Protein AF-A0A395IZ67-F1 (afdb_monomer)

Mean predicted aligned error: 14.94 Å

Secondary structure (DSSP, 8-state):
-----------------------------------------------------------HHHHHHHHHHT--------S-------EEEEE-PPP------PPPS----PPPPPPP---EEEEEEEEE---------------PPPP--------S-TTTHHHHHHHHHHHHHHHHHHHHHHHHTSEEB--TTSSSEEEESSTT---EEEEEEE-SSHHHHHH-EE---SSSTTHHHHHHHHHHHHHHHHHHHH-TTSPPPHHHHT-------S-SEEEEEEEEESS---------TT-SS---HHHHHHHHHHHHHHHHHHHHHH----TTTTSHHHHHHHHHHHHHHHTT-EEEEEEEEE-----GGGS--STTHHHHHHHHHHT---EEEEEEEEEE--SBTTTB-SEEHHHHHHHHHHHHHH-HHHHHHHHHHHTTS--SSS---SEE--HHHHHTTS-GGGTEE-TT-----TTHHHHHHHHHHHHHHTTSS--------SS--TTSHHHHSHHHHHHHHHHHHHHHHHHHHHHHHHTBPPSSSSB---S-TT--B--SS--SS--TTTT-TTS---SS--TT-B-HHHHHHHHHHHHHHHHHHHHTT-HHHHHHHHHHHHHHHHHHHHHHB-TTTSSB-EEEE-TTSBEEEE---

Solvent-accessible surface area (backbone atoms only — not comparable to full-atom values): 39926 Å² total; per-residue (Å²): 132,91,81,90,80,90,83,90,78,91,83,88,88,81,91,87,83,83,91,83,88,82,90,84,86,87,86,82,89,81,85,81,88,84,87,86,88,80,85,83,84,85,89,87,83,86,88,85,87,78,87,80,84,73,84,74,83,66,75,51,70,58,58,53,50,35,46,76,74,74,52,91,87,84,91,86,78,82,96,73,88,86,84,89,80,55,68,20,23,46,55,75,84,76,82,85,79,80,80,79,75,76,83,76,90,81,81,80,92,70,84,78,76,79,84,72,88,70,55,31,37,37,36,41,37,39,46,34,51,58,71,80,87,78,76,89,72,85,86,79,90,82,87,80,84,82,83,94,84,88,81,90,89,88,87,91,55,95,83,54,58,59,63,57,46,54,55,49,54,42,53,50,50,41,51,51,51,54,49,52,48,50,59,68,60,31,62,48,54,25,32,26,47,33,97,51,22,38,28,49,78,51,74,82,42,48,45,36,39,63,34,34,27,45,27,70,41,72,65,43,46,78,72,42,54,51,48,75,46,78,62,51,58,67,54,52,60,53,49,53,50,42,27,46,59,39,37,56,51,46,38,74,73,51,35,86,90,54,62,68,60,38,70,62,42,76,35,60,64,72,49,73,59,75,54,48,41,38,42,42,49,48,76,47,65,67,88,84,87,83,89,84,84,86,63,62,93,85,48,96,69,72,85,48,74,74,52,48,59,52,46,53,59,48,51,59,48,50,49,53,55,48,47,60,66,60,51,83,50,57,84,84,42,63,38,72,74,47,42,50,50,53,53,50,53,50,50,49,54,62,51,16,33,26,54,47,57,23,34,38,40,35,40,79,70,80,53,77,44,72,71,38,80,46,78,61,29,50,54,48,36,44,56,54,59,71,66,64,69,59,41,80,42,78,74,45,61,42,44,40,52,31,92,30,37,88,75,39,61,38,40,40,52,42,58,46,23,64,64,36,53,72,39,42,70,71,24,37,42,59,42,51,56,29,54,51,28,54,66,65,60,42,52,94,74,22,45,56,69,49,64,53,47,34,22,74,61,42,45,73,66,45,63,75,89,72,52,60,39,49,80,64,44,58,51,49,72,33,51,52,56,52,54,50,50,51,50,51,54,46,33,33,74,72,67,76,41,85,78,70,94,74,79,76,72,94,60,97,42,86,37,38,49,45,62,79,35,56,69,37,32,52,50,51,47,64,68,45,45,65,54,55,54,34,29,50,54,34,50,61,57,59,31,47,33,65,61,75,91,50,55,65,72,52,84,39,83,73,54,48,21,23,80,41,76,48,49,89,74,38,30,66,29,64,74,49,38,68,62,88,72,68,81,76,62,53,52,55,26,32,36,51,68,55,45,51,51,51,40,52,52,34,50,48,52,27,52,50,26,57,76,71,65,38,62,68,56,28,54,53,30,52,51,50,37,52,31,31,62,42,20,50,51,58,58,22,52,35,86,87,80,74,45,75,19,34,21,38,61,47,102,82,47,37,68,38,76,51,72,88,131

InterPro domains:
  IPR004888 Glycoside hydrolase family 63 [PTHR10412] (235-653)
  IPR008928 Six-hairpin glycosidase superfamily [SSF48208] (260-650)
  IPR012341 Six-hairpin glycosidase-like superfamily [G3DSA:1.50.10.10] (333-661)
  IPR013957 U4/U6.U5 small nuclear ribonucleoprotein 27kDa protein [PF08648] (62-114)
  IPR031335 Glycosyl hydrolase family 63, C-terminal [PF03200] (304-651)
  IPR031631 Glycosyl hydrolase family 63, N-terminal [PF16923] (184-230)
  IPR038518 Glycosyl hydrolase family 63, N-terminal domain superfamily [G3DSA:2.70.98.110] (172-230)
  IPR038518 Glycosyl hydrolase family 63, N-terminal domain superfamily [G3DSA:2.70.98.110] (231-330)

Organism: NCBI:txid38457

pLDDT: mean 74.7, std 27.51, range [21.44, 98.75]

Structure (mmCIF, N/CA/C/O backbone):
data_AF-A0A395IZ67-F1
#
_entry.id   AF-A0A395IZ67-F1
#
loop_
_atom_site.group_PDB
_atom_site.id
_atom_site.type_symbol
_atom_site.label_atom_id
_atom_site.label_alt_id
_atom_site.label_comp_id
_atom_site.label_asym_id
_atom_site.label_entity_id
_atom_site.label_seq_id
_atom_site.pdbx_PDB_ins_code
_atom_site.Cartn_x
_atom_site.Cartn_y
_atom_site.Cartn_z
_atom_site.occupancy
_atom_site.B_iso_or_equiv
_atom_site.auth_seq_id
_atom_site.auth_comp_id
_atom_site.auth_asym_id
_atom_site.auth_atom_id
_atom_site.pdbx_PDB_model_num
ATOM 1 N N . MET A 1 1 ? -8.598 -71.574 -31.854 1.00 30.88 1 MET A N 1
ATOM 2 C CA . MET A 1 1 ? -9.329 -72.746 -31.302 1.00 30.88 1 MET A CA 1
ATOM 3 C C . MET A 1 1 ? -10.740 -72.269 -30.963 1.00 30.88 1 MET A C 1
ATOM 5 O O . MET A 1 1 ? -10.832 -71.186 -30.417 1.00 30.88 1 MET A O 1
ATOM 9 N N . ARG A 1 2 ? -11.872 -72.881 -31.341 1.00 21.44 2 ARG A N 1
ATOM 10 C CA . ARG A 1 2 ? -12.197 -74.264 -31.763 1.00 21.44 2 ARG A CA 1
ATOM 11 C C . ARG A 1 2 ? -11.908 -75.343 -30.711 1.00 21.44 2 ARG A C 1
ATOM 13 O O . ARG A 1 2 ? -10.805 -75.870 -30.703 1.00 21.44 2 ARG A O 1
ATOM 20 N N . LEU A 1 3 ? -12.937 -75.674 -29.925 1.00 22.81 3 LEU A N 1
ATOM 21 C CA . LEU A 1 3 ? -13.577 -76.993 -29.702 1.00 22.81 3 LEU A CA 1
ATOM 22 C C . LEU A 1 3 ? -14.989 -76.656 -29.128 1.00 22.81 3 LEU A C 1
ATOM 24 O O . LEU A 1 3 ? -15.077 -75.750 -28.311 1.00 22.81 3 LEU A O 1
ATOM 28 N N . ALA A 1 4 ? -16.144 -77.072 -29.673 1.00 24.20 4 ALA A N 1
ATOM 29 C CA . ALA A 1 4 ? -16.687 -78.417 -29.956 1.00 24.20 4 ALA A CA 1
ATOM 30 C C . ALA A 1 4 ? -17.309 -79.090 -28.704 1.00 24.20 4 ALA A C 1
ATOM 32 O O . ALA A 1 4 ? -16.694 -79.036 -27.651 1.00 24.20 4 ALA A O 1
ATOM 33 N N . LEU A 1 5 ? -18.472 -79.773 -28.734 1.00 23.75 5 LEU A N 1
ATOM 34 C CA . LEU A 1 5 ? -19.467 -80.052 -29.800 1.00 23.75 5 LEU A CA 1
ATOM 35 C C . LEU A 1 5 ? -20.774 -80.644 -29.184 1.00 23.75 5 LEU A C 1
ATOM 37 O O . LEU A 1 5 ? -20.651 -81.536 -28.358 1.00 23.75 5 LEU A O 1
ATOM 41 N N . LYS A 1 6 ? -21.970 -80.300 -29.721 1.00 24.47 6 LYS A N 1
ATOM 42 C CA . LYS A 1 6 ? -23.293 -81.013 -29.608 1.00 24.47 6 LYS A CA 1
ATOM 43 C C . LYS A 1 6 ? -23.926 -81.186 -28.193 1.00 24.47 6 LYS A C 1
ATOM 45 O O . LYS A 1 6 ? -23.220 -81.293 -27.209 1.00 24.47 6 LYS A O 1
ATOM 50 N N . GLY A 1 7 ? -25.256 -81.287 -28.012 1.00 23.77 7 GLY A N 1
ATOM 51 C CA . GLY A 1 7 ? -26.399 -80.969 -28.898 1.00 23.77 7 GLY A CA 1
ATOM 52 C C . GLY A 1 7 ? -27.612 -81.932 -28.806 1.00 23.77 7 GLY A C 1
ATOM 53 O O . GLY A 1 7 ? -27.402 -83.136 -28.895 1.00 23.77 7 GLY A O 1
ATOM 54 N N . ARG A 1 8 ? -28.854 -81.382 -28.799 1.00 24.45 8 ARG A N 1
ATOM 55 C CA . ARG A 1 8 ? -30.196 -82.057 -28.878 1.00 24.45 8 ARG A CA 1
ATOM 56 C C . ARG A 1 8 ? -30.625 -82.880 -27.626 1.00 24.45 8 ARG A C 1
ATOM 58 O O . ARG A 1 8 ? -29.756 -83.301 -26.881 1.00 24.45 8 ARG A O 1
ATOM 65 N N . THR A 1 9 ? -31.913 -83.118 -27.289 1.00 24.95 9 THR A N 1
ATOM 66 C CA . THR A 1 9 ? -33.246 -82.824 -27.911 1.00 24.95 9 THR A CA 1
ATOM 67 C C . THR A 1 9 ? -34.397 -82.897 -26.871 1.00 24.95 9 THR A C 1
ATOM 69 O O . THR A 1 9 ? -34.311 -83.781 -26.035 1.00 24.95 9 THR A O 1
ATOM 72 N N . ASN A 1 10 ? -35.494 -82.125 -27.055 1.00 25.14 10 ASN A N 1
ATOM 73 C CA . ASN A 1 10 ? -36.927 -82.414 -26.714 1.00 25.14 10 ASN A CA 1
ATOM 74 C C . ASN A 1 10 ? -37.353 -82.800 -25.255 1.00 25.14 10 ASN A C 1
ATOM 76 O O . ASN A 1 10 ? -36.550 -83.310 -24.493 1.00 25.14 10 ASN A O 1
ATOM 80 N N . SER A 1 11 ? -38.604 -82.622 -24.773 1.00 24.44 11 SER A N 1
ATOM 81 C CA . SER A 1 11 ? -39.869 -82.070 -25.340 1.00 24.44 11 SER A CA 1
ATOM 82 C C . SER A 1 11 ? -40.979 -81.828 -24.279 1.00 24.44 11 SER A C 1
ATOM 84 O O . SER A 1 11 ? -41.037 -82.568 -23.305 1.00 24.44 11 SER A O 1
ATOM 86 N N . ASN A 1 12 ? -41.949 -80.957 -24.624 1.00 25.20 12 ASN A N 1
ATOM 87 C CA . ASN A 1 12 ? -43.389 -80.933 -24.249 1.00 25.20 12 ASN A CA 1
ATOM 88 C C . ASN A 1 12 ? -43.889 -80.537 -22.833 1.00 25.20 12 ASN A C 1
ATOM 90 O O . ASN A 1 12 ? -43.429 -81.048 -21.822 1.00 25.20 12 ASN A O 1
ATOM 94 N N . GLY A 1 13 ? -44.999 -79.768 -22.837 1.00 24.69 13 GLY A N 1
ATOM 95 C CA . GLY A 1 13 ? -46.003 -79.638 -21.758 1.00 24.69 13 GLY A CA 1
ATOM 96 C C . GLY A 1 13 ? -45.901 -78.371 -20.882 1.00 24.69 13 GLY A C 1
ATOM 97 O O . GLY A 1 13 ? -44.860 -78.154 -20.278 1.00 24.69 13 GLY A O 1
ATOM 98 N N . GLY A 1 14 ? -46.919 -77.508 -20.724 1.00 25.45 14 GLY A N 1
ATOM 99 C CA . GLY A 1 14 ? -48.168 -77.328 -21.491 1.00 25.45 14 GLY A CA 1
ATOM 100 C C . GLY A 1 14 ? -49.400 -76.949 -20.641 1.00 25.45 14 GLY A C 1
ATOM 101 O O . GLY A 1 14 ? -49.784 -77.749 -19.798 1.00 25.45 14 GLY A O 1
ATOM 102 N N . GLN A 1 15 ? -50.047 -75.815 -20.974 1.00 27.67 15 GLN A N 1
ATOM 103 C CA . GLN A 1 15 ? -51.402 -75.360 -20.560 1.00 27.67 15 GLN A CA 1
ATOM 104 C C . GLN A 1 15 ? -51.636 -75.045 -19.061 1.00 27.67 15 GLN A C 1
ATOM 106 O O . GLN A 1 15 ? -50.925 -75.573 -18.214 1.00 27.67 15 GLN A O 1
ATOM 111 N N . ASP A 1 16 ? -52.633 -74.265 -18.601 1.00 28.89 16 ASP A N 1
ATOM 112 C CA . ASP A 1 16 ? -53.368 -73.030 -19.027 1.00 28.89 16 ASP A CA 1
ATOM 113 C C . ASP A 1 16 ? -54.016 -72.470 -17.695 1.00 28.89 16 ASP A C 1
ATOM 115 O O . ASP A 1 16 ? -53.599 -72.919 -16.627 1.00 28.89 16 ASP A O 1
ATOM 119 N N . ASP A 1 17 ? -54.974 -71.536 -17.528 1.00 28.58 17 ASP A N 1
ATOM 120 C CA . ASP A 1 17 ? -55.866 -70.708 -18.371 1.00 28.58 17 ASP A CA 1
ATOM 121 C C . ASP A 1 17 ? -56.387 -69.469 -17.560 1.00 28.58 17 ASP A C 1
ATOM 123 O O . ASP A 1 17 ? -56.281 -69.423 -16.338 1.00 28.58 17 ASP A O 1
ATOM 127 N N . VAL A 1 18 ? -57.071 -68.531 -18.235 1.00 29.75 18 VAL A N 1
ATOM 128 C CA . VAL A 1 18 ? -58.287 -67.805 -17.776 1.00 29.75 18 VAL A CA 1
ATOM 129 C C . VAL A 1 18 ? -58.232 -66.716 -16.659 1.00 29.75 18 VAL A C 1
ATOM 131 O O . VAL A 1 18 ? -58.294 -66.995 -15.473 1.00 29.75 18 VAL A O 1
ATOM 134 N N . ARG A 1 19 ? -58.390 -65.443 -17.107 1.00 27.27 19 ARG A N 1
ATOM 135 C CA . ARG A 1 19 ? -59.329 -64.369 -16.619 1.00 27.27 19 ARG A CA 1
ATOM 136 C C . ARG A 1 19 ? -59.215 -63.808 -15.171 1.00 27.27 19 ARG A C 1
ATOM 138 O O . ARG A 1 19 ? -58.790 -64.489 -14.262 1.00 27.27 19 ARG A O 1
ATOM 145 N N . ARG A 1 20 ? -59.715 -62.599 -14.826 1.00 26.03 20 ARG A N 1
ATOM 146 C CA . ARG A 1 20 ? -60.109 -61.341 -15.535 1.00 26.03 20 ARG A CA 1
ATOM 147 C C . ARG A 1 20 ? -60.504 -60.281 -14.469 1.00 26.03 20 ARG A C 1
ATOM 149 O O . ARG A 1 20 ? -61.032 -60.647 -13.428 1.00 26.03 20 ARG A O 1
ATOM 156 N N . SER A 1 21 ? -60.444 -58.995 -14.841 1.00 27.00 21 SER A N 1
ATOM 157 C CA . SER A 1 21 ? -61.262 -57.853 -14.342 1.00 27.00 21 SER A CA 1
ATOM 158 C C . SER A 1 21 ? -61.011 -57.183 -12.969 1.00 27.00 21 SER A C 1
ATOM 160 O O . SER A 1 21 ? -61.274 -57.770 -11.932 1.00 27.00 21 SER A O 1
ATOM 162 N N . ARG A 1 22 ? -60.812 -55.851 -13.074 1.00 27.45 22 ARG A N 1
ATOM 163 C CA . ARG A 1 22 ? -61.477 -54.732 -12.350 1.00 27.45 22 ARG A CA 1
ATOM 164 C C . ARG A 1 22 ? -60.934 -54.184 -11.013 1.00 27.45 22 ARG A C 1
ATOM 166 O O . ARG A 1 22 ? -61.012 -54.824 -9.980 1.00 27.45 22 ARG A O 1
ATOM 173 N N . GLU A 1 23 ? -60.546 -52.902 -11.095 1.00 27.33 23 GLU A N 1
ATOM 174 C CA . GLU A 1 23 ? -61.076 -51.754 -10.321 1.00 27.33 23 GLU A CA 1
ATOM 175 C C . GLU A 1 23 ? -61.311 -51.931 -8.801 1.00 27.33 23 GLU A C 1
ATOM 177 O O . GLU A 1 23 ? -62.353 -52.462 -8.419 1.00 27.33 23 GLU A O 1
ATOM 182 N N . LYS A 1 24 ? -60.471 -51.305 -7.949 1.00 27.34 24 LYS A N 1
ATOM 183 C CA . LYS A 1 24 ? -60.818 -50.045 -7.234 1.00 27.34 24 LYS A CA 1
ATOM 184 C C . LYS A 1 24 ? -59.744 -49.513 -6.250 1.00 27.34 24 LYS A C 1
ATOM 186 O O . LYS A 1 24 ? -58.981 -50.281 -5.687 1.00 27.34 24 LYS A O 1
ATOM 191 N N . ASP A 1 25 ? -59.766 -48.183 -6.111 1.00 26.38 25 ASP A N 1
ATOM 192 C CA . ASP A 1 25 ? -59.610 -47.298 -4.934 1.00 26.38 25 ASP A CA 1
ATOM 193 C C . ASP A 1 25 ? -58.485 -47.453 -3.863 1.00 26.38 25 ASP A C 1
ATOM 195 O O . ASP A 1 25 ? -58.334 -48.478 -3.213 1.00 26.38 25 ASP A O 1
ATOM 199 N N . GLU A 1 26 ? -57.838 -46.300 -3.609 1.00 26.92 26 GLU A N 1
ATOM 200 C CA . GLU A 1 26 ? -57.468 -45.668 -2.312 1.00 26.92 26 GLU A CA 1
ATOM 201 C C . GLU A 1 26 ? -56.320 -46.154 -1.369 1.00 26.92 26 GLU A C 1
ATOM 203 O O . GLU A 1 26 ? -56.336 -47.217 -0.766 1.00 26.92 26 GLU A O 1
ATOM 208 N N . GLU A 1 27 ? -55.390 -45.201 -1.164 1.00 25.66 27 GLU A N 1
ATOM 209 C CA . GLU A 1 27 ? -54.671 -44.764 0.060 1.00 25.66 27 GLU A CA 1
ATOM 210 C C . GLU A 1 27 ? -53.717 -45.644 0.930 1.00 25.66 27 GLU A C 1
ATOM 212 O O . GLU A 1 27 ? -54.083 -46.626 1.559 1.00 25.66 27 GLU A O 1
AT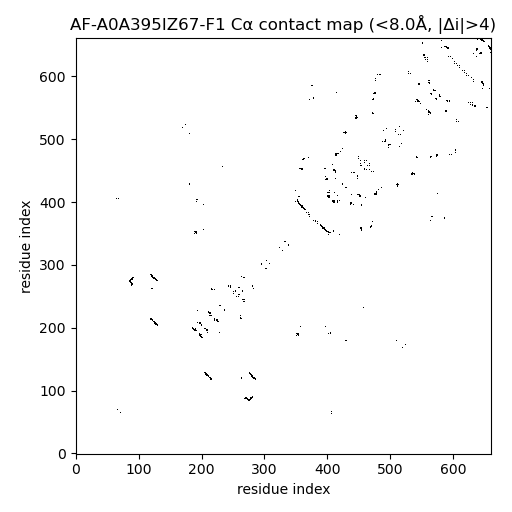OM 217 N N . ARG A 1 28 ? -52.531 -45.032 1.159 1.00 25.17 28 ARG A N 1
ATOM 218 C CA . ARG A 1 28 ? -51.731 -44.915 2.414 1.00 25.17 28 ARG A CA 1
ATOM 219 C C . ARG A 1 28 ? -50.945 -46.102 3.028 1.00 25.17 28 ARG A C 1
ATOM 221 O O . ARG A 1 28 ? -51.500 -46.956 3.702 1.00 25.17 28 ARG A O 1
ATOM 228 N N . SER A 1 29 ? -49.615 -45.884 3.095 1.00 24.41 29 SER A N 1
ATOM 229 C CA . SER A 1 29 ? -48.636 -46.298 4.148 1.00 24.41 29 SER A CA 1
ATOM 230 C C . SER A 1 29 ? -48.394 -47.803 4.424 1.00 24.41 29 SER A C 1
ATOM 232 O O . SER A 1 29 ? -49.307 -48.605 4.348 1.00 24.41 29 SER A O 1
ATOM 234 N N . GLY A 1 30 ? -47.196 -48.270 4.815 1.00 23.69 30 GLY A N 1
ATOM 235 C CA . GLY A 1 30 ? -45.881 -47.618 4.974 1.00 23.69 30 GLY A CA 1
ATOM 236 C C . GLY A 1 30 ? -44.906 -48.429 5.868 1.00 23.69 30 GLY A C 1
ATOM 237 O O . GLY A 1 30 ? -45.352 -49.272 6.640 1.00 23.69 30 GLY A O 1
ATOM 238 N N . SER A 1 31 ? -43.600 -48.108 5.818 1.00 24.25 31 SER A N 1
ATOM 239 C CA . SER A 1 31 ? -42.467 -48.667 6.616 1.00 24.25 31 SER A CA 1
ATOM 240 C C . SER A 1 31 ? -41.925 -50.079 6.254 1.00 24.25 31 SER A C 1
ATOM 242 O O . SER A 1 31 ? -42.641 -50.886 5.670 1.00 24.25 31 SER A O 1
ATOM 244 N N . GLY A 1 32 ? -40.644 -50.346 6.594 1.00 26.17 32 GLY A N 1
ATOM 245 C CA . GLY A 1 32 ? -39.863 -51.580 6.309 1.00 26.17 32 GLY A CA 1
ATOM 246 C C . GLY A 1 32 ? -39.230 -51.605 4.901 1.00 26.17 32 GLY A C 1
ATOM 247 O O . GLY A 1 32 ? -39.962 -51.573 3.922 1.00 26.17 32 GLY A O 1
ATOM 248 N N . GLU A 1 33 ? -37.913 -51.582 4.638 1.00 25.56 33 GLU A N 1
ATOM 249 C CA . GLU A 1 33 ? -36.731 -52.242 5.247 1.00 25.56 33 GLU A CA 1
ATOM 250 C C . GLU A 1 33 ? -36.811 -53.793 5.242 1.00 25.56 33 GLU A C 1
ATOM 252 O O . GLU A 1 33 ? -37.808 -54.351 5.679 1.00 25.56 33 GLU A O 1
ATOM 257 N N . GLU A 1 34 ? -35.823 -54.569 4.750 1.00 26.50 34 GLU A N 1
ATOM 258 C CA . GLU A 1 34 ? -34.427 -54.227 4.405 1.00 26.50 34 GLU A CA 1
ATOM 259 C C . GLU A 1 34 ? -33.726 -55.186 3.387 1.00 26.50 34 GLU A C 1
ATOM 261 O O . GLU A 1 34 ? -34.088 -56.348 3.240 1.00 26.50 34 GLU A O 1
ATOM 266 N N . LYS A 1 35 ? -32.625 -54.699 2.779 1.00 25.11 35 LYS A N 1
ATOM 267 C CA . LYS A 1 35 ? -31.418 -55.421 2.273 1.00 25.11 35 LYS A CA 1
ATOM 268 C C . LYS A 1 35 ? -31.498 -56.563 1.211 1.00 25.11 35 LYS A C 1
ATOM 270 O O . LYS A 1 35 ? -31.633 -57.737 1.532 1.00 25.11 35 LYS A O 1
ATOM 275 N N . LYS A 1 36 ? -30.935 -56.209 0.034 1.00 23.75 36 LYS A N 1
ATOM 276 C CA . LYS A 1 36 ? -29.683 -56.749 -0.595 1.00 23.75 36 LYS A CA 1
ATOM 277 C C . LYS A 1 36 ? -29.725 -57.693 -1.825 1.00 23.75 36 LYS A C 1
ATOM 279 O O . LYS A 1 36 ? -30.266 -58.787 -1.786 1.00 23.75 36 LYS A O 1
ATOM 284 N N . LYS A 1 37 ? -28.837 -57.318 -2.775 1.00 24.17 37 LYS A N 1
ATOM 285 C CA . LYS A 1 37 ? -28.186 -58.065 -3.886 1.00 24.17 37 LYS A CA 1
ATOM 286 C C . LYS A 1 37 ? -29.021 -58.388 -5.143 1.00 24.17 37 LYS A C 1
ATOM 288 O O . LYS A 1 37 ? -30.165 -58.787 -5.027 1.00 24.17 37 LYS A O 1
ATOM 293 N N . SER A 1 38 ? -28.470 -58.343 -6.367 1.00 23.34 38 SER A N 1
ATOM 294 C CA . SER A 1 38 ? -27.326 -57.568 -6.924 1.00 23.34 38 SER A CA 1
ATOM 295 C C . SER A 1 38 ? -27.221 -57.780 -8.449 1.00 23.34 38 SER A C 1
ATOM 297 O O . SER A 1 38 ? -27.122 -58.933 -8.843 1.00 23.34 38 SER A O 1
ATOM 299 N N . GLN A 1 39 ? -27.171 -56.686 -9.230 1.00 25.88 39 GLN A N 1
ATOM 300 C CA . GLN A 1 39 ? -26.594 -56.467 -10.587 1.00 25.88 39 GLN A CA 1
ATOM 301 C C . GLN A 1 39 ? -26.451 -57.617 -11.622 1.00 25.88 39 GLN A C 1
ATOM 303 O O . GLN A 1 39 ? -26.054 -58.738 -11.320 1.00 25.88 39 GLN A O 1
ATOM 308 N N . PRO A 1 40 ? -26.512 -57.245 -12.913 1.00 23.97 40 PRO A N 1
ATOM 309 C CA . PRO A 1 40 ? -25.300 -57.361 -13.743 1.00 23.97 40 PRO A CA 1
ATOM 310 C C . PRO A 1 40 ? -24.731 -56.000 -14.197 1.00 23.97 40 PRO A C 1
ATOM 312 O O . PRO A 1 40 ? -25.457 -55.015 -14.317 1.00 23.97 40 PRO A O 1
ATOM 315 N N . LYS A 1 41 ? -23.411 -55.954 -14.438 1.00 25.75 41 LYS A N 1
ATOM 316 C CA . LYS A 1 41 ? -22.668 -54.793 -14.980 1.00 25.75 41 LYS A CA 1
ATOM 317 C C . LYS A 1 41 ? -22.889 -54.678 -16.503 1.00 25.75 41 LYS A C 1
ATOM 319 O O . LYS A 1 41 ? -23.155 -55.689 -17.146 1.00 25.75 41 LYS A O 1
ATOM 324 N N . LYS A 1 42 ? -22.974 -53.482 -17.104 1.00 24.72 42 LYS A N 1
ATOM 325 C CA . LYS A 1 42 ? -21.928 -52.452 -17.351 1.00 24.72 42 LYS A CA 1
ATOM 326 C C . LYS A 1 42 ? -20.755 -52.976 -18.209 1.00 24.72 42 LYS A C 1
ATOM 328 O O . LYS A 1 42 ? -20.080 -53.923 -17.815 1.00 24.72 42 LYS A O 1
ATOM 333 N N . ARG A 1 43 ? -20.532 -52.326 -19.360 1.00 21.72 43 ARG A N 1
ATOM 334 C CA . ARG A 1 43 ? -19.307 -52.370 -20.187 1.00 21.72 43 ARG A CA 1
ATOM 335 C C . ARG A 1 43 ? -18.354 -51.258 -19.706 1.00 21.72 43 ARG A C 1
ATOM 337 O O . ARG A 1 43 ? -18.801 -50.377 -18.972 1.00 21.72 43 ARG A O 1
ATOM 344 N N . VAL A 1 44 ? -17.075 -51.345 -20.067 1.00 25.25 44 VAL A N 1
ATOM 345 C CA . VAL A 1 44 ? -16.002 -50.430 -19.645 1.00 25.25 44 VAL A CA 1
ATOM 346 C C . VAL A 1 44 ? -15.288 -49.873 -20.873 1.00 25.25 44 VAL A C 1
ATOM 348 O O . VAL A 1 44 ? -14.956 -50.646 -21.767 1.00 25.25 44 VAL A O 1
ATOM 351 N N . GLU A 1 45 ? -15.089 -48.563 -20.840 1.00 23.38 45 GLU A N 1
ATOM 352 C CA . GLU A 1 45 ? -14.107 -47.691 -21.500 1.00 23.38 45 GLU A CA 1
ATOM 353 C C . GLU A 1 45 ? -13.874 -46.652 -20.368 1.00 23.38 45 GLU A C 1
ATOM 355 O O . GLU A 1 45 ? -14.861 -46.126 -19.849 1.00 23.38 45 GLU A O 1
ATOM 360 N N . GLU A 1 46 ? -12.804 -46.809 -19.580 1.00 24.02 46 GLU A N 1
ATOM 361 C CA . GLU A 1 46 ? -11.491 -46.139 -19.714 1.00 24.02 46 GLU A CA 1
ATOM 362 C C . GLU A 1 46 ? -11.574 -44.655 -19.296 1.00 24.02 46 GLU A C 1
ATOM 364 O O . GLU A 1 46 ? -12.402 -43.904 -19.800 1.00 24.02 46 GLU A O 1
ATOM 369 N N . GLU A 1 47 ? -10.790 -44.301 -18.271 1.00 23.45 47 GLU A N 1
ATOM 370 C CA . GLU A 1 47 ? -10.883 -43.066 -17.479 1.00 23.45 47 GLU A CA 1
ATOM 371 C C . GLU A 1 47 ? -9.561 -42.291 -17.628 1.00 23.45 47 GLU A C 1
ATOM 373 O O . GLU A 1 47 ? -8.498 -42.826 -17.309 1.00 23.45 47 GLU A O 1
ATOM 378 N N . GLU A 1 48 ? -9.638 -41.052 -18.115 1.00 24.06 48 GLU A N 1
ATOM 379 C CA . GLU A 1 48 ? -8.587 -40.034 -18.014 1.00 24.06 48 GLU A CA 1
ATOM 380 C C . GLU A 1 48 ? -9.111 -38.981 -17.022 1.00 24.06 48 GLU A C 1
ATOM 382 O O . GLU A 1 48 ? -10.233 -38.496 -17.180 1.00 24.06 48 GLU A O 1
ATOM 387 N N . GLU A 1 49 ? -8.351 -38.697 -15.961 1.00 25.33 49 GLU A N 1
ATOM 388 C CA . GLU A 1 49 ? -8.673 -37.672 -14.959 1.00 25.33 49 GLU A CA 1
ATOM 389 C C . GLU A 1 49 ? -7.753 -36.464 -15.200 1.00 25.33 49 GLU A C 1
ATOM 391 O O . GLU A 1 49 ? -6.562 -36.518 -14.893 1.00 25.33 49 GLU A O 1
ATOM 396 N N . GLU A 1 50 ? -8.302 -35.394 -15.782 1.00 26.38 50 GLU A N 1
ATOM 397 C CA . GLU A 1 50 ? -7.717 -34.049 -15.732 1.00 26.38 50 GLU A CA 1
ATOM 398 C C . GLU A 1 50 ? -8.312 -33.331 -14.506 1.00 26.38 50 GLU A C 1
ATOM 400 O O . GLU A 1 50 ? -9.530 -33.165 -14.411 1.00 26.38 50 GLU A O 1
ATOM 405 N N . ASP A 1 51 ? -7.465 -32.947 -13.545 1.00 27.22 51 ASP A N 1
ATOM 406 C CA . ASP A 1 51 ? -7.863 -32.125 -12.394 1.00 27.22 51 ASP A CA 1
ATOM 407 C C . ASP A 1 51 ? -7.933 -30.643 -12.827 1.00 27.22 51 ASP A C 1
ATOM 409 O O . ASP A 1 51 ? -6.954 -29.900 -12.724 1.00 27.22 51 ASP A O 1
ATOM 413 N N . ASP A 1 52 ? -9.096 -30.217 -13.329 1.00 29.09 52 ASP A N 1
ATOM 414 C CA . ASP A 1 52 ? -9.408 -28.805 -13.607 1.00 29.09 52 ASP A CA 1
ATOM 415 C C . ASP A 1 52 ? -9.530 -28.000 -12.291 1.00 29.09 52 ASP A C 1
ATOM 417 O O . ASP A 1 52 ? -10.608 -27.902 -11.695 1.00 29.09 52 ASP A O 1
ATOM 421 N N . ASP A 1 53 ? -8.433 -27.372 -11.850 1.00 28.36 53 ASP A N 1
ATOM 422 C CA . ASP A 1 53 ? -8.435 -26.327 -10.807 1.00 28.36 53 ASP A CA 1
ATOM 423 C C . ASP A 1 53 ? -8.987 -24.998 -11.380 1.00 28.36 53 ASP A C 1
ATOM 425 O O . ASP A 1 53 ? -8.293 -23.990 -11.550 1.00 28.36 53 ASP A O 1
ATOM 429 N N . ASP A 1 54 ? -10.278 -25.018 -11.715 1.00 26.48 54 ASP A N 1
ATOM 430 C CA . ASP A 1 54 ? -11.039 -23.900 -12.275 1.00 26.48 54 ASP A CA 1
ATOM 431 C C . ASP A 1 54 ? -11.238 -22.816 -11.190 1.00 26.48 54 ASP A C 1
ATOM 433 O O . ASP A 1 54 ? -12.167 -22.877 -10.375 1.00 26.48 54 ASP A O 1
ATOM 437 N N . ILE A 1 55 ? -10.329 -21.828 -11.123 1.00 30.39 55 ILE A N 1
ATOM 438 C CA . ILE A 1 55 ? -10.395 -20.716 -10.154 1.00 30.39 55 ILE A CA 1
ATOM 439 C C . ILE A 1 55 ? -11.526 -19.755 -10.540 1.00 30.39 55 ILE A C 1
ATOM 441 O O . ILE A 1 55 ? -11.326 -18.664 -11.077 1.00 30.39 55 ILE A O 1
ATOM 445 N N . VAL A 1 56 ? -12.751 -20.152 -10.202 1.00 24.39 56 VAL A N 1
ATOM 446 C CA . VAL A 1 56 ? -13.907 -19.261 -10.179 1.00 24.39 56 VAL A CA 1
ATOM 447 C C . VAL A 1 56 ? -13.723 -18.270 -9.032 1.00 24.39 56 VAL A C 1
ATOM 449 O O . VAL A 1 56 ? -13.951 -18.590 -7.864 1.00 24.39 56 VAL A O 1
ATOM 452 N N . VAL A 1 57 ? -13.350 -17.035 -9.365 1.00 32.78 57 VAL A N 1
ATOM 453 C CA . VAL A 1 57 ? -13.477 -15.897 -8.448 1.00 32.78 57 VAL A CA 1
ATOM 454 C C . VAL A 1 57 ? -14.972 -15.583 -8.296 1.00 32.78 57 VAL A C 1
ATOM 456 O O . VAL A 1 57 ? -15.542 -14.811 -9.069 1.00 32.78 57 VAL A O 1
ATOM 459 N N . GLU A 1 58 ? -15.639 -16.236 -7.338 1.00 31.77 58 GLU A N 1
ATOM 460 C CA . GLU A 1 58 ? -17.044 -15.961 -7.010 1.00 31.77 58 GLU A CA 1
ATOM 461 C C . GLU A 1 58 ? -17.240 -14.519 -6.485 1.00 31.77 58 GLU A C 1
ATOM 463 O O . GLU A 1 58 ? -16.303 -13.840 -6.058 1.00 31.77 58 GLU A O 1
ATOM 468 N N . ASP A 1 59 ? -18.492 -14.035 -6.483 1.00 37.47 59 ASP A N 1
ATOM 469 C CA . ASP A 1 59 ? -18.894 -12.732 -5.913 1.00 37.47 59 ASP A CA 1
ATOM 470 C C . ASP A 1 59 ? -18.924 -12.770 -4.364 1.00 37.47 59 ASP A C 1
ATOM 472 O O . ASP A 1 59 ? -19.915 -12.449 -3.692 1.00 37.47 59 ASP A O 1
ATOM 476 N N . ASP A 1 60 ? -17.789 -13.171 -3.787 1.00 42.38 60 ASP A N 1
ATOM 477 C CA . ASP A 1 60 ? -17.472 -13.214 -2.356 1.00 42.38 60 ASP A CA 1
ATOM 478 C C . ASP A 1 60 ? -17.838 -11.906 -1.654 1.00 42.38 60 ASP A C 1
ATOM 480 O O . ASP A 1 60 ? -18.312 -11.902 -0.509 1.00 42.38 60 ASP A O 1
ATOM 484 N N . GLY A 1 61 ? -17.646 -10.793 -2.372 1.00 39.47 61 GLY A N 1
ATOM 485 C CA . GLY A 1 61 ? -17.970 -9.435 -1.960 1.00 39.47 61 GLY A CA 1
ATOM 486 C C . GLY A 1 61 ? -19.375 -9.339 -1.381 1.00 39.47 61 GLY A C 1
ATOM 487 O O . GLY A 1 61 ? -19.552 -8.818 -0.273 1.00 39.47 61 GLY A O 1
ATOM 488 N N . MET A 1 62 ? -20.376 -9.892 -2.071 1.00 34.97 62 MET A N 1
ATOM 489 C CA . MET A 1 62 ? -21.745 -9.878 -1.569 1.00 34.97 62 MET A CA 1
ATOM 490 C C . MET A 1 62 ? -21.968 -10.888 -0.439 1.00 34.97 62 MET A C 1
ATOM 492 O O . MET A 1 62 ? -22.646 -10.548 0.533 1.00 34.97 62 MET A O 1
ATOM 496 N N . ALA A 1 63 ? -21.379 -12.085 -0.506 1.00 38.38 63 ALA A N 1
ATOM 497 C CA . ALA A 1 63 ? -21.559 -13.132 0.502 1.00 38.38 63 ALA A CA 1
ATOM 498 C C . ALA A 1 63 ? -20.992 -12.740 1.881 1.00 38.38 63 ALA A C 1
ATOM 500 O O . ALA A 1 63 ? -21.687 -12.866 2.894 1.00 38.38 63 ALA A O 1
ATOM 501 N N . ALA A 1 64 ? -19.778 -12.181 1.956 1.00 42.28 64 ALA A N 1
ATOM 502 C CA . ALA A 1 64 ? -19.204 -11.770 3.241 1.00 42.28 64 ALA A CA 1
ATOM 503 C C . ALA A 1 64 ? -19.597 -10.343 3.674 1.00 42.28 64 ALA A C 1
ATOM 505 O O . ALA A 1 64 ? -19.614 -10.073 4.878 1.00 42.28 64 ALA A O 1
ATOM 506 N N . MET A 1 65 ? -20.051 -9.458 2.770 1.00 36.53 65 MET A N 1
ATOM 507 C CA . MET A 1 65 ? -20.863 -8.305 3.203 1.00 36.53 65 MET A CA 1
ATOM 508 C C . MET A 1 65 ? -22.182 -8.774 3.827 1.00 36.53 65 MET A C 1
ATOM 510 O O . MET A 1 65 ? -22.580 -8.258 4.872 1.00 36.53 65 MET A O 1
ATOM 514 N N . GLN A 1 66 ? -22.836 -9.795 3.265 1.00 37.31 66 GLN A N 1
ATOM 515 C CA . GLN A 1 66 ? -23.997 -10.430 3.887 1.00 37.31 66 GLN A CA 1
ATOM 516 C C . GLN A 1 66 ? -23.639 -11.102 5.222 1.00 37.31 66 GLN A C 1
ATOM 518 O O . GLN A 1 66 ? -24.438 -10.999 6.149 1.00 37.31 66 GLN A O 1
ATOM 523 N N . ALA A 1 67 ? -22.440 -11.663 5.406 1.00 43.78 67 ALA A N 1
ATOM 524 C CA . ALA A 1 67 ? -21.967 -12.127 6.718 1.00 43.78 67 ALA A CA 1
ATOM 525 C C . ALA A 1 67 ? -21.743 -10.978 7.722 1.00 43.78 67 ALA A C 1
ATOM 527 O O . ALA A 1 67 ? -22.122 -11.079 8.891 1.00 43.78 67 ALA A O 1
ATOM 528 N N . MET A 1 68 ? -21.203 -9.843 7.266 1.00 36.62 68 MET A N 1
ATOM 529 C CA . MET A 1 68 ? -21.033 -8.632 8.079 1.00 36.62 68 MET A CA 1
ATOM 530 C C . MET A 1 68 ? -22.385 -7.992 8.465 1.00 36.62 68 MET A C 1
ATOM 532 O O . MET A 1 68 ? -22.504 -7.377 9.528 1.00 36.62 68 MET A O 1
ATOM 536 N N . MET A 1 69 ? -23.418 -8.172 7.633 1.00 38.62 69 MET A N 1
ATOM 537 C CA . MET A 1 69 ? -24.757 -7.593 7.806 1.00 38.62 69 MET A CA 1
ATOM 538 C C . MET A 1 69 ? -25.750 -8.534 8.524 1.00 38.62 69 MET A C 1
ATOM 540 O O . MET A 1 69 ? -26.501 -8.064 9.393 1.00 38.62 69 MET A O 1
ATOM 544 N N . GLY A 1 70 ? -25.739 -9.851 8.265 1.00 39.00 70 GLY A N 1
ATOM 545 C CA . GLY A 1 70 ? -26.524 -10.841 9.021 1.00 39.00 70 GLY A CA 1
ATOM 546 C C . GLY A 1 70 ? -27.001 -12.151 8.362 1.00 39.00 70 GLY A C 1
ATOM 547 O O . GLY A 1 70 ? -28.078 -12.593 8.756 1.00 39.00 70 GLY A O 1
ATOM 548 N N . PHE A 1 71 ? -26.265 -12.786 7.443 1.00 32.16 71 PHE A N 1
ATOM 549 C CA . PHE A 1 71 ? -26.539 -14.156 6.940 1.00 32.16 71 PHE A CA 1
ATOM 550 C C . PHE A 1 71 ? -25.295 -15.062 7.126 1.00 32.16 71 PHE A C 1
ATOM 552 O O . PHE A 1 71 ? -24.207 -14.525 7.301 1.00 32.16 71 PHE A O 1
ATOM 559 N N . GLY A 1 72 ? -25.423 -16.399 7.226 1.00 29.23 72 GLY A N 1
ATOM 560 C CA . GLY A 1 72 ? -24.434 -17.195 7.992 1.00 29.23 72 GLY A CA 1
ATOM 561 C C . GLY A 1 72 ? -24.015 -18.593 7.499 1.00 29.23 72 GLY A C 1
ATOM 562 O O . GLY A 1 72 ? -24.753 -19.286 6.806 1.00 29.23 72 GLY A O 1
ATOM 563 N N . GLY A 1 73 ? -22.818 -18.980 7.962 1.00 37.41 73 GLY A N 1
ATOM 564 C CA . GLY A 1 73 ? -21.984 -20.158 7.646 1.00 37.41 73 GLY A CA 1
ATOM 565 C C . GLY A 1 73 ? -20.509 -19.694 7.675 1.00 37.41 73 GLY A C 1
ATOM 566 O O . GLY A 1 73 ? -20.266 -18.528 7.388 1.00 37.41 73 GLY A O 1
ATOM 567 N N . PHE A 1 74 ? -19.467 -20.433 8.077 1.00 31.50 74 PHE A N 1
ATOM 568 C CA . PHE A 1 74 ? -19.276 -21.819 8.548 1.00 31.50 74 PHE A CA 1
ATOM 569 C C . PHE A 1 74 ? -18.148 -21.854 9.626 1.00 31.50 74 PHE A C 1
ATOM 571 O O . PHE A 1 74 ? -17.618 -20.812 10.004 1.00 31.50 74 PHE A O 1
ATOM 578 N N . GLY A 1 75 ? -17.725 -23.047 10.080 1.00 35.03 75 GLY A N 1
ATOM 579 C CA . GLY A 1 75 ? -16.366 -23.274 10.619 1.00 35.03 75 GLY A CA 1
ATOM 580 C C . GLY A 1 75 ? -16.219 -23.456 12.142 1.00 35.03 75 GLY A C 1
ATOM 581 O O . GLY A 1 75 ? -16.926 -22.851 12.945 1.00 35.03 75 GLY A O 1
ATOM 582 N N . THR A 1 76 ? -15.279 -24.317 12.559 1.00 40.78 76 THR A N 1
ATOM 583 C CA . THR A 1 76 ? -14.967 -24.609 13.975 1.00 40.78 76 THR A CA 1
ATOM 584 C C . THR A 1 76 ? -13.526 -25.112 14.155 1.00 40.78 76 THR A C 1
ATOM 586 O O . THR A 1 76 ? -13.011 -25.855 13.325 1.00 40.78 76 THR A O 1
ATOM 589 N N . THR A 1 77 ? -12.872 -24.711 15.252 1.00 36.62 77 THR A N 1
ATOM 590 C CA . THR A 1 77 ? -11.438 -24.935 15.539 1.00 36.62 77 THR A CA 1
ATOM 591 C C . THR A 1 77 ? -11.199 -25.644 16.883 1.00 36.62 77 THR A C 1
ATOM 593 O O . THR A 1 77 ? -10.324 -25.269 17.665 1.00 36.62 77 THR A O 1
ATOM 596 N N . GLN A 1 78 ? -11.989 -26.681 17.186 1.00 29.34 78 GLN A N 1
ATOM 597 C CA . GLN A 1 78 ? -11.794 -27.492 18.397 1.00 29.34 78 GLN A CA 1
ATOM 598 C C . GLN A 1 78 ? -10.403 -28.168 18.444 1.00 29.34 78 GLN A C 1
ATOM 600 O O . GLN A 1 78 ? -9.785 -28.445 17.418 1.00 29.34 78 GLN A O 1
ATOM 605 N N . ASN A 1 79 ? -9.935 -28.466 19.663 1.00 26.70 79 ASN A N 1
ATOM 606 C CA . ASN A 1 79 ? -8.692 -29.193 19.974 1.00 26.70 79 ASN A CA 1
ATOM 607 C C . ASN A 1 79 ? -7.354 -28.494 19.633 1.00 26.70 79 ASN A C 1
ATOM 609 O O . ASN A 1 79 ? -6.378 -29.161 19.291 1.00 26.70 79 ASN A O 1
ATOM 613 N N . LYS A 1 80 ? -7.250 -27.170 19.825 1.00 38.34 80 LYS A N 1
ATOM 614 C CA . LYS A 1 80 ? -5.950 -26.473 19.957 1.00 38.34 80 LYS A CA 1
ATOM 615 C C . LYS A 1 80 ? -5.862 -25.739 21.301 1.00 38.34 80 LYS A C 1
ATOM 617 O O . LYS A 1 80 ? -6.797 -25.047 21.694 1.00 38.34 80 LYS A O 1
ATOM 622 N N . GLN A 1 81 ? -4.751 -25.920 22.018 1.00 28.19 81 GLN A N 1
ATOM 623 C CA . GLN A 1 81 ? -4.535 -25.414 23.380 1.00 28.19 81 GLN A CA 1
ATOM 624 C C . GLN A 1 81 ? -3.479 -24.299 23.383 1.00 28.19 81 GLN A C 1
ATOM 626 O O . GLN A 1 81 ? -2.471 -24.399 22.688 1.00 28.19 81 GLN A O 1
ATOM 631 N N . VAL A 1 82 ? -3.693 -23.253 24.186 1.00 37.56 82 VAL A N 1
ATOM 632 C CA . VAL A 1 82 ? -2.749 -22.138 24.380 1.00 37.56 82 VAL A CA 1
ATOM 633 C C . VAL A 1 82 ? -2.509 -21.964 25.877 1.00 37.56 82 VAL A C 1
ATOM 635 O O . VAL A 1 82 ? -3.458 -21.982 26.660 1.00 37.56 82 VAL A O 1
ATOM 638 N N . ALA A 1 83 ? -1.246 -21.830 26.280 1.00 30.45 83 ALA A N 1
ATOM 639 C CA . ALA A 1 83 ? -0.847 -21.737 27.681 1.00 30.45 83 ALA A CA 1
ATOM 640 C C . ALA A 1 83 ? -0.589 -20.285 28.118 1.00 30.45 83 ALA A C 1
ATOM 642 O O . ALA A 1 83 ? -0.060 -19.488 27.349 1.00 30.45 83 ALA A O 1
ATOM 643 N N . GLY A 1 84 ? -0.894 -19.987 29.385 1.00 39.91 84 GLY A N 1
ATOM 644 C CA . GLY A 1 84 ? -0.458 -18.767 30.070 1.00 39.91 84 GLY A CA 1
ATOM 645 C C . GLY A 1 84 ? -1.323 -17.528 29.832 1.00 39.91 84 GLY A C 1
ATOM 646 O O . GLY A 1 84 ? -0.932 -16.639 29.084 1.00 39.91 84 GLY A O 1
ATOM 647 N N . ASN A 1 85 ? -2.448 -17.415 30.548 1.00 33.25 85 ASN A N 1
ATOM 648 C CA . ASN A 1 85 ? -3.036 -16.109 30.854 1.00 33.25 85 ASN A CA 1
ATOM 649 C C . ASN A 1 85 ? -3.884 -16.160 32.137 1.00 33.25 85 ASN A C 1
ATOM 651 O O . ASN A 1 85 ? -4.730 -17.045 32.271 1.00 33.25 85 ASN A O 1
ATOM 655 N N . ASN A 1 86 ? -3.698 -15.195 33.041 1.00 35.81 86 ASN A N 1
ATOM 656 C CA . ASN A 1 86 ? -4.574 -14.996 34.202 1.00 35.81 86 ASN A CA 1
ATOM 657 C C . ASN A 1 86 ? -5.741 -14.081 33.782 1.00 35.81 86 ASN A C 1
ATOM 659 O O . ASN A 1 86 ? -5.548 -13.149 32.995 1.00 35.81 86 ASN A O 1
ATOM 663 N N . VAL A 1 87 ? -6.965 -14.392 34.221 1.00 38.94 87 VAL A N 1
ATOM 664 C CA . VAL A 1 87 ? -8.212 -13.928 33.580 1.00 38.94 87 VAL A CA 1
ATOM 665 C C . VAL A 1 87 ? -9.200 -13.396 34.609 1.00 38.94 87 VAL A C 1
ATOM 667 O O . VAL A 1 87 ? -9.490 -14.084 35.583 1.00 38.94 87 VAL A O 1
ATOM 670 N N . SER A 1 88 ? -9.811 -12.240 34.327 1.00 35.00 88 SER A N 1
ATOM 671 C CA . SER A 1 88 ? -10.839 -11.652 35.190 1.00 35.00 88 SER A CA 1
ATOM 672 C C . SER A 1 88 ? -12.085 -11.127 34.467 1.00 35.00 88 SER A C 1
ATOM 674 O O . SER A 1 88 ? -12.052 -10.716 33.303 1.00 35.00 88 SER A O 1
ATOM 676 N N . ALA A 1 89 ? -13.221 -11.162 35.172 1.00 33.22 89 ALA A N 1
ATOM 677 C CA . ALA A 1 89 ? -14.556 -10.901 34.637 1.00 33.22 89 ALA A CA 1
ATOM 678 C C . ALA A 1 89 ? -15.399 -9.974 35.536 1.00 33.22 89 ALA A C 1
ATOM 680 O O . ALA A 1 89 ? -15.587 -10.211 36.734 1.00 33.22 89 ALA A O 1
ATOM 681 N N . VAL A 1 90 ? -15.980 -8.926 34.941 1.00 29.92 90 VAL A N 1
ATOM 682 C CA . VAL A 1 90 ? -16.844 -7.962 35.643 1.00 29.92 90 VAL A CA 1
ATOM 683 C C . VAL A 1 90 ? -18.256 -7.951 35.056 1.00 29.92 90 VAL A C 1
ATOM 685 O O . VAL A 1 90 ? -18.485 -7.458 33.950 1.00 29.92 90 VAL A O 1
ATOM 688 N N . ARG A 1 91 ? -19.233 -8.396 35.852 1.00 38.84 91 ARG A N 1
ATOM 689 C CA . ARG A 1 91 ? -20.670 -8.186 35.614 1.00 38.84 91 ARG A CA 1
ATOM 690 C C . ARG A 1 91 ? -21.146 -7.067 36.540 1.00 38.84 91 ARG A C 1
ATOM 692 O O . ARG A 1 91 ? -21.296 -7.267 37.739 1.00 38.84 91 ARG A O 1
ATOM 699 N N . LYS A 1 92 ? -21.373 -5.870 35.988 1.00 35.00 92 LYS A N 1
ATOM 700 C CA . LYS A 1 92 ? -21.805 -4.691 36.760 1.00 35.00 92 LYS A CA 1
ATOM 701 C C . LYS A 1 92 ? -23.299 -4.437 36.594 1.00 35.00 92 LYS A C 1
ATOM 703 O O . LYS A 1 92 ? -23.717 -3.802 35.625 1.00 35.00 92 LYS A O 1
ATOM 708 N N . GLU A 1 93 ? -24.082 -4.893 37.563 1.00 33.84 93 GLU A N 1
ATOM 709 C CA . GLU A 1 93 ? -25.527 -4.666 37.607 1.00 33.84 93 GLU A CA 1
ATOM 710 C C . GLU A 1 93 ? -25.837 -3.195 37.935 1.00 33.84 93 GLU A C 1
ATOM 712 O O . GLU A 1 93 ? -25.459 -2.679 38.988 1.00 33.84 93 GLU A O 1
ATOM 717 N N . LYS A 1 94 ? -26.526 -2.495 37.025 1.00 35.75 94 LYS A N 1
ATOM 718 C CA . LYS A 1 94 ? -27.180 -1.214 37.330 1.00 35.75 94 LYS A CA 1
ATOM 719 C C . LYS A 1 94 ? -28.596 -1.514 37.818 1.00 35.75 94 LYS A C 1
ATOM 721 O O . LYS A 1 94 ? -29.350 -2.170 37.107 1.00 35.75 94 LYS A O 1
ATOM 726 N N . LYS A 1 95 ? -28.988 -0.975 38.976 1.00 31.97 95 LYS A N 1
ATOM 727 C CA . LYS A 1 95 ? -30.408 -0.904 39.351 1.00 31.97 95 LYS A CA 1
ATOM 728 C C . LYS A 1 95 ? -31.127 0.076 38.421 1.00 31.97 95 LYS A C 1
ATOM 730 O O . LYS A 1 95 ? -30.631 1.178 38.185 1.00 31.97 95 LYS A O 1
ATOM 735 N N . THR A 1 96 ? -32.282 -0.324 37.902 1.00 35.31 96 THR A N 1
ATOM 736 C CA . THR A 1 96 ? -33.082 0.481 36.972 1.00 35.31 96 THR A CA 1
ATOM 737 C C . THR A 1 96 ? -33.905 1.518 37.737 1.00 35.31 96 THR A C 1
ATOM 739 O O . THR A 1 96 ? -34.991 1.225 38.232 1.00 35.31 96 THR A O 1
ATOM 742 N N . GLU A 1 97 ? -33.399 2.747 37.848 1.00 30.94 97 GLU A N 1
ATOM 743 C CA . GLU A 1 97 ? -34.185 3.870 38.370 1.00 30.94 97 GLU A CA 1
ATOM 744 C C . GLU A 1 97 ? -35.065 4.462 37.264 1.00 30.94 97 GLU A C 1
ATOM 746 O O . GLU A 1 97 ? -34.618 5.251 36.427 1.00 30.94 97 GLU A O 1
ATOM 751 N N . TYR A 1 98 ? -36.342 4.074 37.257 1.00 33.62 98 TYR A N 1
ATOM 752 C CA . TYR A 1 98 ? -37.343 4.619 36.344 1.00 33.62 98 TYR A CA 1
ATOM 753 C C . TYR A 1 98 ? -37.584 6.108 36.625 1.00 33.62 98 TYR A C 1
ATOM 755 O O . TYR A 1 98 ? -38.327 6.473 37.538 1.00 33.62 98 TYR A O 1
ATOM 763 N N . ARG A 1 99 ? -37.006 6.988 35.799 1.00 35.25 99 ARG A N 1
ATOM 764 C CA . ARG A 1 99 ? -37.368 8.412 35.784 1.00 35.25 99 ARG A CA 1
ATOM 765 C C . ARG A 1 99 ? -38.781 8.577 35.226 1.00 35.25 99 ARG A C 1
ATOM 767 O O . ARG A 1 99 ? -38.969 8.687 34.018 1.00 35.25 99 ARG A O 1
ATOM 774 N N . GLN A 1 100 ? -39.771 8.611 36.117 1.00 30.36 100 GLN A N 1
ATOM 775 C CA . GLN A 1 100 ? -41.141 8.988 35.775 1.00 30.36 100 GLN A CA 1
ATOM 776 C C . GLN A 1 100 ? -41.169 10.428 35.243 1.00 30.36 100 GLN A C 1
ATOM 778 O O . GLN A 1 100 ? -41.151 11.389 36.012 1.00 30.36 100 GLN A O 1
ATOM 783 N N . TYR A 1 101 ? -41.245 10.585 33.922 1.00 32.78 101 TYR A N 1
ATOM 784 C CA . TYR A 1 101 ? -41.644 11.858 33.335 1.00 32.78 101 TYR A CA 1
ATOM 785 C C . TYR A 1 101 ? -43.139 12.064 33.582 1.00 32.78 101 TYR A C 1
ATOM 787 O O . TYR A 1 101 ? -43.982 11.345 33.050 1.00 32.78 101 TYR A O 1
ATOM 795 N N . MET A 1 102 ? -43.459 13.046 34.426 1.00 28.45 102 MET A N 1
ATOM 796 C CA . MET A 1 102 ? -44.832 13.455 34.716 1.00 28.45 102 MET A CA 1
ATOM 797 C C . MET A 1 102 ? -45.545 13.878 33.426 1.00 28.45 102 MET A C 1
ATOM 799 O O . MET A 1 102 ? -45.055 14.740 32.695 1.00 28.45 102 MET A O 1
ATOM 803 N N . ASN A 1 103 ? -46.718 13.293 33.168 1.00 36.03 103 ASN A N 1
ATOM 804 C CA . ASN A 1 103 ? -47.531 13.607 31.994 1.00 36.03 103 ASN A CA 1
ATOM 805 C C . ASN A 1 103 ? -47.877 15.102 31.948 1.00 36.03 103 ASN A C 1
ATOM 807 O O . ASN A 1 103 ? -48.564 15.621 32.830 1.00 36.03 103 ASN A O 1
ATOM 811 N N . ARG A 1 104 ? -47.457 15.790 30.881 1.00 34.69 104 ARG A N 1
ATOM 812 C CA . ARG A 1 104 ? -47.916 17.151 30.586 1.00 34.69 104 ARG A CA 1
ATOM 813 C C . ARG A 1 104 ? -49.303 17.068 29.946 1.00 34.69 104 ARG A C 1
ATOM 815 O O . ARG A 1 104 ? -49.503 16.317 28.996 1.00 34.69 104 ARG A O 1
ATOM 822 N N . VAL A 1 105 ? -50.270 17.816 30.472 1.00 34.09 105 VAL A N 1
ATOM 823 C CA . VAL A 1 105 ? -51.665 17.735 30.012 1.00 34.09 105 VAL A CA 1
ATOM 824 C C . VAL A 1 105 ? -51.820 18.374 28.626 1.00 34.09 105 VAL A C 1
ATOM 826 O O . VAL A 1 105 ? -51.645 19.582 28.483 1.00 34.09 105 VAL A O 1
ATOM 829 N N . GLY A 1 106 ? -52.209 17.562 27.636 1.00 35.84 106 GLY A N 1
ATOM 830 C CA . GLY A 1 106 ? -52.656 17.994 26.305 1.00 35.84 106 GLY A CA 1
ATOM 831 C C . GLY A 1 106 ? -51.647 17.756 25.173 1.00 35.84 106 GLY A C 1
ATOM 832 O O . GLY A 1 106 ? -50.672 18.490 25.047 1.00 35.84 106 GLY A O 1
ATOM 833 N N . GLY A 1 107 ? -51.925 16.778 24.298 1.00 29.36 107 GLY A N 1
ATOM 834 C CA . GLY A 1 107 ? -51.150 16.563 23.067 1.00 29.36 107 GLY A CA 1
ATOM 835 C C . GLY A 1 107 ? -51.305 15.179 22.423 1.00 29.36 107 GLY A C 1
ATOM 836 O O . GLY A 1 107 ? -50.487 14.307 22.663 1.00 29.36 107 GLY A O 1
ATOM 837 N N . PHE A 1 108 ? -52.324 15.012 21.570 1.00 28.92 108 PHE A N 1
ATOM 838 C CA . PHE A 1 108 ? -52.469 13.944 20.559 1.00 28.92 108 PHE A CA 1
ATOM 839 C C . PHE A 1 108 ? -52.180 12.475 20.959 1.00 28.92 108 PHE A C 1
ATOM 841 O O . PHE A 1 108 ? -51.079 11.956 20.792 1.00 28.92 108 PHE A O 1
ATOM 848 N N . ASN A 1 109 ? -53.246 11.733 21.280 1.00 35.47 109 ASN A N 1
ATOM 849 C CA . ASN A 1 109 ? -53.226 10.271 21.186 1.00 35.47 109 ASN A CA 1
ATOM 850 C C . ASN A 1 109 ? -53.128 9.842 19.709 1.00 35.47 109 ASN A C 1
ATOM 852 O O . ASN A 1 109 ? -54.106 9.947 18.968 1.00 35.47 109 ASN A O 1
ATOM 856 N N . ARG A 1 110 ? -51.987 9.281 19.296 1.00 39.75 110 ARG A N 1
ATOM 857 C CA . ARG A 1 110 ? -51.969 8.238 18.256 1.00 39.75 110 ARG A CA 1
ATOM 858 C C . ARG A 1 110 ? -51.962 6.876 18.960 1.00 39.75 110 ARG A C 1
ATOM 860 O O . ARG A 1 110 ? -51.232 6.741 19.941 1.00 39.75 110 ARG A O 1
ATOM 867 N N . PRO A 1 111 ? -52.730 5.872 18.502 1.00 35.16 111 PRO A N 1
ATOM 868 C CA . PRO A 1 111 ? -52.549 4.513 18.996 1.00 35.16 111 PRO A CA 1
ATOM 869 C C . PRO A 1 111 ? -51.133 4.047 18.642 1.00 35.16 111 PRO A C 1
ATOM 871 O O . PRO A 1 111 ? -50.686 4.218 17.505 1.00 35.16 111 PRO A O 1
ATOM 874 N N . LEU A 1 112 ? -50.424 3.480 19.617 1.00 39.22 112 LEU A N 1
ATOM 875 C CA . LEU A 1 112 ? -49.145 2.824 19.366 1.00 39.22 112 LEU A CA 1
ATOM 876 C C . LEU A 1 112 ? -49.390 1.592 18.487 1.00 39.22 112 LEU A C 1
ATOM 878 O O . LEU A 1 112 ? -50.298 0.803 18.760 1.00 39.22 112 LEU A O 1
ATOM 882 N N . SER A 1 113 ? -48.581 1.426 17.441 1.00 33.41 113 SER A N 1
ATOM 883 C CA . SER A 1 113 ? -48.545 0.188 16.659 1.00 33.41 113 SER A CA 1
ATOM 884 C C . SER A 1 113 ? -48.261 -1.004 17.586 1.00 33.41 113 SER A C 1
ATOM 886 O O . SER A 1 113 ? -47.483 -0.847 18.530 1.00 33.41 113 SER A O 1
ATOM 888 N N . PRO A 1 114 ? -48.850 -2.190 17.344 1.00 31.41 114 PRO A N 1
ATOM 889 C CA . PRO A 1 114 ? -48.656 -3.343 18.217 1.00 31.41 114 PRO A CA 1
ATOM 890 C C . PRO A 1 114 ? -47.175 -3.727 18.306 1.00 31.41 114 PRO A C 1
ATOM 892 O O . PRO A 1 114 ? -46.453 -3.684 17.306 1.00 31.41 114 PRO A O 1
ATOM 895 N N . ASN A 1 115 ? -46.739 -4.116 19.508 1.00 29.25 115 ASN A N 1
ATOM 896 C CA . ASN A 1 115 ? -45.353 -4.483 19.789 1.00 29.25 115 ASN A CA 1
ATOM 897 C C . ASN A 1 115 ? -44.848 -5.543 18.797 1.00 29.25 115 ASN A C 1
ATOM 899 O O . ASN A 1 115 ? -45.297 -6.689 18.817 1.00 29.25 115 ASN A O 1
ATOM 903 N N . ARG A 1 116 ? -43.837 -5.193 17.995 1.00 31.94 116 ARG A N 1
ATOM 904 C CA . ARG A 1 116 ? -42.865 -6.194 17.543 1.00 31.94 116 ARG A CA 1
ATOM 905 C C . ARG A 1 116 ? -42.046 -6.601 18.764 1.00 31.94 116 ARG A C 1
ATOM 907 O O . ARG A 1 116 ? -41.614 -5.722 19.504 1.00 31.94 116 ARG A O 1
ATOM 914 N N . ASN A 1 117 ? -41.837 -7.902 18.966 1.00 30.92 117 ASN A N 1
ATOM 915 C CA . ASN A 1 117 ? -41.048 -8.417 20.087 1.00 30.92 117 ASN A CA 1
ATOM 916 C C . ASN A 1 117 ? -39.647 -7.786 20.082 1.00 30.92 117 ASN A C 1
ATOM 918 O O . ASN A 1 117 ? -38.821 -8.093 19.221 1.00 30.92 117 ASN A O 1
ATOM 922 N N . THR A 1 118 ? -39.395 -6.885 21.030 1.00 33.06 118 THR A N 1
ATOM 923 C CA . THR A 1 118 ? -38.095 -6.251 21.232 1.00 33.06 118 THR A CA 1
ATOM 924 C C . THR A 1 118 ? -37.206 -7.189 22.030 1.00 33.06 118 THR A C 1
ATOM 926 O O . THR A 1 118 ? -37.341 -7.335 23.246 1.00 33.06 118 THR A O 1
ATOM 929 N N . GLY A 1 119 ? -36.316 -7.847 21.293 1.00 30.25 119 GLY A N 1
ATOM 930 C CA . GLY A 1 119 ? -35.335 -8.774 21.828 1.00 30.25 119 GLY A CA 1
ATOM 931 C C . GLY A 1 119 ? -34.428 -8.177 22.902 1.00 30.25 119 GLY A C 1
ATOM 932 O O . GLY A 1 119 ? -34.204 -6.962 22.959 1.00 30.25 119 GLY A O 1
ATOM 933 N N . ALA A 1 120 ? -33.885 -9.053 23.739 1.00 28.48 120 ALA A N 1
ATOM 934 C CA . ALA A 1 120 ? -32.837 -8.707 24.683 1.00 28.48 120 ALA A CA 1
ATOM 935 C C . ALA A 1 120 ? -31.477 -8.839 23.981 1.00 28.48 120 ALA A C 1
ATOM 937 O O . ALA A 1 120 ? -31.222 -9.791 23.242 1.00 28.48 120 ALA A O 1
ATOM 938 N N . GLN A 1 121 ? -30.586 -7.874 24.195 1.00 27.81 121 GLN A N 1
ATOM 939 C CA . GLN A 1 121 ? -29.274 -7.840 23.554 1.00 27.81 121 GLN A CA 1
ATOM 940 C C . GLN A 1 121 ? -28.163 -8.001 24.585 1.00 27.81 121 GLN A C 1
ATOM 942 O O . GLN A 1 121 ? -28.121 -7.320 25.610 1.00 27.81 121 GLN A O 1
ATOM 947 N N . LEU A 1 122 ? -27.256 -8.922 24.287 1.00 29.98 122 LEU A N 1
ATOM 948 C CA . LEU A 1 122 ? -26.055 -9.200 25.052 1.00 29.98 122 LEU A CA 1
ATOM 949 C C . LEU A 1 122 ? -24.897 -8.423 24.441 1.00 29.98 122 LEU A C 1
ATOM 951 O O . LEU A 1 122 ? -24.709 -8.439 23.227 1.00 29.98 122 LEU A O 1
ATOM 955 N N . LEU A 1 123 ? -24.097 -7.774 25.275 1.00 31.38 123 LEU A N 1
ATOM 956 C CA . LEU A 1 123 ? -22.958 -6.982 24.840 1.00 31.38 123 LEU A CA 1
ATOM 957 C C . LEU A 1 123 ? -21.764 -7.297 25.740 1.00 31.38 123 LEU A C 1
ATOM 959 O O . LEU A 1 123 ? -21.787 -7.043 26.943 1.00 31.38 123 LEU A O 1
ATOM 963 N N . VAL A 1 124 ? -20.727 -7.894 25.158 1.00 33.47 124 VAL A N 1
ATOM 964 C CA . VAL A 1 124 ? -19.487 -8.275 25.836 1.00 33.47 124 VAL A CA 1
ATOM 965 C C . VAL A 1 124 ? -18.387 -7.338 25.360 1.00 33.47 124 VAL A C 1
ATOM 967 O O . VAL A 1 124 ? -17.936 -7.401 24.217 1.00 33.47 124 VAL A O 1
ATOM 970 N N . PHE A 1 125 ? -17.949 -6.458 26.253 1.00 32.66 125 PHE A N 1
ATOM 971 C CA . PHE A 1 125 ? -16.850 -5.543 25.993 1.00 32.66 125 PHE A CA 1
ATOM 972 C C . PHE A 1 125 ? -15.519 -6.176 26.415 1.00 32.66 125 PHE A C 1
ATOM 974 O O . PHE A 1 125 ? -15.433 -6.729 27.515 1.00 32.66 125 PHE A O 1
ATOM 981 N N . LYS A 1 126 ? -14.483 -6.087 25.571 1.00 32.84 126 LYS A N 1
ATOM 982 C CA . LYS A 1 126 ? -13.129 -6.561 25.898 1.00 32.84 126 LYS A CA 1
ATOM 983 C C . LYS A 1 126 ? -12.191 -5.387 26.174 1.00 32.84 126 LYS A C 1
ATOM 985 O O . LYS A 1 126 ? -12.073 -4.478 25.354 1.00 32.84 126 LYS A O 1
ATOM 990 N N . LEU A 1 127 ? -11.448 -5.489 27.274 1.00 32.22 127 LEU A N 1
ATOM 991 C CA . LEU A 1 127 ? -10.250 -4.696 27.547 1.00 32.22 127 LEU A CA 1
ATOM 992 C C . LEU A 1 127 ? -9.010 -5.605 27.483 1.00 32.22 127 LEU A C 1
ATOM 994 O O . LEU A 1 127 ? -9.061 -6.755 27.928 1.00 32.22 127 LEU A O 1
ATOM 998 N N . PHE A 1 128 ? -7.901 -5.098 26.946 1.00 33.69 128 PHE A N 1
ATOM 999 C CA . PHE A 1 128 ? -6.598 -5.764 27.010 1.00 33.69 128 PHE A CA 1
ATOM 1000 C C . PHE A 1 128 ? -5.522 -4.737 27.351 1.00 33.69 128 PHE A C 1
ATOM 1002 O O . PHE A 1 128 ? -5.479 -3.691 26.706 1.00 33.69 128 PHE A O 1
ATOM 1009 N N . GLN A 1 129 ? -4.663 -5.022 28.328 1.00 25.36 129 GLN A N 1
ATOM 1010 C CA . GLN A 1 129 ? -3.587 -4.124 28.749 1.00 25.36 129 GLN A CA 1
ATOM 1011 C C . GLN A 1 129 ? -2.303 -4.918 29.007 1.00 25.36 129 GLN A C 1
ATOM 1013 O O . GLN A 1 129 ? -2.099 -5.498 30.070 1.00 25.36 129 GLN A O 1
ATOM 1018 N N . LEU A 1 130 ? -1.431 -4.950 27.999 1.00 26.23 130 LEU A N 1
ATOM 1019 C CA . LEU A 1 130 ? -0.101 -5.538 28.103 1.00 26.23 130 LEU A CA 1
ATOM 1020 C C . LEU A 1 130 ? 0.858 -4.544 28.764 1.00 26.23 130 LEU A C 1
ATOM 1022 O O . LEU A 1 130 ? 1.334 -3.610 28.123 1.00 26.23 130 LEU A O 1
ATOM 1026 N N . PHE A 1 131 ? 1.173 -4.784 30.035 1.00 24.31 131 PHE A N 1
ATOM 1027 C CA . PHE A 1 131 ? 2.413 -4.303 30.634 1.00 24.31 131 PHE A CA 1
ATOM 1028 C C . PHE A 1 131 ? 3.444 -5.440 30.626 1.00 24.31 131 PHE A C 1
ATOM 1030 O O . PHE A 1 131 ? 3.125 -6.533 31.100 1.00 24.31 131 PHE A O 1
ATOM 1037 N N . PRO A 1 132 ? 4.682 -5.221 30.146 1.00 25.27 132 PRO A N 1
ATOM 1038 C CA . PRO A 1 132 ? 5.792 -6.084 30.522 1.00 25.27 132 PRO A CA 1
ATOM 1039 C C . PRO A 1 132 ? 6.079 -5.896 32.019 1.00 25.27 132 PRO A C 1
ATOM 1041 O O . PRO A 1 132 ? 6.091 -4.772 32.523 1.00 25.27 132 PRO A O 1
ATOM 1044 N N . SER A 1 133 ? 6.314 -6.994 32.736 1.00 24.94 133 SER A N 1
ATOM 1045 C CA . SER A 1 133 ? 6.517 -6.991 34.190 1.00 24.94 133 SER A CA 1
ATOM 1046 C C . SER A 1 133 ? 7.878 -6.402 34.588 1.00 24.94 133 SER A C 1
ATOM 1048 O O . SER A 1 133 ? 8.811 -7.134 34.922 1.00 24.94 133 SER A O 1
ATOM 1050 N N . CYS A 1 134 ? 8.011 -5.073 34.564 1.00 23.73 134 CYS A N 1
ATOM 1051 C CA . CYS A 1 134 ? 9.189 -4.375 35.082 1.00 23.73 134 CYS A CA 1
ATOM 1052 C C . CYS A 1 134 ? 9.309 -4.579 36.598 1.00 23.73 134 CYS A C 1
ATOM 1054 O O . CYS A 1 134 ? 8.627 -3.936 37.395 1.00 23.73 134 CYS A O 1
ATOM 1056 N N . ASN A 1 135 ? 10.197 -5.490 36.984 1.00 25.95 135 ASN A N 1
ATOM 1057 C CA . ASN A 1 135 ? 10.498 -5.821 38.368 1.00 25.95 135 ASN A CA 1
ATOM 1058 C C . ASN A 1 135 ? 11.305 -4.677 39.019 1.00 25.95 135 ASN A C 1
ATOM 1060 O O . ASN A 1 135 ? 12.477 -4.484 38.693 1.00 25.95 135 ASN A O 1
ATOM 1064 N N . TRP A 1 136 ? 10.680 -3.896 39.907 1.00 28.41 136 TRP A N 1
ATOM 1065 C CA . TRP A 1 136 ? 11.282 -2.707 40.534 1.00 28.41 136 TRP A CA 1
ATOM 1066 C C . TRP A 1 136 ? 12.311 -3.073 41.622 1.00 28.41 136 TRP A C 1
ATOM 1068 O O . TRP A 1 136 ? 12.065 -2.943 42.819 1.00 28.41 136 TRP A O 1
ATOM 1078 N N . GLY A 1 137 ? 13.490 -3.529 41.193 1.00 26.14 137 GLY A N 1
ATOM 1079 C CA . GLY A 1 137 ? 14.623 -3.865 42.058 1.00 26.14 137 GLY A CA 1
ATOM 1080 C C . GLY A 1 137 ? 15.681 -2.759 42.144 1.00 26.14 137 GLY A C 1
ATOM 1081 O O . GLY A 1 137 ? 16.551 -2.683 41.286 1.00 26.14 137 GLY A O 1
ATOM 1082 N N . ASN A 1 138 ? 15.629 -1.953 43.211 1.00 29.20 138 ASN A N 1
ATOM 1083 C CA . ASN A 1 138 ? 16.718 -1.140 43.788 1.00 29.20 138 ASN A CA 1
ATOM 1084 C C . ASN A 1 138 ? 17.822 -0.602 42.841 1.00 29.20 138 ASN A C 1
ATOM 1086 O O . ASN A 1 138 ? 18.886 -1.208 42.714 1.00 29.20 138 ASN A O 1
ATOM 1090 N N . MET A 1 139 ? 17.660 0.624 42.330 1.00 25.05 139 MET A N 1
ATOM 1091 C CA . MET A 1 139 ? 18.780 1.414 41.792 1.00 25.05 139 MET A CA 1
ATOM 1092 C C . MET A 1 139 ? 19.288 2.437 42.820 1.00 25.05 139 MET A C 1
ATOM 1094 O O . MET A 1 139 ? 18.595 3.394 43.159 1.00 25.05 139 MET A O 1
ATOM 1098 N N . THR A 1 140 ? 20.523 2.261 43.293 1.00 28.27 140 THR A N 1
ATOM 1099 C CA . THR A 1 140 ? 21.249 3.260 44.098 1.00 28.27 140 THR A CA 1
ATOM 1100 C C . THR A 1 140 ? 21.938 4.301 43.203 1.00 28.27 140 THR A C 1
ATOM 1102 O O . THR A 1 140 ? 22.543 3.909 42.204 1.00 28.27 140 THR A O 1
ATOM 1105 N N . PRO A 1 141 ? 21.936 5.604 43.549 1.00 28.14 141 PRO A N 1
ATOM 1106 C CA . PRO A 1 141 ? 22.535 6.642 42.710 1.00 28.14 141 PRO A CA 1
ATOM 1107 C C . PRO A 1 141 ? 24.071 6.644 42.789 1.00 28.14 141 PRO A C 1
ATOM 1109 O O . PRO A 1 141 ? 24.649 6.944 43.835 1.00 28.14 141 PRO A O 1
ATOM 1112 N N . LEU A 1 142 ? 24.741 6.375 41.664 1.00 26.17 142 LEU A N 1
ATOM 1113 C CA . LEU A 1 142 ? 26.195 6.508 41.539 1.00 26.17 142 LEU A CA 1
ATOM 1114 C C . LEU A 1 142 ? 26.562 7.901 40.999 1.00 26.17 142 LEU A C 1
ATOM 1116 O O . LEU A 1 142 ? 26.474 8.162 39.801 1.00 26.17 142 LEU A O 1
ATOM 1120 N N . TYR A 1 143 ? 27.000 8.800 41.881 1.00 26.41 143 TYR A N 1
ATOM 1121 C CA . TYR A 1 143 ? 27.507 10.118 41.489 1.00 26.41 143 TYR A CA 1
ATOM 1122 C C . TYR A 1 143 ? 28.903 10.012 40.858 1.00 26.41 143 TYR A C 1
ATOM 1124 O O . TYR A 1 143 ? 29.896 9.877 41.576 1.00 26.41 143 TYR A O 1
ATOM 1132 N N . LEU A 1 144 ? 29.001 10.154 39.534 1.00 27.09 144 LEU A N 1
ATOM 1133 C CA . LEU A 1 144 ? 30.286 10.298 38.846 1.00 27.09 144 LEU A CA 1
ATOM 1134 C C . LEU A 1 144 ? 30.610 11.783 38.615 1.00 27.09 144 LEU A C 1
ATOM 1136 O O . LEU A 1 144 ? 29.894 12.487 37.907 1.00 27.09 144 LEU A O 1
ATOM 1140 N N . ARG A 1 145 ? 31.702 12.272 39.217 1.00 28.39 145 ARG A N 1
ATOM 1141 C CA . ARG A 1 145 ? 32.227 13.626 38.974 1.00 28.39 145 ARG A CA 1
ATOM 1142 C C . ARG A 1 145 ? 33.212 13.597 37.806 1.00 28.39 145 ARG A C 1
ATOM 1144 O O . ARG A 1 145 ? 34.259 12.967 37.924 1.00 28.39 145 ARG A O 1
ATOM 1151 N N . LEU A 1 146 ? 32.920 14.326 36.730 1.00 27.75 146 LEU A N 1
ATOM 1152 C CA . LEU A 1 146 ? 33.899 14.626 35.680 1.00 27.75 146 LEU A CA 1
ATOM 1153 C C . LEU A 1 146 ? 34.704 15.893 36.046 1.00 27.75 146 LEU A C 1
ATOM 1155 O O . LEU A 1 146 ? 34.108 16.865 36.516 1.00 27.75 146 LEU A O 1
ATOM 1159 N N . PRO A 1 147 ? 36.041 15.901 35.878 1.00 29.80 147 PRO A N 1
ATOM 1160 C CA . PRO A 1 147 ? 36.884 17.053 36.195 1.00 29.80 147 PRO A CA 1
ATOM 1161 C C . PRO A 1 147 ? 36.912 18.096 35.065 1.00 29.80 147 PRO A C 1
ATOM 1163 O O . PRO A 1 147 ? 36.765 17.778 33.887 1.00 29.80 147 PRO A O 1
ATOM 1166 N N . VAL A 1 148 ? 37.160 19.356 35.430 1.00 33.22 148 VAL A N 1
ATOM 1167 C CA . VAL A 1 148 ? 37.250 20.494 34.500 1.00 33.22 148 VAL A CA 1
ATOM 1168 C C . VAL A 1 148 ? 38.672 20.626 33.941 1.00 33.22 148 VAL A C 1
ATOM 1170 O O . VAL A 1 148 ? 39.553 21.061 34.678 1.00 33.22 148 VAL A O 1
ATOM 1173 N N . ALA A 1 149 ? 38.888 20.309 32.655 1.00 29.89 149 ALA A N 1
ATOM 1174 C CA . ALA A 1 149 ? 40.080 20.722 31.888 1.00 29.89 149 ALA A CA 1
ATOM 1175 C C . ALA A 1 149 ? 39.963 20.459 30.362 1.00 29.89 149 ALA A C 1
ATOM 1177 O O . ALA A 1 149 ? 40.499 19.470 29.871 1.00 29.89 149 ALA A O 1
ATOM 1178 N N . ALA A 1 150 ? 39.311 21.350 29.601 1.00 28.94 150 ALA A N 1
ATOM 1179 C CA . ALA A 1 150 ? 39.456 21.446 28.134 1.00 28.94 150 ALA A CA 1
ATOM 1180 C C . ALA A 1 150 ? 38.898 22.788 27.612 1.00 28.94 150 ALA A C 1
ATOM 1182 O O . ALA A 1 150 ? 37.734 22.893 27.237 1.00 28.94 150 ALA A O 1
ATOM 1183 N N . LEU A 1 151 ? 39.721 23.838 27.617 1.00 28.38 151 LEU A N 1
ATOM 1184 C CA . LEU A 1 151 ? 39.398 25.157 27.056 1.00 28.38 151 LEU A CA 1
ATOM 1185 C C . LEU A 1 151 ? 40.591 25.614 26.195 1.00 28.38 151 LEU A C 1
ATOM 1187 O O . LEU A 1 151 ? 41.712 25.184 26.452 1.00 28.38 151 LEU A O 1
ATOM 1191 N N . VAL A 1 152 ? 40.345 26.508 25.228 1.00 31.36 152 VAL A N 1
ATOM 1192 C CA . VAL A 1 152 ? 41.273 26.995 24.177 1.00 31.36 152 VAL A CA 1
ATOM 1193 C C . VAL A 1 152 ? 41.413 26.079 22.947 1.00 31.36 152 VAL A C 1
ATOM 1195 O O . VAL A 1 152 ? 42.376 25.331 22.835 1.00 31.36 152 VAL A O 1
ATOM 1198 N N . THR A 1 153 ? 40.499 26.257 21.978 1.00 31.48 153 THR A N 1
ATOM 1199 C CA . THR A 1 153 ? 40.807 26.466 20.533 1.00 31.48 153 THR A CA 1
ATOM 1200 C C . THR A 1 153 ? 39.569 26.942 19.744 1.00 31.48 153 THR A C 1
ATOM 1202 O O . THR A 1 153 ? 39.197 26.389 18.715 1.00 31.48 153 THR A O 1
ATOM 1205 N N . VAL A 1 154 ? 38.917 28.019 20.202 1.00 37.72 154 VAL A N 1
ATOM 1206 C CA . VAL A 1 154 ? 37.894 28.730 19.406 1.00 37.72 154 VAL A CA 1
ATOM 1207 C C . VAL A 1 154 ? 38.486 30.044 18.908 1.00 37.72 154 VAL A C 1
ATOM 1209 O O . VAL A 1 154 ? 38.639 30.959 19.710 1.00 37.72 154 VAL A O 1
ATOM 1212 N N . LEU A 1 155 ? 38.832 30.102 17.614 1.00 38.06 155 LEU A N 1
ATOM 1213 C CA . LEU A 1 155 ? 38.957 31.298 16.752 1.00 38.06 155 LEU A CA 1
ATOM 1214 C C . LEU A 1 155 ? 39.641 30.909 15.421 1.00 38.06 155 LEU A C 1
ATOM 1216 O O . LEU A 1 155 ? 40.858 31.015 15.333 1.00 38.06 155 LEU A O 1
ATOM 1220 N N . LEU A 1 156 ? 38.871 30.441 14.418 1.00 36.47 156 LEU A N 1
ATOM 1221 C CA . LEU A 1 156 ? 39.145 30.528 12.954 1.00 36.47 156 LEU A CA 1
ATOM 1222 C C . LEU A 1 156 ? 38.121 29.717 12.106 1.00 36.47 156 LEU A C 1
ATOM 1224 O O . LEU A 1 156 ? 38.490 28.891 11.280 1.00 36.47 156 LEU A O 1
ATOM 1228 N N . SER A 1 157 ? 36.812 29.929 12.303 1.00 38.06 157 SER A N 1
ATOM 1229 C CA . SER A 1 157 ? 35.761 29.203 11.548 1.00 38.06 157 SER A CA 1
ATOM 1230 C C . SER A 1 157 ? 34.462 29.992 11.301 1.00 38.06 157 SER A C 1
ATOM 1232 O O . SER A 1 157 ? 33.407 29.414 11.052 1.00 38.06 157 SER A O 1
ATOM 1234 N N . TRP A 1 158 ? 34.517 31.329 11.295 1.00 39.53 158 TRP A N 1
ATOM 1235 C CA . TRP A 1 158 ? 33.347 32.211 11.086 1.00 39.53 158 TRP A CA 1
ATOM 1236 C C . TRP A 1 158 ? 32.748 32.184 9.655 1.00 39.53 158 TRP A C 1
ATOM 1238 O O . TRP A 1 158 ? 31.959 33.053 9.304 1.00 39.53 158 TRP A O 1
ATOM 1248 N N . GLY A 1 159 ? 33.102 31.186 8.837 1.00 38.75 159 GLY A N 1
ATOM 1249 C CA . GLY A 1 159 ? 32.475 30.891 7.542 1.00 38.75 159 GLY A CA 1
ATOM 1250 C C . GLY A 1 159 ? 31.652 29.595 7.509 1.00 38.75 159 GLY A C 1
ATOM 1251 O O . GLY A 1 159 ? 30.894 29.404 6.569 1.00 38.75 159 GLY A O 1
ATOM 1252 N N . THR A 1 160 ? 31.769 28.709 8.508 1.00 44.19 160 THR A N 1
ATOM 1253 C CA . THR A 1 160 ? 31.058 27.409 8.530 1.00 44.19 160 THR A CA 1
ATOM 1254 C C . THR A 1 160 ? 29.923 27.349 9.551 1.00 44.19 160 THR A C 1
ATOM 1256 O O . THR A 1 160 ? 29.034 26.513 9.429 1.00 44.19 160 THR A O 1
ATOM 1259 N N . SER A 1 161 ? 29.926 28.229 10.557 1.00 46.22 161 SER A N 1
ATOM 1260 C CA . SER A 1 161 ? 28.950 28.192 11.657 1.00 46.22 161 SER A CA 1
ATOM 1261 C C . SER A 1 161 ? 27.510 28.519 11.246 1.00 46.22 161 SER A C 1
ATOM 1263 O O . SER A 1 161 ? 26.597 28.135 11.965 1.00 46.22 161 SER A O 1
ATOM 1265 N N . VAL A 1 162 ? 27.297 29.227 10.128 1.00 47.66 162 VAL A N 1
ATOM 1266 C CA . VAL A 1 162 ? 25.952 29.651 9.690 1.00 47.66 162 VAL A CA 1
ATOM 1267 C C . VAL A 1 162 ? 25.168 28.462 9.138 1.00 47.66 162 VAL A C 1
ATOM 1269 O O . VAL A 1 162 ? 24.160 28.094 9.725 1.00 47.66 162 VAL A O 1
ATOM 1272 N N . HIS A 1 163 ? 25.685 27.771 8.116 1.00 49.47 163 HIS A N 1
ATOM 1273 C CA . HIS A 1 163 ? 25.023 26.579 7.567 1.00 49.47 163 HIS A CA 1
ATOM 1274 C C . HIS A 1 163 ? 24.916 25.429 8.577 1.00 49.47 163 HIS A C 1
ATOM 1276 O O . HIS A 1 163 ? 23.959 24.663 8.531 1.00 49.47 163 HIS A O 1
ATOM 1282 N N . ALA A 1 164 ? 25.863 25.316 9.517 1.00 52.44 164 ALA A N 1
ATOM 1283 C CA . ALA A 1 164 ? 25.755 24.355 10.614 1.00 52.44 164 ALA A CA 1
ATOM 1284 C C . ALA A 1 164 ? 24.582 24.677 11.560 1.00 52.44 164 ALA A C 1
ATOM 1286 O O . ALA A 1 164 ? 23.914 23.754 12.018 1.00 52.44 164 ALA A O 1
ATOM 1287 N N . ALA A 1 165 ? 24.311 25.961 11.824 1.00 56.66 165 ALA A N 1
ATOM 1288 C CA . ALA A 1 165 ? 23.152 26.391 12.603 1.00 56.66 165 ALA A CA 1
ATOM 1289 C C . ALA A 1 165 ? 21.841 26.222 11.815 1.00 56.66 165 ALA A C 1
ATOM 1291 O O . ALA A 1 165 ? 20.914 25.613 12.331 1.00 56.66 165 ALA A O 1
ATOM 1292 N N . GLU A 1 166 ? 21.786 26.654 10.550 1.00 60.12 166 GLU A N 1
ATOM 1293 C CA . GLU A 1 166 ? 20.598 26.499 9.691 1.00 60.12 166 GLU A CA 1
ATOM 1294 C C . GLU A 1 166 ? 20.190 25.022 9.538 1.00 60.12 166 GLU A C 1
ATOM 1296 O O . GLU A 1 166 ? 19.025 24.677 9.725 1.00 60.12 166 GLU A O 1
ATOM 1301 N N . ALA A 1 167 ? 21.147 24.124 9.275 1.00 63.16 167 ALA A N 1
ATOM 1302 C CA . ALA A 1 167 ? 20.878 22.687 9.190 1.00 63.16 167 ALA A CA 1
ATOM 1303 C C . ALA A 1 167 ? 20.425 22.088 10.537 1.00 63.16 167 ALA A C 1
ATOM 1305 O O . ALA A 1 167 ? 19.586 21.186 10.564 1.00 63.16 167 ALA A O 1
ATOM 1306 N N . GLN A 1 168 ? 20.950 22.595 11.658 1.00 72.06 168 GLN A N 1
ATOM 1307 C CA . GLN A 1 168 ? 20.531 22.174 12.994 1.00 72.06 168 GLN A CA 1
ATOM 1308 C C . GLN A 1 168 ? 19.109 22.659 13.326 1.00 72.06 168 GLN A C 1
ATOM 1310 O O . GLN A 1 168 ? 18.321 21.879 13.859 1.00 72.06 168 GLN A O 1
ATOM 1315 N N . ASP A 1 169 ? 18.752 23.892 12.962 1.00 79.19 169 ASP A N 1
ATOM 1316 C CA . ASP A 1 169 ? 17.413 24.453 13.167 1.00 79.19 169 ASP A CA 1
ATOM 1317 C C . ASP A 1 169 ? 16.357 23.738 12.303 1.00 79.19 169 ASP A C 1
ATOM 1319 O O . ASP A 1 169 ? 15.286 23.392 12.807 1.00 79.19 169 ASP A O 1
ATOM 1323 N N . VAL A 1 170 ? 16.665 23.412 11.038 1.00 85.56 170 VAL A N 1
ATOM 1324 C CA . VAL A 1 170 ? 15.776 22.598 10.181 1.00 85.56 170 VAL A CA 1
ATOM 1325 C C . VAL A 1 170 ? 15.615 21.174 10.730 1.00 85.56 170 VAL A C 1
ATOM 1327 O O . VAL A 1 170 ? 14.500 20.654 10.745 1.00 85.56 170 VAL A O 1
ATOM 1330 N N . GLY A 1 171 ? 16.681 20.558 11.255 1.00 83.50 171 GLY A N 1
ATOM 1331 C CA . GLY A 1 171 ? 16.606 19.242 11.905 1.00 83.50 171 GLY A CA 1
ATOM 1332 C C . GLY A 1 171 ? 15.774 19.236 13.197 1.00 83.50 171 GLY A C 1
ATOM 1333 O O . GLY A 1 171 ? 15.055 18.275 13.477 1.00 83.50 171 GLY A O 1
ATOM 1334 N N . ILE A 1 172 ? 15.811 20.323 13.976 1.00 87.50 172 ILE A N 1
ATOM 1335 C CA . ILE A 1 172 ? 14.914 20.522 15.127 1.00 87.50 172 ILE A CA 1
ATOM 1336 C C . ILE A 1 172 ? 13.464 20.671 14.641 1.00 87.50 172 ILE A C 1
ATOM 1338 O O . ILE A 1 172 ? 12.554 20.069 15.213 1.00 87.50 172 ILE A O 1
ATOM 1342 N N . LEU A 1 173 ? 13.244 21.425 13.562 1.00 87.62 173 LEU A N 1
ATOM 1343 C CA . LEU A 1 173 ? 11.922 21.690 13.000 1.00 87.62 173 LEU A CA 1
ATOM 1344 C C . LEU A 1 173 ? 11.232 20.429 12.457 1.00 87.62 173 LEU A C 1
ATOM 1346 O O . LEU A 1 173 ? 10.053 20.217 12.749 1.00 87.62 173 LEU A O 1
ATOM 1350 N N . THR A 1 174 ? 11.941 19.577 11.706 1.00 87.75 174 THR A N 1
ATOM 1351 C CA . THR A 1 174 ? 11.398 18.293 11.225 1.00 87.75 174 THR A CA 1
ATOM 1352 C C . THR A 1 174 ? 11.126 17.326 12.372 1.00 87.75 174 THR A C 1
ATOM 1354 O O . THR A 1 174 ? 10.082 16.670 12.374 1.00 87.75 174 THR A O 1
ATOM 1357 N N . THR A 1 175 ? 12.010 17.282 13.374 1.00 88.31 175 THR A N 1
ATOM 1358 C CA . THR A 1 175 ? 11.821 16.476 14.591 1.00 88.31 175 THR A CA 1
ATOM 1359 C C . THR A 1 175 ? 10.555 16.892 15.342 1.00 88.31 175 THR A C 1
ATOM 1361 O O . THR A 1 175 ? 9.772 16.035 15.748 1.00 88.31 175 THR A O 1
ATOM 1364 N N . GLU A 1 176 ? 10.311 18.196 15.493 1.00 90.06 176 GLU A N 1
ATOM 1365 C CA . GLU A 1 176 ? 9.140 18.724 16.202 1.00 90.06 176 GLU A CA 1
ATOM 1366 C C . GLU A 1 176 ? 7.826 18.479 15.437 1.00 90.06 176 GLU A C 1
ATOM 1368 O O . GLU A 1 176 ? 6.824 18.095 16.043 1.00 90.06 176 GLU A O 1
ATOM 1373 N N . ILE A 1 177 ? 7.834 18.613 14.103 1.00 90.19 177 ILE A N 1
ATOM 1374 C CA . ILE A 1 177 ? 6.696 18.239 13.242 1.00 90.19 177 ILE A CA 1
ATOM 1375 C C . ILE A 1 177 ? 6.367 16.750 13.412 1.00 90.19 177 ILE A C 1
ATOM 1377 O O . ILE A 1 177 ? 5.229 16.401 13.728 1.00 90.19 177 ILE A O 1
ATOM 1381 N N . ALA A 1 178 ? 7.371 15.877 13.288 1.00 87.81 178 ALA A N 1
ATOM 1382 C CA . ALA A 1 178 ? 7.193 14.437 13.448 1.00 87.81 178 ALA A CA 1
ATOM 1383 C C . ALA A 1 178 ? 6.739 14.055 14.871 1.00 87.81 178 ALA A C 1
ATOM 1385 O O . ALA A 1 178 ? 5.984 13.093 15.035 1.00 87.81 178 ALA A O 1
ATOM 1386 N N . ARG A 1 179 ? 7.152 14.810 15.902 1.00 89.88 179 ARG A N 1
ATOM 1387 C CA . ARG A 1 179 ? 6.718 14.622 17.296 1.00 89.88 179 ARG A CA 1
ATOM 1388 C C . ARG A 1 179 ? 5.239 14.965 17.485 1.00 89.88 179 ARG A C 1
ATOM 1390 O O . ARG A 1 179 ? 4.522 14.196 18.122 1.00 89.88 179 ARG A O 1
ATOM 1397 N N . GLU A 1 180 ? 4.769 16.087 16.942 1.00 89.81 180 GLU A N 1
ATOM 1398 C CA . GLU A 1 180 ? 3.350 16.468 17.005 1.00 89.81 180 GLU A CA 1
ATOM 1399 C C . GLU A 1 180 ? 2.460 15.522 16.182 1.00 89.81 180 GLU A C 1
ATOM 1401 O O . GLU A 1 180 ? 1.421 15.084 16.678 1.00 89.81 180 GLU A O 1
ATOM 1406 N N . GLN A 1 181 ? 2.896 15.109 14.986 1.00 89.12 181 GLN A N 1
ATOM 1407 C CA . GLN A 1 181 ? 2.202 14.098 14.173 1.00 89.12 181 GLN A CA 1
ATOM 1408 C C . GLN A 1 181 ? 2.110 12.740 14.890 1.00 89.12 181 GLN A C 1
ATOM 1410 O O . GLN A 1 181 ? 1.043 12.131 14.939 1.00 89.12 181 GLN A O 1
ATOM 1415 N N . ASN A 1 182 ? 3.196 12.255 15.503 1.00 88.75 182 ASN A N 1
ATOM 1416 C CA . ASN A 1 182 ? 3.155 10.984 16.234 1.00 88.75 182 ASN A CA 1
ATOM 1417 C C . ASN A 1 182 ? 2.335 11.068 17.531 1.00 88.75 182 ASN A C 1
ATOM 1419 O O . ASN A 1 182 ? 1.709 10.080 17.909 1.00 88.75 182 ASN A O 1
ATOM 1423 N N . ASN A 1 183 ? 2.260 12.238 18.173 1.00 88.25 183 ASN A N 1
ATOM 1424 C CA . ASN A 1 183 ? 1.353 12.473 19.298 1.00 88.25 183 ASN A CA 1
ATOM 1425 C C . ASN A 1 183 ? -0.124 12.473 18.866 1.00 88.25 183 ASN A C 1
ATOM 1427 O O . ASN A 1 183 ? -0.946 11.832 19.524 1.00 88.25 183 ASN A O 1
ATOM 1431 N N . SER A 1 184 ? -0.474 13.168 17.777 1.00 89.75 184 SER A N 1
ATOM 1432 C CA . SER A 1 184 ? -1.860 13.257 17.293 1.00 89.75 184 SER A CA 1
ATOM 1433 C C . SER A 1 184 ? -2.369 11.923 16.734 1.00 89.75 184 SER A C 1
ATOM 1435 O O . SER A 1 184 ? -3.521 11.558 16.964 1.00 89.75 184 SER A O 1
ATOM 1437 N N . LEU A 1 185 ? -1.488 11.151 16.091 1.00 92.75 185 LEU A N 1
ATOM 1438 C CA . LEU A 1 185 ? -1.757 9.815 15.551 1.00 92.75 185 LEU A CA 1
ATOM 1439 C C . LEU A 1 185 ? -1.512 8.679 16.563 1.00 92.75 185 LEU A C 1
ATOM 1441 O O . LEU A 1 185 ? -1.572 7.508 16.191 1.00 92.75 185 LEU A O 1
ATOM 1445 N N . LEU A 1 186 ? -1.227 8.966 17.841 1.00 91.88 186 LEU A N 1
ATOM 1446 C CA . LEU A 1 186 ? -0.901 7.916 18.817 1.00 91.88 186 LEU A CA 1
ATOM 1447 C C . LEU A 1 186 ? -2.080 6.970 19.087 1.00 91.88 186 LEU A C 1
ATOM 1449 O O . LEU A 1 186 ? -1.863 5.785 19.339 1.00 91.88 186 LEU A O 1
ATOM 1453 N N . TRP A 1 187 ? -3.316 7.475 19.044 1.00 89.12 187 TRP A N 1
ATOM 1454 C CA . TRP A 1 187 ? -4.541 6.739 19.370 1.00 89.12 187 TRP A CA 1
ATOM 1455 C C . TRP A 1 187 ? -5.591 6.876 18.270 1.00 89.12 187 TRP A C 1
ATOM 1457 O O . TRP A 1 187 ? -5.951 7.983 17.884 1.00 89.12 187 TRP A O 1
ATOM 1467 N N . GLY A 1 188 ? -6.167 5.752 17.844 1.00 88.69 188 GLY A N 1
ATOM 1468 C CA . GLY A 1 188 ? -7.234 5.755 16.850 1.00 88.69 188 GLY A CA 1
ATOM 1469 C C . GLY A 1 188 ? -7.969 4.424 16.747 1.00 88.69 188 GLY A C 1
ATOM 1470 O O . GLY A 1 188 ? -7.728 3.480 17.507 1.00 88.69 188 GLY A O 1
ATOM 1471 N N . ALA A 1 189 ? -8.869 4.342 15.769 1.00 89.31 189 ALA A N 1
ATOM 1472 C CA . ALA A 1 189 ? -9.644 3.143 15.454 1.00 89.31 189 ALA A CA 1
ATOM 1473 C C . ALA A 1 189 ? -8.819 2.096 14.670 1.00 89.31 189 ALA A C 1
ATOM 1475 O O . ALA A 1 189 ? -9.337 1.435 13.774 1.00 89.31 189 ALA A O 1
ATOM 1476 N N . TYR A 1 190 ? -7.527 1.951 14.998 1.00 92.88 190 TYR A N 1
ATOM 1477 C CA . TYR A 1 190 ? -6.493 1.264 14.206 1.00 92.88 190 TYR A CA 1
ATOM 1478 C C . TYR A 1 190 ? -6.570 -0.277 14.235 1.00 92.88 190 TYR A C 1
ATOM 1480 O O . TYR A 1 190 ? -5.561 -0.984 14.246 1.00 92.88 190 TYR A O 1
ATOM 1488 N N . LYS A 1 191 ? -7.797 -0.791 14.277 1.00 87.81 191 LYS A N 1
ATOM 1489 C CA . LYS A 1 191 ? -8.223 -2.190 14.215 1.00 87.81 191 LYS A CA 1
ATOM 1490 C C . LYS A 1 191 ? -9.341 -2.284 13.159 1.00 87.81 191 LYS A C 1
ATOM 1492 O O . LYS A 1 191 ? -10.497 -2.508 13.521 1.00 87.81 191 LYS A O 1
ATOM 1497 N N . PRO A 1 192 ? -9.030 -2.059 11.864 1.00 86.81 192 PRO A N 1
ATOM 1498 C CA . PRO A 1 192 ? -10.033 -1.915 10.803 1.00 86.81 192 PRO A CA 1
ATOM 1499 C C . PRO A 1 192 ? -10.912 -3.162 10.622 1.00 86.81 192 PRO A C 1
ATOM 1501 O O . PRO A 1 192 ? -12.081 -3.036 10.256 1.00 86.81 192 PRO A O 1
ATOM 1504 N N . ASN A 1 193 ? -10.387 -4.341 10.977 1.00 78.81 193 ASN A N 1
ATOM 1505 C CA . ASN A 1 193 ? -11.101 -5.620 11.059 1.00 78.81 193 ASN A CA 1
ATOM 1506 C C . ASN A 1 193 ? -12.253 -5.670 12.084 1.00 78.81 193 ASN A C 1
ATOM 1508 O O . ASN A 1 193 ? -13.049 -6.615 12.091 1.00 78.81 193 ASN A O 1
ATOM 1512 N N . LEU A 1 194 ? -12.355 -4.688 12.979 1.00 77.25 194 LEU A N 1
ATOM 1513 C CA . LEU A 1 194 ? -13.398 -4.616 13.995 1.00 77.25 194 LEU A CA 1
ATOM 1514 C C . LEU A 1 194 ? -14.441 -3.557 13.632 1.00 77.25 194 LEU A C 1
ATOM 1516 O O . LEU A 1 194 ? -14.106 -2.470 13.163 1.00 77.25 194 LEU A O 1
ATOM 1520 N N . TYR A 1 195 ? -15.718 -3.839 13.914 1.00 73.00 195 TYR A N 1
ATOM 1521 C CA . TYR A 1 195 ? -16.776 -2.819 13.840 1.00 73.00 195 TYR A CA 1
ATOM 1522 C C . TYR A 1 195 ? -16.488 -1.656 14.806 1.00 73.00 195 TYR A C 1
ATOM 1524 O O . TYR A 1 195 ? -16.558 -0.490 14.427 1.00 73.00 195 TYR A O 1
ATOM 1532 N N . PHE A 1 196 ? -16.086 -1.997 16.035 1.00 79.56 196 PHE A N 1
ATOM 1533 C CA . PHE A 1 196 ? -15.446 -1.095 16.987 1.00 79.56 196 PHE A CA 1
ATOM 1534 C C . PHE A 1 196 ? -14.171 -1.764 17.504 1.00 79.56 196 PHE A C 1
ATOM 1536 O O . PHE A 1 196 ? -14.237 -2.815 18.152 1.00 79.56 196 PHE A O 1
ATOM 1543 N N . GLY A 1 197 ? -13.024 -1.152 17.220 1.00 81.75 197 GLY A N 1
ATOM 1544 C CA . GLY A 1 197 ? -11.710 -1.612 17.646 1.00 81.75 197 GLY A CA 1
ATOM 1545 C C . GLY A 1 197 ? -10.779 -0.434 17.874 1.00 81.75 197 GLY A C 1
ATOM 1546 O O . GLY A 1 197 ? -10.696 0.453 17.032 1.00 81.75 197 GLY A O 1
ATOM 1547 N N . VAL A 1 198 ? -10.085 -0.419 19.011 1.00 86.00 198 VAL A N 1
ATOM 1548 C CA . VAL A 1 198 ? -9.196 0.686 19.402 1.00 86.00 198 VAL A CA 1
ATOM 1549 C C . VAL A 1 198 ? -7.868 0.121 19.885 1.00 86.00 198 VAL A C 1
ATOM 1551 O O . VAL A 1 198 ? -7.838 -0.721 20.787 1.00 86.00 198 VAL A O 1
ATOM 1554 N N . ARG A 1 199 ? -6.770 0.614 19.309 1.00 88.50 199 ARG A N 1
ATOM 1555 C CA . ARG A 1 199 ? -5.395 0.378 19.769 1.00 88.50 199 ARG A CA 1
ATOM 1556 C C . ARG A 1 199 ? -4.548 1.636 19.538 1.00 88.50 199 ARG A C 1
ATOM 1558 O O . ARG A 1 199 ? -4.858 2.391 18.616 1.00 88.50 199 ARG A O 1
ATOM 1565 N N . PRO A 1 200 ? -3.478 1.857 20.313 1.00 91.75 200 PRO A N 1
ATOM 1566 C CA . PRO A 1 200 ? -2.494 2.878 19.988 1.00 91.75 200 PRO A CA 1
ATOM 1567 C C . PRO A 1 200 ? -1.496 2.393 18.917 1.00 91.75 200 PRO A C 1
ATOM 1569 O O . PRO A 1 200 ? -1.349 1.177 18.721 1.00 91.75 200 PRO A O 1
ATOM 1572 N N . ARG A 1 201 ? -0.755 3.328 18.297 1.00 93.38 201 ARG A N 1
ATOM 1573 C CA . ARG A 1 201 ? 0.479 3.085 17.507 1.00 93.38 201 ARG A CA 1
ATOM 1574 C C . ARG A 1 201 ? 1.641 2.646 18.423 1.00 93.38 201 ARG A C 1
ATOM 1576 O O . ARG A 1 201 ? 2.652 3.323 18.542 1.00 93.38 201 ARG A O 1
ATOM 1583 N N . ILE A 1 202 ? 1.453 1.547 19.160 1.00 91.19 202 ILE A N 1
ATOM 1584 C CA . ILE A 1 202 ? 2.463 0.939 20.043 1.00 91.19 202 ILE A CA 1
ATOM 1585 C C . ILE A 1 202 ? 2.429 -0.597 19.869 1.00 91.19 202 ILE A C 1
ATOM 1587 O O . ILE A 1 202 ? 1.343 -1.197 19.988 1.00 91.19 202 ILE A O 1
ATOM 1591 N N . PRO A 1 203 ? 3.573 -1.272 19.629 1.00 87.62 203 PRO A N 1
ATOM 1592 C CA . PRO A 1 203 ? 3.628 -2.728 19.529 1.00 87.62 203 PRO A CA 1
ATOM 1593 C C . PRO A 1 203 ? 3.203 -3.395 20.839 1.00 87.62 203 PRO A C 1
ATOM 1595 O O . PRO A 1 203 ? 3.519 -2.902 21.919 1.00 87.62 203 PRO A O 1
ATOM 1598 N N . LYS A 1 204 ? 2.522 -4.548 20.757 1.00 81.50 204 LYS A N 1
ATOM 1599 C CA . LYS A 1 204 ? 2.173 -5.387 21.928 1.00 81.50 204 LYS A CA 1
ATOM 1600 C C . LYS A 1 204 ? 1.535 -4.585 23.085 1.00 81.50 204 LYS A C 1
ATOM 1602 O O . LYS A 1 204 ? 1.871 -4.797 24.244 1.00 81.50 204 LYS A O 1
ATOM 1607 N N . SER A 1 205 ? 0.634 -3.657 22.757 1.00 85.56 205 SER A N 1
ATOM 1608 C CA . SER A 1 205 ? 0.023 -2.699 23.692 1.00 85.56 205 SER A CA 1
ATOM 1609 C C . SER A 1 205 ? -1.487 -2.948 23.874 1.00 85.56 205 SER A C 1
ATOM 1611 O O . SER A 1 205 ? -1.985 -4.048 23.623 1.00 85.56 205 SER A O 1
ATOM 1613 N N . PHE A 1 206 ? -2.226 -1.940 24.345 1.00 84.06 206 PHE A N 1
ATOM 1614 C CA . PHE A 1 206 ? -3.673 -1.987 24.552 1.00 84.06 206 PHE A CA 1
ATOM 1615 C C . PHE A 1 206 ? -4.439 -2.422 23.292 1.00 84.06 206 PHE A C 1
ATOM 1617 O O . PHE A 1 206 ? -4.111 -2.029 22.172 1.00 84.06 206 PHE A O 1
ATOM 1624 N N . THR A 1 207 ? -5.506 -3.203 23.465 1.00 83.94 207 THR A N 1
ATOM 1625 C CA . THR A 1 207 ? -6.482 -3.483 22.398 1.00 83.94 207 THR A CA 1
ATOM 1626 C C . THR A 1 207 ? -7.874 -3.650 22.999 1.00 83.94 207 THR A C 1
ATOM 1628 O O . THR A 1 207 ? -8.140 -4.615 23.720 1.00 83.94 207 THR A O 1
ATOM 1631 N N . GLY A 1 208 ? -8.766 -2.714 22.679 1.00 82.38 208 GLY A N 1
ATOM 1632 C CA . GLY A 1 208 ? -10.188 -2.760 23.013 1.00 82.38 208 GLY A CA 1
ATOM 1633 C C . GLY A 1 208 ? -11.031 -3.194 21.815 1.00 82.38 208 GLY A C 1
ATOM 1634 O O . GLY A 1 208 ? -10.669 -2.925 20.668 1.00 82.38 208 GLY A O 1
ATOM 1635 N N . GLY A 1 209 ? -12.162 -3.852 22.073 1.00 82.50 209 GLY A N 1
ATOM 1636 C CA . GLY A 1 209 ? -13.076 -4.300 21.020 1.00 82.50 209 GLY A CA 1
ATOM 1637 C C . GLY A 1 209 ? -14.441 -4.751 21.538 1.00 82.50 209 GLY A C 1
ATOM 1638 O O . GLY A 1 209 ? -14.611 -5.028 22.731 1.00 82.50 209 GLY A O 1
ATOM 1639 N N . LEU A 1 210 ? -15.413 -4.819 20.625 1.00 79.69 210 LEU A N 1
ATOM 1640 C CA . LEU A 1 210 ? -16.815 -5.123 20.918 1.00 79.69 210 LEU A CA 1
ATOM 1641 C C . LEU A 1 210 ? -17.246 -6.500 20.384 1.00 79.69 210 LEU A C 1
ATOM 1643 O O . LEU A 1 210 ? -16.946 -6.853 19.246 1.00 79.69 210 LEU A O 1
ATOM 1647 N N . MET A 1 211 ? -18.023 -7.237 21.180 1.00 78.44 211 MET A N 1
ATOM 1648 C CA . MET A 1 211 ? -18.794 -8.410 20.752 1.00 78.44 211 MET A CA 1
ATOM 1649 C C . MET A 1 211 ? -20.237 -8.263 21.252 1.00 78.44 211 MET A C 1
ATOM 1651 O O . MET A 1 211 ? -20.456 -7.778 22.363 1.00 78.44 211 MET A O 1
ATOM 1655 N N . TRP A 1 212 ? -21.231 -8.671 20.465 1.00 78.69 212 TRP A N 1
ATOM 1656 C CA . TRP A 1 212 ? -22.645 -8.578 20.838 1.00 78.69 212 TRP A CA 1
ATOM 1657 C C . TRP A 1 212 ? -23.452 -9.787 20.348 1.00 78.69 212 TRP A C 1
ATOM 1659 O O . TRP A 1 212 ? -22.977 -10.554 19.521 1.00 78.69 212 TRP A O 1
ATOM 1669 N N . ALA A 1 213 ? -24.651 -10.013 20.878 1.00 77.62 213 ALA A N 1
ATOM 1670 C CA . ALA A 1 213 ? -25.557 -11.081 20.447 1.00 77.62 213 ALA A CA 1
ATOM 1671 C C . ALA A 1 213 ? -27.014 -10.713 20.743 1.00 77.62 213 ALA A C 1
ATOM 1673 O O . ALA A 1 213 ? -27.288 -9.888 21.618 1.00 77.62 213 ALA A O 1
ATOM 1674 N N . LYS A 1 214 ? -27.957 -11.375 20.072 1.00 78.38 214 LYS A N 1
ATOM 1675 C CA . LYS A 1 214 ? -29.339 -11.460 20.562 1.00 78.38 214 LYS A CA 1
ATOM 1676 C C . LYS A 1 214 ? -29.447 -12.605 21.560 1.00 78.38 214 LYS A C 1
ATOM 1678 O O . LYS A 1 214 ? -28.902 -13.671 21.307 1.00 78.38 214 LYS A O 1
ATOM 1683 N N . VAL A 1 215 ? -30.170 -12.394 22.655 1.00 78.19 215 VAL A N 1
ATOM 1684 C CA . VAL A 1 215 ? -30.462 -13.391 23.703 1.00 78.19 215 VAL A CA 1
ATOM 1685 C C . VAL A 1 215 ? -31.976 -13.609 23.826 1.00 78.19 215 VAL A C 1
ATOM 1687 O O . VAL A 1 215 ? -32.542 -13.651 24.919 1.00 78.19 215 VAL A O 1
ATOM 1690 N N . ASP A 1 216 ? -32.628 -13.739 22.669 1.00 75.19 216 ASP A N 1
ATOM 1691 C CA . ASP A 1 216 ? -34.088 -13.838 22.520 1.00 75.19 216 ASP A CA 1
ATOM 1692 C C . ASP A 1 216 ? -34.586 -15.284 22.691 1.00 75.19 216 ASP A C 1
ATOM 1694 O O . ASP A 1 216 ? -35.678 -15.534 23.197 1.00 75.19 216 ASP A O 1
ATOM 1698 N N . ASN A 1 217 ? -33.764 -16.246 22.271 1.00 74.38 217 ASN A N 1
ATOM 1699 C CA . ASN A 1 217 ? -33.956 -17.691 22.381 1.00 74.38 217 ASN A CA 1
ATOM 1700 C C . ASN A 1 217 ? -32.571 -18.371 22.448 1.00 74.38 217 ASN A C 1
ATOM 1702 O O . ASN A 1 217 ? -31.547 -17.732 22.208 1.00 74.38 217 ASN A O 1
ATOM 1706 N N . PHE A 1 218 ? -32.523 -19.662 22.781 1.00 68.75 218 PHE A N 1
ATOM 1707 C CA . PHE A 1 218 ? -31.259 -20.390 22.967 1.00 68.75 218 PHE A CA 1
ATOM 1708 C C . PHE A 1 218 ? -30.472 -20.623 21.658 1.00 68.75 218 PHE A C 1
ATOM 1710 O O . PHE A 1 218 ? -29.246 -20.721 21.687 1.00 68.75 218 PHE A O 1
ATOM 1717 N N . VAL A 1 219 ? -31.151 -20.653 20.504 1.00 68.69 219 VAL A N 1
ATOM 1718 C CA . VAL A 1 219 ? -30.540 -20.902 19.183 1.00 68.69 219 VAL A CA 1
ATOM 1719 C C . VAL A 1 219 ? -29.817 -19.658 18.659 1.00 68.69 219 VAL A C 1
ATOM 1721 O O . VAL A 1 219 ? -28.705 -19.759 18.136 1.00 68.69 219 VAL A O 1
ATOM 1724 N N . ASP A 1 220 ? -30.414 -18.477 18.842 1.00 67.56 220 ASP A N 1
ATOM 1725 C CA . ASP A 1 220 ? -29.819 -17.195 18.454 1.00 67.56 220 ASP A CA 1
ATOM 1726 C C . ASP A 1 220 ? -28.489 -16.937 19.166 1.00 67.56 220 ASP A C 1
ATOM 1728 O O . ASP A 1 220 ? -27.578 -16.381 18.568 1.00 67.56 220 ASP A O 1
ATOM 1732 N N . VAL A 1 221 ? -28.315 -17.369 20.414 1.00 64.12 221 VAL A N 1
ATOM 1733 C CA . VAL A 1 221 ? -27.057 -17.098 21.130 1.00 64.12 221 VAL A CA 1
ATOM 1734 C C . VAL A 1 221 ? -25.925 -17.995 20.646 1.00 64.12 221 VAL A C 1
ATOM 1736 O O . VAL A 1 221 ? -24.780 -17.560 20.574 1.00 64.12 221 VAL A O 1
ATOM 1739 N N . GLN A 1 222 ? -26.229 -19.242 20.285 1.00 61.88 222 GLN A N 1
ATOM 1740 C CA . GLN A 1 222 ? -25.227 -20.183 19.786 1.00 61.88 222 GLN A CA 1
ATOM 1741 C C . GLN A 1 222 ? -24.718 -19.791 18.391 1.00 61.88 222 GLN A C 1
ATOM 1743 O O . GLN A 1 222 ? -23.526 -19.931 18.124 1.00 61.88 222 GLN A O 1
ATOM 1748 N N . ASN A 1 223 ? -25.596 -19.251 17.536 1.00 61.38 223 ASN A N 1
ATOM 1749 C CA . ASN A 1 223 ? -25.284 -18.960 16.132 1.00 61.38 223 ASN A CA 1
ATOM 1750 C C . ASN A 1 223 ? -25.050 -17.464 15.835 1.00 61.38 223 ASN A C 1
ATOM 1752 O O . ASN A 1 223 ? -24.213 -17.131 15.003 1.00 61.38 223 ASN A O 1
ATOM 1756 N N . ASN A 1 224 ? -25.743 -16.555 16.530 1.00 64.75 224 ASN A N 1
ATOM 1757 C CA . ASN A 1 224 ? -25.778 -15.113 16.246 1.00 64.75 224 ASN A CA 1
ATOM 1758 C C . ASN A 1 224 ? -25.044 -14.255 17.299 1.00 64.75 224 ASN A C 1
ATOM 1760 O O . ASN A 1 224 ? -25.407 -13.094 17.527 1.00 64.75 224 ASN A O 1
ATOM 1764 N N . PHE A 1 225 ? -23.957 -14.771 17.891 1.00 63.25 225 PHE A N 1
ATOM 1765 C CA . PHE A 1 225 ? -22.904 -13.891 18.415 1.00 63.25 225 PHE A CA 1
ATOM 1766 C C . PHE A 1 225 ? -22.329 -13.081 17.244 1.00 63.25 225 PHE A C 1
ATOM 1768 O O . PHE A 1 225 ? -21.550 -13.580 16.435 1.00 63.25 225 PHE A O 1
ATOM 1775 N N . ARG A 1 226 ? -22.696 -11.804 17.155 1.00 62.97 226 ARG A N 1
ATOM 1776 C CA . ARG A 1 226 ? -22.099 -10.822 16.254 1.00 62.97 226 ARG A CA 1
ATOM 1777 C C . ARG A 1 226 ? -20.763 -10.367 16.834 1.00 62.97 226 ARG A C 1
ATOM 1779 O O . ARG A 1 226 ? -20.672 -9.600 17.790 1.00 62.97 226 ARG A O 1
ATOM 1786 N N . HIS A 1 227 ? -19.710 -10.903 16.245 1.00 54.81 227 HIS A N 1
ATOM 1787 C CA . HIS A 1 227 ? -18.323 -10.603 16.546 1.00 54.81 227 HIS A CA 1
ATOM 1788 C C . HIS A 1 227 ? -17.581 -10.739 15.215 1.00 54.81 227 HIS A C 1
ATOM 1790 O O . HIS A 1 227 ? -17.607 -11.811 14.617 1.00 54.81 227 HIS A O 1
ATOM 1796 N N . THR A 1 228 ? -16.934 -9.682 14.715 1.00 43.66 228 THR A N 1
ATOM 1797 C CA . THR A 1 228 ? -16.130 -9.753 13.474 1.00 43.66 228 THR A CA 1
ATOM 1798 C C . THR A 1 228 ? -14.780 -10.418 13.771 1.00 43.66 228 THR A C 1
ATOM 1800 O O . THR A 1 228 ? -13.712 -9.845 13.574 1.00 43.66 228 THR A O 1
ATOM 1803 N N . CYS A 1 229 ? -14.827 -11.582 14.430 1.00 43.25 229 CYS A N 1
ATOM 1804 C CA . CYS A 1 229 ? -13.752 -12.049 15.293 1.00 43.25 229 CYS A CA 1
ATOM 1805 C C . CYS A 1 229 ? -13.618 -13.572 15.400 1.00 43.25 229 CYS A C 1
ATOM 1807 O O . CYS A 1 229 ? -13.857 -14.175 16.444 1.00 43.25 229 CYS A O 1
ATOM 1809 N N . GLU A 1 230 ? -12.988 -14.146 14.384 1.00 42.34 230 GLU A N 1
ATOM 1810 C CA . GLU A 1 230 ? -11.863 -15.051 14.660 1.00 42.34 230 GLU A CA 1
ATOM 1811 C C . GLU A 1 230 ? -10.596 -14.275 15.077 1.00 42.34 230 GLU A C 1
ATOM 1813 O O . GLU A 1 230 ? -9.621 -14.873 15.493 1.00 42.34 230 GLU A O 1
ATOM 1818 N N . LEU A 1 231 ? -10.624 -12.939 15.008 1.00 47.09 231 LEU A N 1
ATOM 1819 C CA . LEU A 1 231 ? -9.491 -12.018 15.163 1.00 47.09 231 LEU A CA 1
ATOM 1820 C C . LEU A 1 231 ? -9.267 -11.513 16.601 1.00 47.09 231 LEU A C 1
ATOM 1822 O O . LEU A 1 231 ? -8.143 -11.207 16.989 1.00 47.09 231 LEU A O 1
ATOM 1826 N N . LEU A 1 232 ? -10.283 -11.575 17.469 1.00 54.31 232 LEU A N 1
ATOM 1827 C CA . LEU A 1 232 ? -10.064 -11.729 18.913 1.00 54.31 232 LEU A CA 1
ATOM 1828 C C . LEU A 1 232 ? -9.800 -13.215 19.225 1.00 54.31 232 LEU A C 1
ATOM 1830 O O . LEU A 1 232 ? -10.501 -13.821 20.036 1.00 54.31 232 LEU A O 1
ATOM 1834 N N . TRP A 1 233 ? -8.799 -13.794 18.558 1.00 53.72 233 TRP A N 1
ATOM 1835 C CA . TRP A 1 233 ? -8.650 -15.238 18.332 1.00 53.72 233 TRP A CA 1
ATOM 1836 C C . TRP A 1 233 ? -8.674 -16.101 19.602 1.00 53.72 233 TRP A C 1
ATOM 1838 O O . TRP A 1 233 ? -9.353 -17.123 19.638 1.00 53.72 233 TRP A O 1
ATOM 1848 N N . ALA A 1 234 ? -8.044 -15.646 20.688 1.00 62.41 234 ALA A N 1
ATOM 1849 C CA . ALA A 1 234 ? -8.120 -16.309 21.995 1.00 62.41 234 ALA A CA 1
ATOM 1850 C C . ALA A 1 234 ? -9.378 -15.943 22.822 1.00 62.41 234 ALA A C 1
ATOM 1852 O O . ALA A 1 234 ? -9.836 -16.723 23.656 1.00 62.41 234 ALA A O 1
ATOM 1853 N N . ALA A 1 235 ? -9.974 -14.763 22.613 1.00 71.25 235 ALA A N 1
ATOM 1854 C CA . ALA A 1 235 ? -11.050 -14.251 23.471 1.00 71.25 235 ALA A CA 1
ATOM 1855 C C . ALA A 1 235 ? -12.378 -14.999 23.300 1.00 71.25 235 ALA A C 1
ATOM 1857 O O . ALA A 1 235 ? -13.100 -15.163 24.281 1.00 71.25 235 ALA A O 1
ATOM 1858 N N . LYS A 1 236 ? -12.696 -15.451 22.078 1.00 70.75 236 LYS A N 1
ATOM 1859 C CA . LYS A 1 236 ? -13.896 -16.254 21.800 1.00 70.75 236 LYS A CA 1
ATOM 1860 C C . LYS A 1 236 ? -13.854 -17.584 22.580 1.00 70.75 236 LYS A C 1
ATOM 1862 O O . LYS A 1 236 ? -14.767 -17.791 23.379 1.00 70.75 236 LYS A O 1
ATOM 1867 N N . PRO A 1 237 ? -12.797 -18.421 22.482 1.00 73.00 237 PRO A N 1
ATOM 1868 C CA . PRO A 1 237 ? -12.603 -19.571 23.371 1.00 73.00 237 PRO A CA 1
ATOM 1869 C C . PRO A 1 237 ? -12.758 -19.253 24.866 1.00 73.00 237 PRO A C 1
ATOM 1871 O O . PRO A 1 237 ? -13.491 -19.955 25.562 1.00 73.00 237 PRO A O 1
ATOM 1874 N N . HIS A 1 238 ? -12.141 -18.175 25.368 1.00 75.94 238 HIS A N 1
ATOM 1875 C CA . HIS A 1 238 ? -12.262 -17.800 26.784 1.00 75.94 238 HIS A CA 1
ATOM 1876 C C . HIS A 1 238 ? -13.696 -17.408 27.187 1.00 75.94 238 HIS A C 1
ATOM 1878 O O . HIS A 1 238 ? -14.162 -17.832 28.246 1.00 75.94 238 HIS A O 1
ATOM 1884 N N . LEU A 1 239 ? -14.419 -16.649 26.353 1.00 77.50 239 LEU A N 1
ATOM 1885 C CA . LEU A 1 239 ? -15.823 -16.304 26.600 1.00 77.50 239 LEU A CA 1
ATOM 1886 C C . LEU A 1 239 ? -16.698 -17.562 26.632 1.00 77.50 239 LEU A C 1
ATOM 1888 O O . LEU A 1 239 ? -17.444 -17.747 27.588 1.00 77.50 239 LEU A O 1
ATOM 1892 N N . PHE A 1 240 ? -16.583 -18.448 25.639 1.00 77.88 240 PHE A N 1
ATOM 1893 C CA . PHE A 1 240 ? -17.367 -19.686 25.606 1.00 77.88 240 PHE A CA 1
ATOM 1894 C C . PHE A 1 240 ? -17.029 -20.630 26.772 1.00 77.88 240 PHE A C 1
ATOM 1896 O O . PHE A 1 240 ? -17.938 -21.256 27.311 1.00 77.88 240 PHE A O 1
ATOM 1903 N N . SER A 1 241 ? -15.775 -20.663 27.245 1.00 80.62 241 SER A N 1
ATOM 1904 C CA . SER A 1 241 ? -15.407 -21.362 28.486 1.00 80.62 241 SER A CA 1
ATOM 1905 C C . SER A 1 241 ? -16.138 -20.786 29.705 1.00 80.62 241 SER A C 1
ATOM 1907 O O . SER A 1 241 ? -16.739 -21.539 30.468 1.00 80.62 241 SER A O 1
ATOM 1909 N N . LYS A 1 242 ? -16.152 -19.454 29.875 1.00 82.50 242 LYS A N 1
ATOM 1910 C CA . LYS A 1 242 ? -16.834 -18.801 31.010 1.00 82.50 242 LYS A CA 1
ATOM 1911 C C . LYS A 1 242 ? -18.359 -18.849 30.931 1.00 82.50 242 LYS A C 1
ATOM 1913 O O . LYS A 1 242 ? -19.008 -18.895 31.972 1.00 82.50 242 LYS A O 1
ATOM 1918 N N . LEU A 1 243 ? -18.931 -18.896 29.729 1.00 81.44 243 LEU A N 1
ATOM 1919 C CA . LEU A 1 243 ? -20.352 -19.191 29.540 1.00 81.44 243 LEU A CA 1
ATOM 1920 C C . LEU A 1 243 ? -20.663 -20.649 29.901 1.00 81.44 243 LEU A C 1
ATOM 1922 O O . LEU A 1 243 ? -21.640 -20.890 30.602 1.00 81.44 243 LEU A O 1
ATOM 1926 N N . LYS A 1 244 ? -19.827 -21.617 29.495 1.00 81.06 244 LYS A N 1
ATOM 1927 C CA . LYS A 1 244 ? -20.028 -23.031 29.850 1.00 81.06 244 LYS A CA 1
ATOM 1928 C C . LYS A 1 244 ? -19.994 -23.261 31.362 1.00 81.06 244 LYS A C 1
ATOM 1930 O O . LYS A 1 244 ? -20.891 -23.920 31.872 1.00 81.06 244 LYS A O 1
ATOM 1935 N N . GLU A 1 245 ? -19.027 -22.680 32.072 1.00 83.44 245 GLU A N 1
ATOM 1936 C CA . GLU A 1 245 ? -18.958 -22.746 33.543 1.00 83.44 245 GLU A CA 1
ATOM 1937 C C . GLU A 1 245 ? -20.282 -22.305 34.203 1.00 83.44 245 GLU A C 1
ATOM 1939 O O . GLU A 1 245 ? -20.775 -22.976 35.109 1.00 83.44 245 GLU A O 1
ATOM 1944 N N . GLN A 1 246 ? -20.897 -21.223 33.709 1.00 82.75 246 GLN A N 1
ATOM 1945 C CA . GLN A 1 246 ? -22.159 -20.700 34.242 1.00 82.75 246 GLN A CA 1
ATOM 1946 C C . GLN A 1 246 ? -23.390 -21.521 33.811 1.00 82.75 246 GLN A C 1
ATOM 1948 O O . GLN A 1 246 ? -24.323 -21.691 34.599 1.00 82.75 246 GLN A O 1
ATOM 1953 N N . ILE A 1 247 ? -23.397 -22.048 32.582 1.00 81.62 247 ILE A N 1
ATOM 1954 C CA . ILE A 1 247 ? -24.459 -22.923 32.058 1.00 81.62 247 ILE A CA 1
ATOM 1955 C C . ILE A 1 247 ? -24.488 -24.250 32.826 1.00 81.62 247 ILE A C 1
ATOM 1957 O O . ILE A 1 247 ? -25.563 -24.685 33.234 1.00 81.62 247 ILE A O 1
ATOM 1961 N N . ASP A 1 248 ? -23.329 -24.860 33.086 1.00 81.00 248 ASP A N 1
ATOM 1962 C CA . ASP A 1 248 ? -23.225 -26.117 33.836 1.00 81.00 248 ASP A CA 1
ATOM 1963 C C . ASP A 1 248 ? -23.720 -25.943 35.294 1.00 81.00 248 ASP A C 1
ATOM 1965 O O . ASP A 1 248 ? -24.389 -26.826 35.836 1.00 81.00 248 ASP A O 1
ATOM 1969 N N . GLU A 1 249 ? -23.478 -24.780 35.920 1.00 86.31 249 GLU A N 1
ATOM 1970 C CA . GLU A 1 249 ? -24.056 -24.424 37.228 1.00 86.31 249 GLU A CA 1
ATOM 1971 C C . GLU A 1 249 ? -25.585 -24.253 37.169 1.00 86.31 249 GLU A C 1
ATOM 1973 O O . GLU A 1 249 ? -26.301 -24.736 38.055 1.00 86.31 249 GLU A O 1
ATOM 1978 N N . TYR A 1 250 ? -26.112 -23.613 36.119 1.00 82.38 250 TYR A N 1
ATOM 1979 C CA . TYR A 1 250 ? -27.557 -23.459 35.942 1.00 82.38 250 TYR A CA 1
ATOM 1980 C C . TYR A 1 250 ? -28.264 -24.794 35.676 1.00 82.38 250 TYR A C 1
ATOM 1982 O O . TYR A 1 250 ? -29.287 -25.055 36.308 1.00 82.38 250 TYR A O 1
ATOM 1990 N N . ILE A 1 251 ? -27.703 -25.675 34.840 1.00 79.25 251 ILE A N 1
ATOM 1991 C CA . ILE A 1 251 ? -28.234 -27.030 34.606 1.00 79.25 251 ILE A CA 1
ATOM 1992 C C . ILE A 1 251 ? -28.247 -27.833 35.913 1.00 79.25 251 ILE A C 1
ATOM 1994 O O . ILE A 1 251 ? -29.258 -28.444 36.252 1.00 79.25 251 ILE A O 1
ATOM 1998 N N . LYS A 1 252 ? -27.173 -27.766 36.710 1.00 86.19 252 LYS A N 1
ATOM 1999 C CA . LYS A 1 252 ? -27.105 -28.416 38.030 1.00 86.19 252 LYS A CA 1
ATOM 2000 C C . LYS A 1 252 ? -28.147 -27.888 39.029 1.00 86.19 252 LYS A C 1
ATOM 2002 O O . LYS A 1 252 ? -28.553 -28.626 39.923 1.00 86.19 252 LYS A O 1
ATOM 2007 N N . THR A 1 253 ? -28.557 -26.626 38.900 1.00 88.56 253 THR A N 1
ATOM 2008 C CA . THR A 1 253 ? -29.487 -25.961 39.831 1.00 88.56 253 THR A CA 1
ATOM 2009 C C . THR A 1 253 ? -30.956 -26.128 39.434 1.00 88.56 253 THR A C 1
ATOM 2011 O O . THR A 1 253 ? -31.806 -26.274 40.310 1.00 88.56 253 THR A O 1
ATOM 2014 N N . TYR A 1 254 ? -31.263 -26.105 38.132 1.00 84.19 254 TYR A N 1
ATOM 2015 C CA . TYR A 1 254 ? -32.636 -26.046 37.608 1.00 84.19 254 TYR A CA 1
ATOM 2016 C C . TYR A 1 254 ? -33.053 -27.265 36.764 1.00 84.19 254 TYR A C 1
ATOM 2018 O O . TYR A 1 254 ? -34.245 -27.447 36.517 1.00 84.19 254 TYR A O 1
ATOM 2026 N N . GLY A 1 255 ? -32.103 -28.116 36.364 1.00 79.00 255 GLY A N 1
ATOM 2027 C CA . GLY A 1 255 ? -32.318 -29.226 35.433 1.00 79.00 255 GLY A CA 1
ATOM 2028 C C . GLY A 1 255 ? -32.358 -28.786 33.964 1.00 79.00 255 GLY A C 1
ATOM 2029 O O . GLY A 1 255 ? -32.529 -27.609 33.648 1.00 79.00 255 GLY A O 1
ATOM 2030 N N . GLU A 1 256 ? -32.207 -29.748 33.051 1.00 77.44 256 GLU A N 1
ATOM 2031 C CA . GLU A 1 256 ? -32.236 -29.495 31.598 1.00 77.44 256 GLU A CA 1
ATOM 2032 C C . GLU A 1 256 ? -33.647 -29.173 31.071 1.00 77.44 256 GLU A C 1
ATOM 2034 O O . GLU A 1 256 ? -33.781 -28.478 30.068 1.00 77.44 256 GLU A O 1
ATOM 2039 N N . GLU A 1 257 ? -34.703 -29.626 31.758 1.00 77.88 257 GLU A N 1
ATOM 2040 C CA . GLU A 1 257 ? -36.102 -29.427 31.339 1.00 77.88 257 GLU A CA 1
ATOM 2041 C C . GLU A 1 257 ? -36.677 -28.043 31.699 1.00 77.88 257 GLU A C 1
ATOM 2043 O O . GLU A 1 257 ? -37.718 -27.657 31.170 1.00 77.88 257 GLU A O 1
ATOM 2048 N N . ASN A 1 258 ? -36.025 -27.282 32.588 1.00 82.06 258 ASN A N 1
ATOM 2049 C CA . ASN A 1 258 ? -36.503 -25.969 33.045 1.00 82.06 258 ASN A CA 1
ATOM 2050 C C . ASN A 1 258 ? -35.363 -24.928 33.175 1.00 82.06 258 ASN A C 1
ATOM 2052 O O . ASN A 1 258 ? -35.148 -24.371 34.256 1.00 82.06 258 ASN A O 1
ATOM 2056 N N . PRO A 1 259 ? -34.597 -24.663 32.098 1.00 76.56 259 PRO A N 1
ATOM 2057 C CA . PRO A 1 259 ? -33.471 -23.738 32.137 1.00 76.56 259 PRO A CA 1
ATOM 2058 C C . PRO A 1 259 ? -33.926 -22.282 32.364 1.00 76.56 259 PRO A C 1
ATOM 2060 O O . PRO A 1 259 ? -34.985 -21.879 31.871 1.00 76.56 259 PRO A O 1
ATOM 2063 N N . PRO A 1 260 ? -33.112 -21.441 33.033 1.00 84.19 260 PRO A N 1
ATOM 2064 C CA . PRO A 1 260 ? -33.348 -20.001 33.087 1.00 84.19 260 PRO A CA 1
ATOM 2065 C C . PRO A 1 260 ? -33.433 -19.367 31.684 1.00 84.19 260 PRO A C 1
ATOM 2067 O O . PRO A 1 260 ? -32.817 -19.879 30.745 1.00 84.19 260 PRO A O 1
ATOM 2070 N N . PRO A 1 261 ? -34.126 -18.221 31.526 1.00 83.06 261 PRO A N 1
ATOM 2071 C CA . PRO A 1 261 ? -34.246 -17.543 30.236 1.00 83.06 261 PRO A CA 1
ATOM 2072 C C . PRO A 1 261 ? -32.884 -17.253 29.572 1.00 83.06 261 PRO A C 1
ATOM 2074 O O . PRO A 1 261 ? -31.908 -16.997 30.284 1.00 83.06 261 PRO A O 1
ATOM 2077 N N . PRO A 1 262 ? -32.795 -17.209 28.226 1.00 79.12 262 PRO A N 1
ATOM 2078 C CA . PRO A 1 262 ? -31.521 -17.074 27.512 1.00 79.12 262 PRO A CA 1
ATOM 2079 C C . PRO A 1 262 ? -30.679 -15.871 27.970 1.00 79.12 262 PRO A C 1
ATOM 2081 O O . PRO A 1 262 ? -29.487 -16.003 28.240 1.00 79.12 262 PRO A O 1
ATOM 2084 N N . TYR A 1 263 ? -31.311 -14.710 28.157 1.00 81.62 263 TYR A N 1
ATOM 2085 C CA . TYR A 1 263 ? -30.659 -13.483 28.633 1.00 81.62 263 TYR A CA 1
ATOM 2086 C C . TYR A 1 263 ? -30.049 -13.586 30.044 1.00 81.62 263 TYR A C 1
ATOM 2088 O O . TYR A 1 263 ? -29.266 -12.722 30.435 1.00 81.62 263 TYR A O 1
ATOM 2096 N N . GLN A 1 264 ? -30.403 -14.622 30.809 1.00 84.19 264 GLN A N 1
ATOM 2097 C CA . GLN A 1 264 ? -29.819 -14.956 32.105 1.00 84.19 264 GLN A CA 1
ATOM 2098 C C . GLN A 1 264 ? -28.799 -16.098 31.984 1.00 84.19 264 GLN A C 1
ATOM 2100 O O . GLN A 1 264 ? -27.712 -15.985 32.550 1.00 84.19 264 GLN A O 1
ATOM 2105 N N . ILE A 1 265 ? -29.114 -17.171 31.243 1.00 82.31 265 ILE A N 1
ATOM 2106 C CA . ILE A 1 265 ? -28.239 -18.351 31.152 1.00 82.31 265 ILE A CA 1
ATOM 2107 C C . ILE A 1 265 ? -26.912 -18.040 30.442 1.00 82.31 265 ILE A C 1
ATOM 2109 O O . ILE A 1 265 ? -25.864 -18.507 30.875 1.00 82.31 265 ILE A O 1
ATOM 2113 N N . TYR A 1 266 ? -26.929 -17.195 29.403 1.00 81.12 266 TYR A N 1
ATOM 2114 C CA . TYR A 1 266 ? -25.735 -16.815 28.638 1.00 81.12 266 TYR A CA 1
ATOM 2115 C C . TYR A 1 266 ? -25.010 -15.609 29.251 1.00 81.12 266 TYR A C 1
ATOM 2117 O O . TYR A 1 266 ? -24.555 -14.698 28.5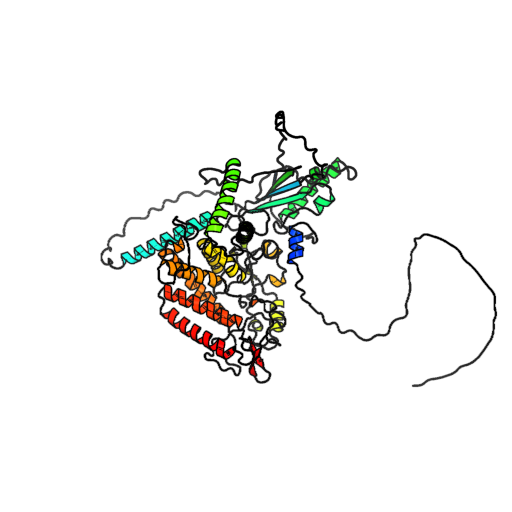49 1.00 81.12 266 TYR A O 1
ATOM 2125 N N . THR A 1 267 ? -24.888 -15.604 30.579 1.00 84.81 267 THR A N 1
ATOM 2126 C CA . THR A 1 267 ? -24.087 -14.617 31.307 1.00 84.81 267 THR A CA 1
ATOM 2127 C C . THR A 1 267 ? -22.807 -15.228 31.870 1.00 84.81 267 THR A C 1
ATOM 2129 O O . THR A 1 267 ? -22.720 -16.435 32.063 1.00 84.81 267 THR A O 1
ATOM 2132 N N . ILE A 1 268 ? -21.783 -14.403 32.090 1.00 85.31 268 ILE A N 1
ATOM 2133 C CA . ILE A 1 268 ? -20.553 -14.800 32.788 1.00 85.31 268 ILE A CA 1
ATOM 2134 C C . ILE A 1 268 ? -20.655 -14.445 34.275 1.00 85.31 268 ILE A C 1
ATOM 2136 O O . ILE A 1 268 ? -21.235 -13.415 34.640 1.00 85.31 268 ILE A O 1
ATOM 2140 N N . SER A 1 269 ? -20.059 -15.281 35.126 1.00 86.06 269 SER A N 1
ATOM 2141 C CA . SER A 1 269 ? -19.980 -15.026 36.566 1.00 86.06 269 SER A CA 1
ATOM 2142 C C . SER A 1 269 ? -19.161 -13.766 36.881 1.00 86.06 269 SER A C 1
ATOM 2144 O O . SER A 1 269 ? -18.254 -13.383 36.133 1.00 86.06 269 SER A O 1
ATOM 2146 N N . HIS A 1 270 ? -19.460 -13.106 38.003 1.00 87.69 270 HIS A N 1
ATOM 2147 C CA . HIS A 1 270 ? -18.719 -11.924 38.442 1.00 87.69 270 HIS A CA 1
ATOM 2148 C C . HIS A 1 270 ? -17.486 -12.316 39.271 1.00 87.69 270 HIS A C 1
ATOM 2150 O O . HIS A 1 270 ? -17.504 -12.250 40.497 1.00 87.69 270 HIS A O 1
ATOM 2156 N N . ALA A 1 271 ? -16.399 -12.672 38.587 1.00 85.06 271 ALA A N 1
ATOM 2157 C CA . ALA A 1 271 ? -15.113 -13.013 39.196 1.00 85.06 271 ALA A CA 1
ATOM 2158 C C . ALA A 1 271 ? -13.998 -12.054 38.720 1.00 85.06 271 ALA A C 1
ATOM 2160 O O . ALA A 1 271 ? -13.294 -12.360 37.752 1.00 85.06 271 ALA A O 1
ATOM 2161 N N . PRO A 1 272 ? -13.857 -10.859 39.330 1.00 83.31 272 PRO A N 1
ATOM 2162 C CA . PRO A 1 272 ? -12.739 -9.961 39.071 1.00 83.31 272 PRO A CA 1
ATOM 2163 C C . PRO A 1 272 ? -11.483 -10.441 39.815 1.00 83.31 272 PRO A C 1
ATOM 2165 O O . PRO A 1 272 ? -11.575 -10.930 40.937 1.00 83.31 272 PRO A O 1
ATOM 2168 N N . ASP A 1 273 ? -10.327 -10.284 39.179 1.00 82.56 273 ASP A N 1
ATOM 2169 C CA . ASP A 1 273 ? -9.020 -10.811 39.590 1.00 82.56 273 ASP A CA 1
ATOM 2170 C C . ASP A 1 273 ? -7.912 -10.067 38.804 1.00 82.56 273 ASP A C 1
ATOM 2172 O O . ASP A 1 273 ? -8.209 -9.268 37.901 1.00 82.56 273 ASP A O 1
ATOM 2176 N N . GLU A 1 274 ? -6.643 -10.326 39.104 1.00 85.94 274 GLU A N 1
ATOM 2177 C CA . GLU A 1 274 ? -5.502 -9.759 38.381 1.00 85.94 274 GLU A CA 1
ATOM 2178 C C . GLU A 1 274 ? -5.296 -10.426 37.007 1.00 85.94 274 GLU A C 1
ATOM 2180 O O . GLU A 1 274 ? -5.296 -11.649 36.860 1.00 85.94 274 GLU A O 1
ATOM 2185 N N . GLY A 1 275 ? -5.097 -9.615 35.965 1.00 82.62 275 GLY A N 1
ATOM 2186 C CA . GLY A 1 275 ? -4.892 -10.106 34.603 1.00 82.62 275 GLY A CA 1
ATOM 2187 C C . GLY A 1 275 ? -4.747 -8.982 33.579 1.00 82.62 275 GLY A C 1
ATOM 2188 O O . GLY A 1 275 ? -5.120 -7.842 33.836 1.00 82.62 275 GLY A O 1
ATOM 2189 N N . ASN A 1 276 ? -4.223 -9.315 32.398 1.00 78.69 276 ASN A N 1
ATOM 2190 C CA . ASN A 1 276 ? -4.095 -8.396 31.255 1.00 78.69 276 ASN A CA 1
ATOM 2191 C C . ASN A 1 276 ? -5.354 -8.365 30.359 1.00 78.69 276 ASN A C 1
ATOM 2193 O O . ASN A 1 276 ? -5.395 -7.618 29.383 1.00 78.69 276 ASN A O 1
ATOM 2197 N N . PHE A 1 277 ? -6.346 -9.210 30.658 1.00 81.56 277 PHE A N 1
ATOM 2198 C CA . PHE A 1 277 ? -7.536 -9.490 29.859 1.00 81.56 277 PHE A CA 1
ATOM 2199 C C . PHE A 1 277 ? -8.768 -9.338 30.742 1.00 81.56 277 PHE A C 1
ATOM 2201 O O . PHE A 1 277 ? -8.917 -10.069 31.724 1.00 81.56 277 PHE A O 1
ATOM 2208 N N . HIS A 1 278 ? -9.674 -8.442 30.356 1.00 84.50 278 HIS A N 1
ATOM 2209 C CA . HIS A 1 278 ? -10.931 -8.238 31.068 1.00 84.50 278 HIS A CA 1
ATOM 2210 C C . HIS A 1 278 ? -12.119 -8.362 30.118 1.00 84.50 278 HIS A C 1
ATOM 2212 O O . HIS A 1 278 ? -12.136 -7.757 29.041 1.00 84.50 278 HIS A O 1
ATOM 2218 N N . LEU A 1 279 ? -13.144 -9.094 30.557 1.00 84.38 279 LEU A N 1
ATOM 2219 C CA . LEU A 1 279 ? -14.466 -9.093 29.931 1.00 84.38 279 LEU A CA 1
ATOM 2220 C C . LEU A 1 279 ? -15.455 -8.336 30.820 1.00 84.38 279 LEU A C 1
ATOM 2222 O O . LEU A 1 279 ? -15.599 -8.636 32.008 1.00 84.38 279 LEU A O 1
ATOM 2226 N N . VAL A 1 280 ? -16.156 -7.370 30.227 1.00 87.62 280 VAL A N 1
ATOM 2227 C CA . VAL A 1 280 ? -17.228 -6.607 30.875 1.00 87.62 280 VAL A CA 1
ATOM 2228 C C . VAL A 1 280 ? -18.521 -6.849 30.110 1.00 87.62 280 VAL A C 1
ATOM 2230 O O . VAL A 1 280 ? -18.747 -6.272 29.046 1.00 87.62 280 VAL A O 1
ATOM 2233 N N . GLN A 1 281 ? -19.375 -7.715 30.647 1.00 86.81 281 GLN A N 1
ATOM 2234 C CA . GLN A 1 281 ? -20.644 -8.070 30.018 1.00 86.81 281 GLN A CA 1
ATOM 2235 C C . GLN A 1 281 ? -21.785 -7.161 30.496 1.00 86.81 281 GLN A C 1
ATOM 2237 O O . GLN A 1 281 ? -21.842 -6.745 31.659 1.00 86.81 281 GLN A O 1
ATOM 2242 N N . LYS A 1 282 ? -22.705 -6.856 29.580 1.00 87.81 282 LYS A N 1
ATOM 2243 C CA . LYS A 1 282 ? -23.964 -6.145 29.811 1.00 87.81 282 LYS A CA 1
ATOM 2244 C C . LYS A 1 282 ? -25.091 -6.858 29.073 1.00 87.81 282 LYS A C 1
ATOM 2246 O O . LYS A 1 282 ? -24.879 -7.388 27.986 1.00 87.81 282 LYS A O 1
ATOM 2251 N N . VAL A 1 283 ? -26.278 -6.838 29.664 1.00 87.19 283 VAL A N 1
ATOM 2252 C CA . VAL A 1 283 ? -27.523 -7.290 29.036 1.00 87.19 283 VAL A CA 1
ATOM 2253 C C . VAL A 1 283 ? -28.466 -6.094 29.006 1.00 87.19 283 VAL A C 1
ATOM 2255 O O . VAL A 1 283 ? -28.584 -5.387 30.009 1.00 87.19 283 VAL A O 1
ATOM 2258 N N . PHE A 1 284 ? -29.107 -5.855 27.868 1.00 86.44 284 PHE A N 1
ATOM 2259 C CA . PHE A 1 284 ? -30.024 -4.740 27.647 1.00 86.44 284 PHE A CA 1
ATOM 2260 C C . PHE A 1 284 ? -31.351 -5.234 27.059 1.00 86.44 284 PHE A C 1
ATOM 2262 O O . PHE A 1 284 ? -31.403 -6.276 26.409 1.00 86.44 284 PHE A O 1
ATOM 2269 N N . GLN A 1 285 ? -32.418 -4.461 27.254 1.00 83.88 285 GLN A N 1
ATOM 2270 C CA . GLN A 1 285 ? -33.717 -4.662 26.615 1.00 83.88 285 GLN A CA 1
ATOM 2271 C C . GLN A 1 285 ? -34.247 -3.298 26.164 1.00 83.88 285 GLN A C 1
ATOM 2273 O O . GLN A 1 285 ? -34.269 -2.360 26.961 1.00 83.88 285 GLN A O 1
ATOM 2278 N N . GLY A 1 286 ? -34.673 -3.193 24.903 1.00 83.50 286 GLY A N 1
ATOM 2279 C CA . GLY A 1 286 ? -34.965 -1.901 24.274 1.00 83.50 286 GLY A CA 1
ATOM 2280 C C . GLY A 1 286 ? -33.696 -1.116 23.920 1.00 83.50 286 GLY A C 1
ATOM 2281 O O . GLY A 1 286 ? -32.608 -1.689 23.844 1.00 83.50 286 GLY A O 1
ATOM 2282 N N . ASP A 1 287 ? -33.850 0.186 23.683 1.00 85.38 287 ASP A N 1
ATOM 2283 C CA . ASP A 1 287 ? -32.758 1.074 23.272 1.00 85.38 287 ASP A CA 1
ATOM 2284 C C . ASP A 1 287 ? -31.754 1.303 24.417 1.00 85.38 287 ASP A C 1
ATOM 2286 O O . ASP A 1 287 ? -32.137 1.465 25.580 1.00 85.38 287 ASP A O 1
ATOM 2290 N N . PHE A 1 288 ? -30.457 1.334 24.099 1.00 87.06 288 PHE A N 1
ATOM 2291 C CA . PHE A 1 288 ? -29.387 1.509 25.083 1.00 87.06 288 PHE A CA 1
ATOM 2292 C C . PHE A 1 288 ? -28.223 2.351 24.550 1.00 87.06 288 PHE A C 1
ATOM 2294 O O . PHE A 1 288 ? -27.905 2.332 23.365 1.00 87.06 288 PHE A O 1
ATOM 2301 N N . GLU A 1 289 ? -27.543 3.038 25.466 1.00 87.00 289 GLU A N 1
ATOM 2302 C CA . GLU A 1 289 ? -26.339 3.832 25.215 1.00 87.00 289 GLU A CA 1
ATOM 2303 C C . GLU A 1 289 ? -25.352 3.625 26.377 1.00 87.00 289 GLU A C 1
ATOM 2305 O O . GLU A 1 289 ? -25.758 3.443 27.533 1.00 87.00 289 GLU A O 1
ATOM 2310 N N . PHE A 1 290 ? -24.051 3.607 26.083 1.00 87.56 290 PHE A N 1
ATOM 2311 C CA . PHE A 1 290 ? -22.989 3.561 27.088 1.00 87.56 290 PHE A CA 1
ATOM 2312 C C . PHE A 1 290 ? -21.670 4.091 26.514 1.00 87.56 290 PHE A C 1
ATOM 2314 O O . PHE A 1 290 ? -21.270 3.710 25.417 1.00 87.56 290 PHE A O 1
ATOM 2321 N N . ASP A 1 291 ? -20.958 4.908 27.289 1.00 86.81 291 ASP A N 1
ATOM 2322 C CA . ASP A 1 291 ? -19.607 5.343 26.936 1.00 86.81 291 ASP A CA 1
ATOM 2323 C C . ASP A 1 291 ? -18.551 4.298 27.318 1.00 86.81 291 ASP A C 1
ATOM 2325 O O . ASP A 1 291 ? -18.667 3.605 28.338 1.00 86.81 291 ASP A O 1
ATOM 2329 N N . ILE A 1 292 ? -17.452 4.281 26.561 1.00 84.81 292 ILE A N 1
ATOM 2330 C CA . ILE A 1 292 ? -16.161 3.760 27.015 1.00 84.81 292 ILE A CA 1
ATOM 2331 C C . ILE A 1 292 ? -15.176 4.927 26.994 1.00 84.81 292 ILE A C 1
ATOM 2333 O O . ILE A 1 292 ? -14.760 5.369 25.927 1.00 84.81 292 ILE A O 1
ATOM 2337 N N . ILE A 1 293 ? -14.823 5.441 28.171 1.00 87.06 293 ILE A N 1
ATOM 2338 C CA . ILE A 1 293 ? -13.957 6.617 28.299 1.00 87.06 293 ILE A CA 1
ATOM 2339 C C . ILE A 1 293 ? -12.561 6.168 28.728 1.00 87.06 293 ILE A C 1
ATOM 2341 O O . ILE A 1 293 ? -12.380 5.684 29.846 1.00 87.06 293 ILE A O 1
ATOM 2345 N N . PHE A 1 294 ? -11.576 6.351 27.850 1.00 84.88 294 PHE A N 1
ATOM 2346 C CA . PHE A 1 294 ? -10.165 6.288 28.215 1.00 84.88 294 PHE A CA 1
ATOM 2347 C C . PHE A 1 294 ? -9.678 7.698 28.558 1.00 84.88 294 PHE A C 1
ATOM 2349 O O . PHE A 1 294 ? -9.802 8.610 27.746 1.00 84.88 294 PHE A O 1
ATOM 2356 N N . ASN A 1 295 ? -9.117 7.866 29.754 1.00 86.56 295 ASN A N 1
ATOM 2357 C CA . ASN A 1 295 ? -8.488 9.104 30.202 1.00 86.56 295 ASN A CA 1
ATOM 2358 C C . ASN A 1 295 ? -7.043 8.784 30.596 1.00 86.56 295 ASN A C 1
ATOM 2360 O O . ASN A 1 295 ? -6.821 7.958 31.483 1.00 86.56 295 ASN A O 1
ATOM 2364 N N . SER A 1 296 ? -6.067 9.422 29.945 1.00 82.62 296 SER A N 1
ATOM 2365 C CA . SER A 1 296 ? -4.662 9.290 30.342 1.00 82.62 296 SER A CA 1
ATOM 2366 C C . SER A 1 296 ? -4.421 9.970 31.689 1.00 82.62 296 SER A C 1
ATOM 2368 O O . SER A 1 296 ? -4.930 11.063 31.929 1.00 82.62 296 SER A O 1
ATOM 2370 N N . ALA A 1 297 ? -3.566 9.385 32.530 1.00 84.56 297 ALA A N 1
ATOM 2371 C CA . ALA A 1 297 ? -3.081 10.036 33.749 1.00 84.56 297 ALA A CA 1
ATOM 2372 C C . ALA A 1 297 ? -2.233 11.297 33.467 1.00 84.56 297 ALA A C 1
ATOM 2374 O O . ALA A 1 297 ? -2.013 12.095 34.372 1.00 84.56 297 ALA A O 1
ATOM 2375 N N . SER A 1 298 ? -1.770 11.482 32.223 1.00 83.31 298 SER A N 1
ATOM 2376 C CA . SER A 1 298 ? -1.074 12.690 31.758 1.00 83.31 298 SER A CA 1
ATOM 2377 C C . SER A 1 298 ? -1.998 13.786 31.211 1.00 83.31 298 SER A C 1
ATOM 2379 O O . SER A 1 298 ? -1.509 14.853 30.853 1.00 83.31 298 SER A O 1
ATOM 2381 N N . ALA A 1 299 ? -3.309 13.545 31.096 1.00 81.81 299 ALA A N 1
ATOM 2382 C CA . ALA A 1 299 ? -4.243 14.541 30.579 1.00 81.81 299 ALA A CA 1
ATOM 2383 C C . ALA A 1 299 ? -4.642 15.535 31.682 1.00 81.81 299 ALA A C 1
ATOM 2385 O O . ALA A 1 299 ? -5.172 15.131 32.715 1.00 81.81 299 ALA A O 1
ATOM 2386 N N . GLU A 1 300 ? -4.458 16.837 31.436 1.00 81.88 300 GLU A N 1
ATOM 2387 C CA . GLU A 1 300 ? -4.830 17.911 32.378 1.00 81.88 300 GLU A CA 1
ATOM 2388 C C . GLU A 1 300 ? -6.314 17.873 32.778 1.00 81.88 300 GLU A C 1
ATOM 2390 O O . GLU A 1 300 ? -6.692 18.269 33.882 1.00 81.88 300 GLU A O 1
ATOM 2395 N N . LYS A 1 301 ? -7.164 17.380 31.870 1.00 86.62 301 LYS A N 1
ATOM 2396 C CA . LYS A 1 301 ? -8.595 17.198 32.081 1.00 86.62 301 LYS A CA 1
ATOM 2397 C C . LYS A 1 301 ? -9.068 15.897 31.435 1.00 86.62 301 LYS A C 1
ATOM 2399 O O . LYS A 1 301 ? -8.882 15.691 30.238 1.00 86.62 301 LYS A O 1
ATOM 2404 N N . GLY A 1 302 ? -9.724 15.045 32.219 1.00 85.19 302 GLY A N 1
ATOM 2405 C CA . GLY A 1 302 ? -10.419 13.865 31.702 1.00 85.19 302 GLY A CA 1
ATOM 2406 C C . GLY A 1 302 ? -11.750 14.219 31.032 1.00 85.19 302 GLY A C 1
ATOM 2407 O O . GLY A 1 302 ? -12.447 15.136 31.467 1.00 85.19 302 GLY A O 1
ATOM 2408 N N . LEU A 1 303 ? -12.115 13.460 29.999 1.00 89.06 303 LEU A N 1
ATOM 2409 C CA . LEU A 1 303 ? -13.398 13.553 29.306 1.00 89.06 303 LEU A CA 1
ATOM 2410 C C . LEU A 1 303 ? -14.551 13.026 30.173 1.00 89.06 303 LEU A C 1
ATOM 2412 O O . LEU A 1 303 ? -14.417 12.019 30.876 1.00 89.06 303 LEU A O 1
ATOM 2416 N N . THR A 1 304 ? -15.708 13.677 30.053 1.00 91.31 304 THR A N 1
ATOM 2417 C CA . THR A 1 304 ? -16.999 13.245 30.612 1.00 91.31 304 THR A CA 1
ATOM 2418 C C . THR A 1 304 ? -17.996 12.878 29.507 1.00 91.31 304 THR A C 1
ATOM 2420 O O . THR A 1 304 ? -17.873 13.350 28.377 1.00 91.31 304 THR A O 1
ATOM 2423 N N . SER A 1 305 ? -19.031 12.089 29.825 1.00 91.25 305 SER A N 1
ATOM 2424 C CA . SER A 1 305 ? -20.108 11.730 28.882 1.00 91.25 305 SER A CA 1
ATOM 2425 C C . SER A 1 305 ? -20.733 12.954 28.199 1.00 91.25 305 SER A C 1
ATOM 2427 O O . SER A 1 305 ? -20.912 12.972 26.987 1.00 91.25 305 SER A O 1
ATOM 2429 N N . GLN A 1 306 ? -21.002 14.025 28.957 1.00 91.50 306 GLN A N 1
ATOM 2430 C CA . GLN A 1 306 ? -21.584 15.263 28.425 1.00 91.50 306 GLN A CA 1
ATOM 2431 C C . GLN A 1 306 ? -20.651 15.966 27.428 1.00 91.50 306 GLN A C 1
ATOM 2433 O O . GLN A 1 306 ? -21.112 16.596 26.474 1.00 91.50 306 GLN A O 1
ATOM 2438 N N . GLU A 1 307 ? -19.337 15.864 27.632 1.00 90.88 307 GLU A N 1
ATOM 2439 C CA . GLU A 1 307 ? -18.349 16.383 26.691 1.00 90.88 307 GLU A CA 1
ATOM 2440 C C . GLU A 1 307 ? -18.227 15.498 25.455 1.00 90.88 307 GLU A C 1
ATOM 2442 O O . GLU A 1 307 ? -18.113 16.043 24.363 1.00 90.88 307 GLU A O 1
ATOM 2447 N N . ILE A 1 308 ? -18.338 14.175 25.595 1.00 91.00 308 ILE A N 1
ATOM 2448 C CA . ILE A 1 308 ? -18.365 13.234 24.468 1.00 91.00 308 ILE A CA 1
ATOM 2449 C C . ILE A 1 308 ? -19.571 13.512 23.562 1.00 91.00 308 ILE A C 1
ATOM 2451 O O . ILE A 1 308 ? -19.375 13.740 22.370 1.00 91.00 308 ILE A O 1
ATOM 2455 N N . SER A 1 309 ? -20.794 13.617 24.100 1.00 91.12 309 SER A N 1
ATOM 2456 C CA . SER A 1 309 ? -21.984 13.947 23.292 1.00 91.12 309 SER A CA 1
ATOM 2457 C C . SER A 1 309 ? -21.828 15.284 22.548 1.00 91.12 309 SER A C 1
ATOM 2459 O O . SER A 1 309 ? -22.210 15.409 21.383 1.00 91.12 309 SER A O 1
ATOM 2461 N N . ARG A 1 310 ? -21.223 16.288 23.202 1.00 93.81 310 ARG A N 1
ATOM 2462 C CA . ARG A 1 310 ? -20.927 17.603 22.610 1.00 93.81 310 ARG A CA 1
ATOM 2463 C C . ARG A 1 310 ? -19.870 17.513 21.502 1.00 93.81 310 ARG A C 1
ATOM 2465 O O . ARG A 1 310 ? -20.035 18.144 20.461 1.00 93.81 310 ARG A O 1
ATOM 2472 N N . LEU A 1 311 ? -18.798 16.751 21.722 1.00 92.56 311 LEU A N 1
ATOM 2473 C CA . LEU A 1 311 ? -17.697 16.574 20.773 1.00 92.56 311 LEU A CA 1
ATOM 2474 C C . LEU A 1 311 ? -18.122 15.754 19.551 1.00 92.56 311 LEU A C 1
ATOM 2476 O O . LEU A 1 311 ? -17.753 16.121 18.444 1.00 92.56 311 LEU A O 1
ATOM 2480 N N . ILE A 1 312 ? -18.958 14.722 19.705 1.00 92.25 312 ILE A N 1
ATOM 2481 C CA . ILE A 1 312 ? -19.519 13.959 18.574 1.00 92.25 312 ILE A CA 1
ATOM 2482 C C . ILE A 1 312 ? -20.300 14.889 17.633 1.00 92.25 312 ILE A C 1
ATOM 2484 O O . ILE A 1 312 ? -20.055 14.897 16.425 1.00 92.25 312 ILE A O 1
ATOM 2488 N N . ALA A 1 313 ? -21.192 15.721 18.181 1.00 92.38 313 ALA A N 1
ATOM 2489 C CA . ALA A 1 313 ? -21.979 16.668 17.390 1.00 92.38 313 ALA A CA 1
ATOM 2490 C C . ALA A 1 313 ? -21.110 17.742 16.704 1.00 92.38 313 ALA A C 1
ATOM 2492 O O . ALA A 1 313 ? -21.384 18.121 15.565 1.00 92.38 313 ALA A O 1
ATOM 2493 N N . GLN A 1 314 ? -20.052 18.217 17.370 1.00 95.25 314 GLN A N 1
ATOM 2494 C CA . GLN A 1 314 ? -19.109 19.175 16.784 1.00 95.25 314 GLN A CA 1
ATOM 2495 C C . GLN A 1 314 ? -18.247 18.544 15.685 1.00 95.25 314 GLN A C 1
ATOM 2497 O O . GLN A 1 314 ? -18.177 19.100 14.593 1.00 95.25 314 GLN A O 1
ATOM 2502 N N . ASN A 1 315 ? -17.655 17.376 15.940 1.00 92.81 315 ASN A N 1
ATOM 2503 C CA . ASN A 1 315 ? -16.756 16.690 15.011 1.00 92.81 315 ASN A CA 1
ATOM 2504 C C . ASN A 1 315 ? -17.491 16.191 13.760 1.00 92.81 315 ASN A C 1
ATOM 2506 O O . ASN A 1 315 ? -16.954 16.289 12.662 1.00 92.81 315 ASN A O 1
ATOM 2510 N N . SER A 1 316 ? -18.733 15.708 13.893 1.00 92.81 316 SER A N 1
ATOM 2511 C CA . SER A 1 316 ? -19.557 15.327 12.735 1.00 92.81 316 SER A CA 1
ATOM 2512 C C . SER A 1 316 ? -19.850 16.526 11.824 1.00 92.81 316 SER A C 1
ATOM 2514 O O . SER A 1 316 ? -19.789 16.401 10.601 1.00 92.81 316 SER A O 1
ATOM 2516 N N . LYS A 1 317 ? -20.103 17.705 12.413 1.00 94.00 317 LYS A N 1
ATOM 2517 C CA . LYS A 1 317 ? -20.306 18.946 11.660 1.00 94.00 317 LYS A CA 1
ATOM 2518 C C . LYS A 1 317 ? -19.012 19.420 10.991 1.00 94.00 317 LYS A C 1
ATOM 2520 O O . LYS A 1 317 ? -19.015 19.645 9.784 1.00 94.00 317 LYS A O 1
ATOM 2525 N N . SER A 1 318 ? -17.920 19.544 11.746 1.00 94.44 318 SER A N 1
ATOM 2526 C CA . SER A 1 318 ? -16.651 20.069 11.227 1.00 94.44 318 SER A CA 1
ATOM 2527 C C . SER A 1 318 ? -15.991 19.141 10.207 1.00 94.44 318 SER A C 1
ATOM 2529 O O . SER A 1 318 ? -15.383 19.635 9.261 1.00 94.44 318 SER A O 1
ATOM 2531 N N . PHE A 1 319 ? -16.168 17.818 10.328 1.00 94.44 319 PHE A N 1
ATOM 2532 C CA . PHE A 1 319 ? -15.771 16.862 9.292 1.00 94.44 319 PHE A CA 1
ATOM 2533 C C . PHE A 1 319 ? -16.465 17.165 7.960 1.00 94.44 319 PHE A C 1
ATOM 2535 O O . PHE A 1 319 ? -15.788 17.310 6.946 1.00 94.44 319 PHE A O 1
ATOM 2542 N N . PHE A 1 320 ? -17.796 17.312 7.956 1.00 94.81 320 PHE A N 1
ATOM 2543 C CA . PHE A 1 320 ? -18.537 17.598 6.725 1.00 94.81 320 PHE A CA 1
ATOM 2544 C C . PHE A 1 320 ? -18.195 18.986 6.162 1.00 94.81 320 PHE A C 1
ATOM 2546 O O . PHE A 1 320 ? -17.978 19.118 4.962 1.00 94.81 320 PHE A O 1
ATOM 2553 N N . GLU A 1 321 ? -18.064 20.011 7.010 1.00 93.81 321 GLU A N 1
ATOM 2554 C CA . GLU A 1 321 ? -17.661 21.357 6.572 1.00 93.81 321 GLU A CA 1
ATOM 2555 C C . GLU A 1 321 ? -16.242 21.375 5.968 1.00 93.81 321 GLU A C 1
ATOM 2557 O O . GLU A 1 321 ? -16.046 21.987 4.918 1.00 93.81 321 GLU A O 1
ATOM 2562 N N . ARG A 1 322 ? -15.274 20.646 6.550 1.00 93.75 322 ARG A N 1
ATOM 2563 C CA . ARG A 1 322 ? -13.933 20.455 5.958 1.00 93.75 322 ARG A CA 1
ATOM 2564 C C . ARG A 1 322 ? -14.000 19.642 4.664 1.00 93.75 322 ARG A C 1
ATOM 2566 O O . ARG A 1 322 ? -13.319 19.995 3.713 1.00 93.75 322 ARG A O 1
ATOM 2573 N N . PHE A 1 323 ? -14.837 18.606 4.587 1.00 94.88 323 PHE A N 1
ATOM 2574 C CA . PHE A 1 323 ? -14.957 17.755 3.397 1.00 94.88 323 PHE A CA 1
ATOM 2575 C C . PHE A 1 323 ? -15.413 18.551 2.166 1.00 94.88 323 PHE A C 1
ATOM 2577 O O . PHE A 1 323 ? -14.801 18.436 1.108 1.00 94.88 323 PHE A O 1
ATOM 2584 N N . ILE A 1 324 ? -16.413 19.427 2.319 1.00 94.00 324 ILE A N 1
ATOM 2585 C CA . ILE A 1 324 ? -16.855 20.340 1.248 1.00 94.00 324 ILE A CA 1
ATOM 2586 C C . ILE A 1 324 ? -15.794 21.407 0.914 1.00 94.00 324 ILE A C 1
ATOM 2588 O O . ILE A 1 324 ? -15.737 21.880 -0.217 1.00 94.00 324 ILE A O 1
ATOM 2592 N N . ALA A 1 325 ? -14.957 21.804 1.879 1.00 91.00 325 ALA A N 1
ATOM 2593 C CA . ALA A 1 325 ? -13.885 22.776 1.654 1.00 91.00 325 ALA A CA 1
ATOM 2594 C C . ALA A 1 325 ? -12.649 22.176 0.953 1.00 91.00 325 ALA A C 1
ATOM 2596 O O . ALA A 1 325 ? -11.999 22.882 0.184 1.00 91.00 325 ALA A O 1
ATOM 2597 N N . THR A 1 326 ? -12.339 20.899 1.207 1.00 91.56 326 THR A N 1
ATOM 2598 C CA . THR A 1 326 ? -11.256 20.147 0.554 1.00 91.56 326 THR A CA 1
ATOM 2599 C C . THR A 1 326 ? -11.649 19.711 -0.857 1.00 91.56 326 THR A C 1
ATOM 2601 O O . THR A 1 326 ? -10.922 19.985 -1.808 1.00 91.56 326 THR A O 1
ATOM 2604 N N . PHE A 1 327 ? -12.797 19.045 -1.013 1.00 91.56 327 PHE A N 1
ATOM 2605 C CA . PHE A 1 327 ? -13.185 18.422 -2.278 1.00 91.56 327 PHE A CA 1
ATOM 2606 C C . PHE A 1 327 ? -14.208 19.290 -3.024 1.00 91.56 327 PHE A C 1
ATOM 2608 O O . PHE A 1 327 ? -15.405 19.254 -2.728 1.00 91.56 327 PHE A O 1
ATOM 2615 N N . ASP A 1 328 ? -13.745 20.043 -4.030 1.00 85.62 328 ASP A N 1
ATOM 2616 C CA . ASP A 1 328 ? -14.590 20.823 -4.953 1.00 85.62 328 ASP A CA 1
ATOM 2617 C C . ASP A 1 328 ? -15.350 19.882 -5.912 1.00 85.62 328 ASP A C 1
ATOM 2619 O O . ASP A 1 328 ? -15.012 19.723 -7.088 1.00 85.62 328 ASP A O 1
ATOM 2623 N N . LEU A 1 329 ? -16.344 19.172 -5.369 1.00 90.31 329 LEU A N 1
ATOM 2624 C CA . LEU A 1 329 ? -17.104 18.127 -6.055 1.00 90.31 329 LEU A CA 1
ATOM 2625 C C . LEU A 1 329 ? -17.914 18.704 -7.223 1.00 90.31 329 LEU A C 1
ATOM 2627 O O . LEU A 1 329 ? -18.924 19.381 -7.030 1.00 90.31 329 LEU A O 1
ATOM 2631 N N . GLN A 1 330 ? -17.479 18.392 -8.444 1.00 92.12 330 GLN A N 1
ATOM 2632 C CA . GLN A 1 330 ? -18.092 18.864 -9.687 1.00 92.12 330 GLN A CA 1
ATOM 2633 C C . GLN A 1 330 ? -19.441 18.170 -9.979 1.00 92.12 330 GLN A C 1
ATOM 2635 O O . GLN A 1 330 ? -19.692 17.069 -9.479 1.00 92.12 330 GLN A O 1
ATOM 2640 N N . PRO A 1 331 ? -20.330 18.768 -10.801 1.00 93.62 331 PRO A N 1
ATOM 2641 C CA . PRO A 1 331 ? -21.596 18.145 -11.190 1.00 93.62 331 PRO A CA 1
ATOM 2642 C C . PRO A 1 331 ? -21.407 16.746 -11.811 1.00 93.62 331 PRO A C 1
ATOM 2644 O O . PRO A 1 331 ? -20.509 16.577 -12.635 1.00 93.62 331 PRO A O 1
ATOM 2647 N N . PRO A 1 332 ? -22.245 15.745 -11.468 1.00 93.75 332 PRO A N 1
ATOM 2648 C CA . PRO A 1 332 ? -23.461 15.837 -10.651 1.00 93.75 332 PRO A CA 1
ATOM 2649 C C . PRO A 1 332 ? -23.233 15.799 -9.128 1.00 93.75 332 PRO A C 1
ATOM 2651 O O . PRO A 1 332 ? -24.183 15.982 -8.373 1.00 93.75 332 PRO A O 1
ATOM 2654 N N . PHE A 1 333 ? -22.005 15.576 -8.651 1.00 93.38 333 PHE A N 1
ATOM 2655 C CA . PHE A 1 333 ? -21.687 15.375 -7.228 1.00 93.38 333 PHE A CA 1
ATOM 2656 C C . PHE A 1 333 ? -21.774 16.648 -6.368 1.00 93.38 333 PHE A C 1
ATOM 2658 O O . PHE A 1 333 ? -21.583 16.583 -5.157 1.00 93.38 333 PHE A O 1
ATOM 2665 N N . ASN A 1 334 ? -22.120 17.794 -6.960 1.00 92.88 334 ASN A N 1
ATOM 2666 C CA . ASN A 1 334 ? -22.266 19.088 -6.291 1.00 92.88 334 ASN A CA 1
ATOM 2667 C C . ASN A 1 334 ? -23.593 19.268 -5.513 1.00 92.88 334 ASN A C 1
ATOM 2669 O O . ASN A 1 334 ? -23.903 20.383 -5.091 1.00 92.88 334 ASN A O 1
ATOM 2673 N N . ILE A 1 335 ? -24.391 18.207 -5.339 1.00 95.12 335 ILE A N 1
ATOM 2674 C CA . ILE A 1 335 ? -25.663 18.219 -4.593 1.00 95.12 335 ILE A CA 1
ATOM 2675 C C . ILE A 1 335 ? -25.523 17.525 -3.232 1.00 95.12 335 ILE A C 1
ATOM 2677 O O . ILE A 1 335 ? -24.858 16.497 -3.127 1.00 95.12 335 ILE A O 1
ATOM 2681 N N . GLU A 1 336 ? -26.194 18.039 -2.195 1.00 94.44 336 GLU A N 1
ATOM 2682 C CA . GLU A 1 336 ? -25.978 17.623 -0.795 1.00 94.44 336 GLU A CA 1
ATOM 2683 C C . GLU A 1 336 ? -26.105 16.104 -0.560 1.00 94.44 336 GLU A C 1
ATOM 2685 O O . GLU A 1 336 ? -25.342 15.528 0.212 1.00 94.44 336 GLU A O 1
ATOM 2690 N N . SER A 1 337 ? -27.030 15.424 -1.244 1.00 95.81 337 SER A N 1
ATOM 2691 C CA . SER A 1 337 ? -27.203 13.969 -1.130 1.00 95.81 337 SER A CA 1
ATOM 2692 C C . SER A 1 337 ? -25.983 13.183 -1.621 1.00 95.81 337 SER A C 1
ATOM 2694 O O . SER A 1 337 ? -25.555 12.243 -0.950 1.00 95.81 337 SER A O 1
ATOM 2696 N N . LEU A 1 338 ? -25.395 13.585 -2.752 1.00 96.19 338 LEU A N 1
ATOM 2697 C CA . LEU A 1 338 ? -24.180 12.972 -3.292 1.00 96.19 338 LEU A CA 1
ATOM 2698 C C . LEU A 1 338 ? -22.936 13.420 -2.520 1.00 96.19 338 LEU A C 1
ATOM 2700 O O . LEU A 1 338 ? -22.095 12.585 -2.215 1.00 96.19 338 LEU A O 1
ATOM 2704 N N . GLN A 1 339 ? -22.863 14.681 -2.091 1.00 95.25 339 GLN A N 1
ATOM 2705 C CA . GLN A 1 339 ? -21.799 15.166 -1.206 1.00 95.25 339 GLN A CA 1
ATOM 2706 C C . GLN A 1 339 ? -21.735 14.368 0.107 1.00 95.25 339 GLN A C 1
ATOM 2708 O O . GLN A 1 339 ? -20.656 13.958 0.535 1.00 95.25 339 GLN A O 1
ATOM 2713 N N . ARG A 1 340 ? -22.888 14.090 0.735 1.00 95.06 340 ARG A N 1
ATOM 2714 C CA . ARG A 1 340 ? -22.971 13.242 1.936 1.00 95.06 340 ARG A CA 1
ATOM 2715 C C . ARG A 1 340 ? -22.536 11.808 1.650 1.00 95.06 340 ARG A C 1
ATOM 2717 O O . ARG A 1 340 ? -21.738 11.272 2.415 1.00 95.06 340 ARG A O 1
ATOM 2724 N N . PHE A 1 341 ? -22.990 11.217 0.545 1.00 95.81 341 PHE A N 1
ATOM 2725 C CA . PHE A 1 341 ? -22.554 9.889 0.105 1.00 95.81 341 PHE A CA 1
ATOM 2726 C C . PHE A 1 341 ? -21.027 9.813 -0.087 1.00 95.81 341 PHE A C 1
ATOM 2728 O O . PHE A 1 341 ? -20.383 8.980 0.550 1.00 95.81 341 PHE A O 1
ATOM 2735 N N . SER A 1 342 ? -20.429 10.739 -0.842 1.00 95.94 342 SER A N 1
ATOM 2736 C CA . SER A 1 342 ? -18.973 10.827 -1.025 1.00 95.94 342 SER A CA 1
ATOM 2737 C C . SER A 1 342 ? -18.230 11.026 0.304 1.00 95.94 342 SER A C 1
ATOM 2739 O O . SER A 1 342 ? -17.213 10.376 0.540 1.00 95.94 342 SER A O 1
ATOM 2741 N N . SER A 1 343 ? -18.766 11.839 1.226 1.00 95.75 343 SER A N 1
ATOM 2742 C CA . SER A 1 343 ? -18.173 12.028 2.561 1.00 95.75 343 SER A CA 1
ATOM 2743 C C . SER A 1 343 ? -18.180 10.745 3.406 1.00 95.75 343 SER A C 1
ATOM 2745 O O . SER A 1 343 ? -17.249 10.499 4.176 1.00 95.75 343 SER A O 1
ATOM 2747 N N . HIS A 1 344 ? -19.194 9.887 3.235 1.00 95.25 344 HIS A N 1
ATOM 2748 C CA . HIS A 1 344 ? -19.260 8.573 3.877 1.00 95.25 344 HIS A CA 1
ATOM 2749 C C . HIS A 1 344 ? -18.305 7.563 3.225 1.00 95.25 344 HIS A C 1
ATOM 2751 O O . HIS A 1 344 ? -17.705 6.769 3.947 1.00 95.25 344 HIS A O 1
ATOM 2757 N N . MET A 1 345 ? -18.118 7.590 1.899 1.00 95.25 345 MET A N 1
ATOM 2758 C CA . MET A 1 345 ? -17.088 6.774 1.234 1.00 95.25 345 MET A CA 1
ATOM 2759 C C . MET A 1 345 ? -15.693 7.140 1.755 1.00 95.25 345 MET A C 1
ATOM 2761 O O . MET A 1 345 ? -14.957 6.273 2.220 1.00 95.25 345 MET A O 1
ATOM 2765 N N . PHE A 1 346 ? -15.378 8.437 1.798 1.00 96.75 346 PHE A N 1
ATOM 2766 C CA . PHE A 1 346 ? -14.110 8.946 2.319 1.00 96.75 346 PHE A CA 1
ATOM 2767 C C . PHE A 1 346 ? -13.904 8.630 3.814 1.00 96.75 346 PHE A C 1
ATOM 2769 O O . PHE A 1 346 ? -12.819 8.224 4.229 1.00 96.75 346 PHE A O 1
ATOM 2776 N N . SER A 1 347 ? -14.971 8.701 4.620 1.00 94.81 347 SER A N 1
ATOM 2777 C CA . SER A 1 347 ? -14.955 8.252 6.022 1.00 94.81 347 SER A CA 1
ATOM 2778 C C . SER A 1 347 ? -14.668 6.754 6.175 1.00 94.81 347 SER A C 1
ATOM 2780 O O . SER A 1 347 ? -14.051 6.358 7.159 1.00 94.81 347 SER A O 1
ATOM 2782 N N . ASN A 1 348 ? -15.105 5.907 5.236 1.00 93.25 348 ASN A N 1
ATOM 2783 C CA . ASN A 1 348 ? -14.805 4.472 5.271 1.00 93.25 348 ASN A CA 1
ATOM 2784 C C . ASN A 1 348 ? -13.365 4.171 4.843 1.00 93.25 348 ASN A C 1
ATOM 2786 O O . ASN A 1 348 ? -12.755 3.292 5.444 1.00 93.25 348 ASN A O 1
ATOM 2790 N N . LEU A 1 349 ? -12.816 4.930 3.889 1.00 95.44 349 LEU A N 1
ATOM 2791 C CA . LEU A 1 349 ? -11.411 4.848 3.482 1.00 95.44 349 LEU A CA 1
ATOM 2792 C C . LEU A 1 349 ? -10.468 5.200 4.647 1.00 95.44 349 LEU A C 1
ATOM 2794 O O . LEU A 1 349 ? -9.649 4.376 5.047 1.00 95.44 349 LEU A O 1
ATOM 2798 N N . ILE A 1 350 ? -10.657 6.363 5.286 1.00 93.94 350 ILE A N 1
ATOM 2799 C CA . ILE A 1 350 ? -9.916 6.718 6.513 1.00 93.94 350 ILE A CA 1
ATOM 2800 C C . ILE A 1 350 ? -10.249 5.746 7.662 1.00 93.94 350 ILE A C 1
ATOM 2802 O O . ILE A 1 350 ? -9.384 5.408 8.464 1.00 93.94 350 ILE A O 1
ATOM 2806 N N . GLY A 1 351 ? -11.476 5.221 7.724 1.00 92.50 351 GLY A N 1
ATOM 2807 C CA . GLY A 1 351 ? -11.876 4.155 8.651 1.00 92.50 351 GLY A CA 1
ATOM 2808 C C . GLY A 1 351 ? -11.225 2.787 8.390 1.00 92.50 351 GLY A C 1
ATOM 2809 O O . GLY A 1 351 ? -11.382 1.881 9.211 1.00 92.50 351 GLY A O 1
ATOM 2810 N N . GLY A 1 352 ? -10.506 2.626 7.275 1.00 93.94 352 GLY A N 1
ATOM 2811 C CA . GLY A 1 352 ? -9.624 1.497 6.987 1.00 93.94 352 GLY A CA 1
ATOM 2812 C C . GLY A 1 352 ? -8.220 1.644 7.585 1.00 93.94 352 GLY A C 1
ATOM 2813 O O . GLY A 1 352 ? -7.492 0.658 7.644 1.00 93.94 352 GLY A O 1
ATOM 2814 N N . LEU A 1 353 ? -7.840 2.834 8.066 1.00 96.00 353 LEU A N 1
ATOM 2815 C CA . LEU A 1 353 ? -6.527 3.103 8.654 1.00 96.00 353 LEU A CA 1
ATOM 2816 C C . LEU A 1 353 ? -6.267 2.193 9.865 1.00 96.00 353 LEU A C 1
ATOM 2818 O O . LEU A 1 353 ? -6.972 2.235 10.875 1.00 96.00 353 LEU A O 1
ATOM 2822 N N . GLY A 1 354 ? -5.242 1.356 9.750 1.00 95.62 354 GLY A N 1
ATOM 2823 C CA . GLY A 1 354 ? -4.860 0.333 10.708 1.00 95.62 354 GLY A CA 1
ATOM 2824 C C . GLY A 1 354 ? -3.413 0.462 11.162 1.00 95.62 354 GLY A C 1
ATOM 2825 O O . GLY A 1 354 ? -2.578 1.115 10.537 1.00 95.62 354 GLY A O 1
ATOM 2826 N N . TYR A 1 355 ? -3.118 -0.192 12.282 1.00 96.31 355 TYR A N 1
ATOM 2827 C CA . TYR A 1 355 ? -1.764 -0.325 12.792 1.00 96.31 355 TYR A CA 1
ATOM 2828 C C . TYR A 1 355 ? -1.505 -1.790 13.139 1.00 96.31 355 TYR A C 1
ATOM 2830 O O . TYR A 1 355 ? -2.225 -2.406 13.936 1.00 96.31 355 TYR A O 1
ATOM 2838 N N . PHE A 1 356 ? -0.472 -2.346 12.522 1.00 95.25 356 PHE A N 1
ATOM 2839 C CA . PHE A 1 356 ? -0.127 -3.760 12.507 1.00 95.25 356 PHE A CA 1
ATOM 2840 C C . PHE A 1 356 ? 1.276 -3.941 13.086 1.00 95.25 356 PHE A C 1
ATOM 2842 O O . PHE A 1 356 ? 2.124 -3.062 12.972 1.00 95.25 356 PHE A O 1
ATOM 2849 N N . SER A 1 357 ? 1.505 -5.050 13.787 1.00 95.12 357 SER A N 1
ATOM 2850 C CA . SER A 1 357 ? 2.747 -5.260 14.539 1.00 95.12 357 SER A CA 1
ATOM 2851 C C . SER A 1 357 ? 2.955 -6.751 14.788 1.00 95.12 357 SER A C 1
ATOM 2853 O O . SER A 1 357 ? 2.192 -7.339 15.563 1.00 95.12 357 SER A O 1
ATOM 2855 N N . GLY A 1 358 ? 3.957 -7.357 14.159 1.00 94.69 358 GLY A N 1
ATOM 2856 C CA . GLY A 1 358 ? 4.160 -8.803 14.189 1.00 94.69 358 GLY A CA 1
ATOM 2857 C C . GLY A 1 358 ? 5.232 -9.281 13.216 1.00 94.69 358 GLY A C 1
ATOM 2858 O O . GLY A 1 358 ? 5.879 -8.493 12.537 1.00 94.69 358 GLY A O 1
ATOM 2859 N N . ASP A 1 359 ? 5.420 -10.588 13.188 1.00 96.69 359 ASP A N 1
ATOM 2860 C CA . ASP A 1 359 ? 6.327 -11.313 12.303 1.00 96.69 359 ASP A CA 1
ATOM 2861 C C . ASP A 1 359 ? 5.675 -11.634 10.943 1.00 96.69 359 ASP A C 1
ATOM 2863 O O . ASP A 1 359 ? 4.492 -11.974 10.894 1.00 96.69 359 ASP A O 1
ATOM 2867 N N . SER A 1 360 ? 6.426 -11.537 9.846 1.00 97.25 360 SER A N 1
ATOM 2868 C CA . SER A 1 360 ? 6.014 -11.958 8.494 1.00 97.25 360 SER A CA 1
ATOM 2869 C C . SER A 1 360 ? 6.451 -13.403 8.204 1.00 97.25 360 SER A C 1
ATOM 2871 O O . SER A 1 360 ? 7.142 -14.013 9.018 1.00 97.25 360 SER A O 1
ATOM 2873 N N . VAL A 1 361 ? 6.044 -13.966 7.060 1.00 97.94 361 VAL A N 1
ATOM 2874 C CA . VAL A 1 361 ? 6.550 -15.249 6.533 1.00 97.94 361 VAL A CA 1
ATOM 2875 C C . VAL A 1 361 ? 7.270 -14.960 5.217 1.00 97.94 361 VAL A C 1
ATOM 2877 O O . VAL A 1 361 ? 6.668 -14.377 4.317 1.00 97.94 361 VAL A O 1
ATOM 2880 N N . VAL A 1 362 ? 8.549 -15.324 5.105 1.00 98.19 362 VAL A N 1
ATOM 2881 C CA . VAL A 1 362 ? 9.391 -14.993 3.941 1.00 98.19 362 VAL A CA 1
ATOM 2882 C C . VAL A 1 362 ? 10.226 -16.200 3.521 1.00 98.19 362 VAL A C 1
ATOM 2884 O O . VAL A 1 362 ? 10.871 -16.825 4.365 1.00 98.19 362 VAL A O 1
ATOM 2887 N N . ASP A 1 363 ? 10.255 -16.512 2.224 1.00 97.81 363 ASP A N 1
ATOM 2888 C CA . ASP A 1 363 ? 11.225 -17.452 1.651 1.00 97.81 363 ASP A CA 1
ATOM 2889 C C . ASP A 1 363 ? 12.457 -16.693 1.134 1.00 97.81 363 ASP A C 1
ATOM 2891 O O . ASP A 1 363 ? 12.391 -15.940 0.165 1.00 97.81 363 ASP A O 1
ATOM 2895 N N . ARG A 1 364 ? 13.598 -16.909 1.799 1.00 96.19 364 ARG A N 1
ATOM 2896 C CA . ARG A 1 364 ? 14.926 -16.409 1.398 1.00 96.19 364 ARG A CA 1
ATOM 2897 C C . ARG A 1 364 ? 15.887 -17.543 1.034 1.00 96.19 364 ARG A C 1
ATOM 2899 O O . ARG A 1 364 ? 17.072 -17.481 1.357 1.00 96.19 364 ARG A O 1
ATOM 2906 N N . SER A 1 365 ? 15.376 -18.615 0.434 1.00 95.94 365 SER A N 1
ATOM 2907 C CA . SER A 1 365 ? 16.206 -19.685 -0.129 1.00 95.94 365 SER A CA 1
ATOM 2908 C C . SER A 1 365 ? 17.049 -19.210 -1.315 1.00 95.94 365 SER A C 1
ATOM 2910 O O . SER A 1 365 ? 18.167 -19.693 -1.466 1.00 95.94 365 SER A O 1
ATOM 2912 N N . TYR A 1 366 ? 16.537 -18.254 -2.107 1.00 94.31 366 TYR A N 1
ATOM 2913 C CA . TYR A 1 366 ? 17.131 -17.805 -3.378 1.00 94.31 366 TYR A CA 1
ATOM 2914 C C . TYR A 1 366 ? 17.506 -18.996 -4.274 1.00 94.31 366 TYR A C 1
ATOM 2916 O O . TYR A 1 366 ? 18.634 -19.123 -4.743 1.00 94.31 366 TYR A O 1
ATOM 2924 N N . ALA A 1 367 ? 16.548 -19.911 -4.425 1.00 96.06 367 ALA A N 1
ATOM 2925 C CA . ALA A 1 367 ? 16.698 -21.103 -5.237 1.00 96.06 367 ALA A CA 1
ATOM 2926 C C . ALA A 1 367 ? 16.870 -20.743 -6.727 1.00 96.06 367 ALA A C 1
ATOM 2928 O O . ALA A 1 367 ? 16.280 -19.773 -7.196 1.00 96.06 367 ALA A O 1
ATOM 2929 N N . GLU A 1 368 ? 17.683 -21.511 -7.456 1.00 96.12 368 GLU A N 1
ATOM 2930 C CA . GLU A 1 368 ? 18.067 -21.237 -8.855 1.00 96.12 368 GLU A CA 1
ATOM 2931 C C . GLU A 1 368 ? 16.848 -21.226 -9.794 1.00 96.12 368 GLU A C 1
ATOM 2933 O O . GLU A 1 368 ? 16.756 -20.419 -10.715 1.00 96.12 368 GLU A O 1
ATOM 2938 N N . GLU A 1 369 ? 15.844 -22.035 -9.460 1.00 96.31 369 GLU A N 1
ATOM 2939 C CA . GLU A 1 369 ? 14.547 -22.132 -10.127 1.00 96.31 369 GLU A CA 1
ATOM 2940 C C . GLU A 1 369 ? 13.719 -20.824 -10.057 1.00 96.31 369 GLU A C 1
ATOM 2942 O O . GLU A 1 369 ? 12.783 -20.638 -10.830 1.00 96.31 369 GLU A O 1
ATOM 2947 N N . TYR A 1 370 ? 14.058 -19.889 -9.156 1.00 95.56 370 TYR A N 1
ATOM 2948 C CA . TYR A 1 370 ? 13.423 -18.565 -9.060 1.00 95.56 370 TYR A CA 1
ATOM 2949 C C . TYR A 1 370 ? 14.032 -17.500 -9.993 1.00 95.56 370 TYR A C 1
ATOM 2951 O O . TYR A 1 370 ? 13.483 -16.401 -10.091 1.00 95.56 370 TYR A O 1
ATOM 2959 N N . GLU A 1 371 ? 15.138 -17.789 -10.689 1.00 93.94 371 GLU A N 1
ATOM 2960 C CA . GLU A 1 371 ? 15.658 -16.890 -11.736 1.00 93.94 371 GLU A CA 1
ATOM 2961 C C . GLU A 1 371 ? 14.803 -16.953 -13.019 1.00 93.94 371 GLU A C 1
ATOM 2963 O O . GLU A 1 371 ? 14.830 -16.018 -13.822 1.00 93.94 371 GLU A O 1
ATOM 2968 N N . GLU A 1 372 ? 13.995 -18.015 -13.178 1.00 95.44 372 GLU A N 1
ATOM 2969 C CA . GLU A 1 372 ? 13.031 -18.212 -14.273 1.00 95.44 372 GLU A CA 1
ATOM 2970 C C . GLU A 1 372 ? 13.677 -18.130 -15.674 1.00 95.44 372 GLU A C 1
ATOM 2972 O O . GLU A 1 372 ? 13.226 -17.382 -16.548 1.00 95.44 372 GLU A O 1
ATOM 2977 N N . SER A 1 373 ? 14.776 -18.876 -15.858 1.00 92.81 373 SER A N 1
ATOM 2978 C CA . SER A 1 373 ? 15.622 -18.841 -17.068 1.00 92.81 373 SER A CA 1
ATOM 2979 C C . SER A 1 373 ? 15.238 -19.859 -18.152 1.00 92.81 373 SER A C 1
ATOM 2981 O O . SER A 1 373 ? 15.656 -19.699 -19.295 1.00 92.81 373 SER A O 1
ATOM 2983 N N . ASN A 1 374 ? 14.466 -20.895 -17.809 1.00 93.44 374 ASN A N 1
ATOM 2984 C CA . ASN A 1 374 ? 14.087 -21.997 -18.701 1.00 93.44 374 ASN A CA 1
ATOM 2985 C C . ASN A 1 374 ? 12.624 -21.869 -19.156 1.00 93.44 374 ASN A C 1
ATOM 2987 O O . ASN A 1 374 ? 11.786 -21.344 -18.424 1.00 93.44 374 ASN A O 1
ATOM 2991 N N . GLU A 1 375 ? 12.270 -22.413 -20.322 1.00 93.38 375 GLU A N 1
ATOM 2992 C CA . GLU A 1 375 ? 10.867 -22.762 -20.597 1.00 93.38 375 GLU A CA 1
ATOM 2993 C C . GLU A 1 375 ? 10.340 -23.725 -19.518 1.00 93.38 375 GLU A C 1
ATOM 2995 O O . GLU A 1 375 ? 11.088 -24.559 -19.009 1.00 93.38 375 GLU A O 1
ATOM 3000 N N . GLY A 1 376 ? 9.066 -23.602 -19.134 1.00 95.25 376 GLY A N 1
ATOM 3001 C CA . GLY A 1 376 ? 8.504 -24.385 -18.023 1.00 95.25 376 GLY A CA 1
ATOM 3002 C C . GLY A 1 376 ? 8.854 -23.865 -16.620 1.00 95.25 376 GLY A C 1
ATOM 3003 O O . GLY A 1 376 ? 8.503 -24.513 -15.636 1.00 95.25 376 GLY A O 1
ATOM 3004 N N . PHE A 1 377 ? 9.490 -22.690 -16.489 1.00 96.69 377 PHE A N 1
ATOM 3005 C CA . PHE A 1 377 ? 9.950 -22.130 -15.203 1.00 96.69 377 PHE A CA 1
ATOM 3006 C C . PHE A 1 377 ? 8.905 -22.108 -14.071 1.00 96.69 377 PHE A C 1
ATOM 3008 O O . PHE A 1 377 ? 9.270 -22.138 -12.896 1.00 96.69 377 PHE A O 1
ATOM 3015 N N . TRP A 1 378 ? 7.606 -22.051 -14.384 1.00 96.00 378 TRP A N 1
ATOM 3016 C CA . TRP A 1 378 ? 6.540 -22.065 -13.377 1.00 96.00 378 TRP A CA 1
ATOM 3017 C C . TRP A 1 378 ? 6.473 -23.392 -12.600 1.00 96.00 378 TRP A C 1
ATOM 3019 O O . TRP A 1 378 ? 6.052 -23.387 -11.440 1.00 96.00 378 TRP A O 1
ATOM 3029 N N . GLU A 1 379 ? 6.911 -24.499 -13.210 1.00 97.38 379 GLU A N 1
ATOM 3030 C CA . GLU A 1 379 ? 6.978 -25.839 -12.611 1.00 97.38 379 GLU A CA 1
ATOM 3031 C C . GLU A 1 379 ? 8.203 -25.953 -11.703 1.00 97.38 379 GLU A C 1
ATOM 3033 O O . GLU A 1 379 ? 8.059 -26.266 -10.521 1.00 97.38 379 GLU A O 1
ATOM 3038 N N . GLU A 1 380 ? 9.383 -25.563 -12.197 1.00 96.81 380 GLU A N 1
ATOM 3039 C CA . GLU A 1 380 ? 10.618 -25.474 -11.402 1.00 96.81 380 GLU A CA 1
ATOM 3040 C C . GLU A 1 380 ? 10.408 -24.572 -10.164 1.00 96.81 380 GLU A C 1
ATOM 3042 O O . GLU A 1 380 ? 10.721 -24.943 -9.028 1.00 96.81 380 GLU A O 1
ATOM 3047 N N . ALA A 1 381 ? 9.770 -23.409 -10.345 1.00 96.06 381 ALA A N 1
ATOM 3048 C CA . ALA A 1 381 ? 9.415 -22.500 -9.259 1.00 96.06 381 ALA A CA 1
ATOM 3049 C C . ALA A 1 381 ? 8.292 -23.042 -8.346 1.00 96.06 381 ALA A C 1
ATOM 3051 O O . ALA A 1 381 ? 8.169 -22.611 -7.194 1.00 96.06 381 ALA A O 1
ATOM 3052 N N . ALA A 1 382 ? 7.445 -23.970 -8.805 1.00 95.62 382 ALA A N 1
ATOM 3053 C CA . ALA A 1 382 ? 6.487 -24.679 -7.951 1.00 95.62 382 ALA A CA 1
ATOM 3054 C C . ALA A 1 382 ? 7.183 -25.749 -7.093 1.00 95.62 382 ALA A C 1
ATOM 3056 O O . ALA A 1 382 ? 6.956 -25.780 -5.880 1.00 95.62 382 ALA A O 1
ATOM 3057 N N . GLU A 1 383 ? 8.096 -26.541 -7.664 1.00 96.44 383 GLU A N 1
ATOM 3058 C CA . GLU A 1 383 ? 8.960 -27.456 -6.904 1.00 96.44 383 GLU A CA 1
ATOM 3059 C C . GLU A 1 383 ? 9.804 -26.697 -5.870 1.00 96.44 383 GLU A C 1
ATOM 3061 O O . GLU A 1 383 ? 9.963 -27.144 -4.728 1.00 96.44 383 GLU A O 1
ATOM 3066 N N . ALA A 1 384 ? 10.274 -25.495 -6.216 1.00 96.38 384 ALA A N 1
ATOM 3067 C CA . ALA A 1 384 ? 10.993 -24.635 -5.291 1.00 96.38 384 ALA A CA 1
ATOM 3068 C C . ALA A 1 384 ? 10.167 -24.269 -4.052 1.00 96.38 384 ALA A C 1
ATOM 3070 O O . ALA A 1 384 ? 10.616 -24.525 -2.929 1.00 96.38 384 ALA A O 1
ATOM 3071 N N . ARG A 1 385 ? 8.938 -23.783 -4.251 1.00 94.88 385 ARG A N 1
ATOM 3072 C CA . ARG A 1 385 ? 7.993 -23.461 -3.168 1.00 94.88 385 ARG A CA 1
ATOM 3073 C C . ARG A 1 385 ? 7.577 -24.711 -2.381 1.00 94.88 385 ARG A C 1
ATOM 3075 O O . ARG A 1 385 ? 7.446 -24.659 -1.157 1.00 94.88 385 ARG A O 1
ATOM 3082 N N . ALA A 1 386 ? 7.457 -25.865 -3.040 1.00 95.88 386 ALA A N 1
ATOM 3083 C CA . ALA A 1 386 ? 7.137 -27.141 -2.396 1.00 95.88 386 ALA A CA 1
ATOM 3084 C C . ALA A 1 386 ? 8.210 -27.620 -1.394 1.00 95.88 386 ALA A C 1
ATOM 3086 O O . ALA A 1 386 ? 7.877 -28.352 -0.457 1.00 95.88 386 ALA A O 1
ATOM 3087 N N . ARG A 1 387 ? 9.471 -27.166 -1.517 1.00 96.31 387 ARG A N 1
ATOM 3088 C CA . ARG A 1 387 ? 10.552 -27.449 -0.544 1.00 96.31 387 ARG A CA 1
ATOM 3089 C C . ARG A 1 387 ? 10.383 -26.734 0.808 1.00 96.31 387 ARG A C 1
ATOM 3091 O O . ARG A 1 387 ? 11.108 -27.079 1.738 1.00 96.31 387 ARG A O 1
ATOM 3098 N N . ARG A 1 388 ? 9.442 -25.784 0.926 1.00 94.94 388 ARG A N 1
ATOM 3099 C CA . ARG A 1 388 ? 9.045 -25.070 2.160 1.00 94.94 388 ARG A CA 1
ATOM 3100 C C . ARG A 1 388 ? 10.214 -24.563 3.014 1.00 94.94 388 ARG A C 1
ATOM 3102 O O . ARG A 1 388 ? 10.458 -25.034 4.128 1.00 94.94 388 ARG A O 1
ATOM 3109 N N . GLN A 1 389 ? 10.981 -23.629 2.454 1.00 96.50 389 GLN A N 1
ATOM 3110 C CA . GLN A 1 389 ? 12.154 -23.033 3.108 1.00 96.50 389 GLN A CA 1
ATOM 3111 C C . GLN A 1 389 ? 11.853 -21.702 3.827 1.00 96.50 389 GLN A C 1
ATOM 3113 O O . GLN A 1 389 ? 12.775 -21.051 4.339 1.00 96.50 389 GLN A O 1
ATOM 3118 N N . GLU A 1 390 ? 10.576 -21.312 3.890 1.00 96.56 390 GLU A N 1
ATOM 3119 C CA . GLU A 1 390 ? 10.105 -20.074 4.499 1.00 96.56 390 GLU A CA 1
ATOM 3120 C C . GLU A 1 390 ? 10.380 -19.983 6.007 1.00 96.56 390 GLU A C 1
ATOM 3122 O O . GLU A 1 390 ? 10.402 -20.970 6.747 1.00 96.56 390 GLU A O 1
ATOM 3127 N N . LYS A 1 391 ? 10.608 -18.755 6.478 1.00 97.50 391 LYS A N 1
ATOM 3128 C CA . LYS A 1 391 ? 10.956 -18.437 7.868 1.00 97.50 391 LYS A CA 1
ATOM 3129 C C . LYS A 1 391 ? 10.125 -17.264 8.370 1.00 97.50 391 LYS A C 1
ATOM 3131 O O . LYS A 1 391 ? 9.585 -16.482 7.590 1.00 97.50 391 LYS A O 1
ATOM 3136 N N . LEU A 1 392 ? 10.039 -17.144 9.695 1.00 97.44 392 LEU A N 1
ATOM 3137 C CA . LEU A 1 392 ? 9.445 -15.977 10.340 1.00 97.44 392 LEU A CA 1
ATOM 3138 C C . LEU A 1 392 ? 10.479 -14.850 10.426 1.00 97.44 392 LEU A C 1
ATOM 3140 O O . LEU A 1 392 ? 11.536 -15.043 11.028 1.00 97.44 392 LEU A O 1
ATOM 3144 N N . GLU A 1 393 ? 10.163 -13.683 9.863 1.00 95.94 393 GLU A N 1
ATOM 3145 C CA . GLU A 1 393 ? 11.014 -12.483 9.910 1.00 95.94 393 GLU A CA 1
ATOM 3146 C C . GLU A 1 393 ? 10.364 -11.358 10.735 1.00 95.94 393 GLU A C 1
ATOM 3148 O O . GLU A 1 393 ? 9.149 -11.330 10.937 1.00 95.94 393 GLU A O 1
ATOM 3153 N N . GLY A 1 394 ? 11.177 -10.426 11.244 1.00 92.12 394 GLY A N 1
ATOM 3154 C CA . GLY A 1 394 ? 10.734 -9.315 12.096 1.00 92.12 394 GLY A CA 1
ATOM 3155 C C . GLY A 1 394 ? 11.027 -9.524 13.596 1.00 92.12 394 GLY A C 1
ATOM 3156 O O . GLY A 1 394 ? 12.026 -10.155 13.945 1.00 92.12 394 GLY A O 1
ATOM 3157 N N . PRO A 1 395 ? 10.199 -8.992 14.520 1.00 93.75 395 PRO A N 1
ATOM 3158 C CA . PRO A 1 395 ? 8.902 -8.364 14.279 1.00 93.75 395 PRO A CA 1
ATOM 3159 C C . PRO A 1 395 ? 9.021 -6.988 13.618 1.00 93.75 395 PRO A C 1
ATOM 3161 O O . PRO A 1 395 ? 9.847 -6.171 14.018 1.00 93.75 395 PRO A O 1
ATOM 3164 N N . SER A 1 396 ? 8.121 -6.728 12.677 1.00 96.00 396 SER A N 1
ATOM 3165 C CA . SER A 1 396 ? 7.965 -5.449 11.986 1.00 96.00 396 SER A CA 1
ATOM 3166 C C . SER A 1 396 ? 6.680 -4.745 12.434 1.00 96.00 396 SER A C 1
ATOM 3168 O O . SER A 1 396 ? 5.811 -5.341 13.084 1.00 96.00 396 SER A O 1
ATOM 3170 N N . GLU A 1 397 ? 6.537 -3.469 12.082 1.00 96.94 397 GLU A N 1
ATOM 3171 C CA . GLU A 1 397 ? 5.312 -2.698 12.297 1.00 96.94 397 GLU A CA 1
ATOM 3172 C C . GLU A 1 397 ? 4.926 -1.890 11.058 1.00 96.94 397 GLU A C 1
ATOM 3174 O O . GLU A 1 397 ? 5.784 -1.487 10.277 1.00 96.94 397 GLU A O 1
ATOM 3179 N N . LEU A 1 398 ? 3.624 -1.663 10.883 1.00 98.19 398 LEU A N 1
ATOM 3180 C CA . LEU A 1 398 ? 3.076 -0.941 9.741 1.00 98.19 398 LEU A CA 1
ATOM 3181 C C . LEU A 1 398 ? 1.859 -0.111 10.150 1.00 98.19 398 LEU A C 1
ATOM 3183 O O . LEU A 1 398 ? 0.925 -0.624 10.768 1.00 98.19 398 LEU A O 1
ATOM 3187 N N . PHE A 1 399 ? 1.859 1.160 9.765 1.00 98.00 399 PHE A N 1
ATOM 3188 C CA . PHE A 1 399 ? 0.728 2.077 9.830 1.00 98.00 399 PHE A CA 1
ATOM 3189 C C . PHE A 1 399 ? 0.271 2.385 8.399 1.00 98.00 399 PHE A C 1
ATOM 3191 O O . PHE A 1 399 ? 1.052 2.912 7.615 1.00 98.00 399 PHE A O 1
ATOM 3198 N N . THR A 1 400 ? -0.947 1.972 8.041 1.00 98.38 400 THR A N 1
ATOM 3199 C CA . THR A 1 400 ? -1.403 1.859 6.641 1.00 98.38 400 THR A CA 1
ATOM 3200 C C . THR A 1 400 ? -2.925 1.825 6.567 1.00 98.38 400 THR A C 1
ATOM 3202 O O . THR A 1 400 ? -3.576 1.401 7.524 1.00 98.38 400 THR A O 1
ATOM 3205 N N . THR A 1 401 ? -3.513 2.222 5.444 1.00 97.81 401 THR A N 1
ATOM 3206 C CA . THR A 1 401 ? -4.908 1.883 5.126 1.00 97.81 401 THR A CA 1
ATOM 3207 C C . THR A 1 401 ? -5.027 0.418 4.678 1.00 97.81 401 THR A C 1
ATOM 3209 O O . THR A 1 401 ? -4.045 -0.327 4.687 1.00 97.81 401 THR A O 1
ATOM 3212 N N . VAL A 1 402 ? -6.247 -0.050 4.397 1.00 96.88 402 VAL A N 1
ATOM 3213 C CA . VAL A 1 402 ? -6.511 -1.441 3.993 1.00 96.88 402 VAL A CA 1
ATOM 3214 C C . VAL A 1 402 ? -7.555 -1.473 2.871 1.00 96.88 402 VAL A C 1
ATOM 3216 O O . VAL A 1 402 ? -8.527 -0.717 2.979 1.00 96.88 402 VAL A O 1
ATOM 3219 N N . PRO A 1 403 ? -7.439 -2.354 1.854 1.00 96.25 403 PRO A N 1
ATOM 3220 C CA . PRO A 1 403 ? -8.389 -2.386 0.734 1.00 96.25 403 PRO A CA 1
ATOM 3221 C C . PRO A 1 403 ? -9.818 -2.711 1.173 1.00 96.25 403 PRO A C 1
ATOM 3223 O O . PRO A 1 403 ? -10.794 -2.168 0.659 1.00 96.25 403 PRO A O 1
ATOM 3226 N N . SER A 1 404 ? -9.967 -3.600 2.162 1.00 92.25 404 SER A N 1
ATOM 3227 C CA . SER A 1 404 ? -11.284 -3.979 2.667 1.00 92.25 404 SER A CA 1
ATOM 3228 C C . SER A 1 404 ? -11.250 -4.432 4.121 1.00 92.25 404 SER A C 1
ATOM 3230 O O . SER A 1 404 ? -10.591 -5.404 4.481 1.00 92.25 404 SER A O 1
ATOM 3232 N N . ARG A 1 405 ? -12.024 -3.754 4.972 1.00 87.94 405 ARG A N 1
ATOM 3233 C CA . ARG A 1 405 ? -12.144 -4.047 6.410 1.00 87.94 405 ARG A CA 1
ATOM 3234 C C . ARG A 1 405 ? -12.551 -5.501 6.740 1.00 87.94 405 ARG A C 1
ATOM 3236 O O . ARG A 1 405 ? -11.977 -6.039 7.686 1.00 87.94 405 ARG A O 1
ATOM 3243 N N . PRO A 1 406 ? -13.512 -6.147 6.043 1.00 79.25 406 PRO A N 1
ATOM 3244 C CA . PRO A 1 406 ? -13.833 -7.559 6.285 1.00 79.25 406 PRO A CA 1
ATOM 3245 C C . PRO A 1 406 ? -12.868 -8.565 5.625 1.00 79.25 406 PRO A C 1
ATOM 3247 O O . PRO A 1 406 ? -12.471 -9.514 6.298 1.00 79.25 406 PRO A O 1
ATOM 3250 N N . PHE A 1 407 ? -12.491 -8.380 4.352 1.00 81.12 407 PHE A N 1
ATOM 3251 C CA . PHE A 1 407 ? -11.732 -9.382 3.570 1.00 81.12 407 PHE A CA 1
ATOM 3252 C C . PHE A 1 407 ? -10.209 -9.208 3.666 1.00 81.12 407 PHE A C 1
ATOM 3254 O O . PHE A 1 407 ? -9.460 -10.157 3.912 1.00 81.12 407 PHE A O 1
ATOM 3261 N N . PHE A 1 408 ? -9.749 -7.966 3.519 1.00 90.00 408 PHE A N 1
ATOM 3262 C CA . PHE A 1 408 ? -8.346 -7.600 3.339 1.00 90.00 408 PHE A CA 1
ATOM 3263 C C . PHE A 1 408 ? -7.843 -6.634 4.431 1.00 90.00 408 PHE A C 1
ATOM 3265 O O . PHE A 1 408 ? -7.299 -5.589 4.090 1.00 90.00 408 PHE A O 1
ATOM 3272 N N . PRO A 1 409 ? -8.005 -6.909 5.747 1.00 91.69 409 PRO A N 1
ATOM 3273 C CA . PRO A 1 409 ? -7.629 -5.973 6.813 1.00 91.69 409 PRO A CA 1
ATOM 3274 C C . PRO A 1 409 ? -6.120 -6.000 7.115 1.00 91.69 409 PRO A C 1
ATOM 3276 O O . PRO A 1 409 ? -5.701 -6.341 8.222 1.00 91.69 409 PRO A O 1
ATOM 3279 N N . ARG A 1 410 ? -5.310 -5.681 6.108 1.00 95.19 410 ARG A N 1
ATOM 3280 C CA . ARG A 1 410 ? -3.841 -5.661 6.111 1.00 95.19 410 ARG A CA 1
ATOM 3281 C C . ARG A 1 410 ? -3.352 -4.732 4.995 1.00 95.19 410 ARG A C 1
ATOM 3283 O O . ARG A 1 410 ? -4.128 -4.403 4.103 1.00 95.19 410 ARG A O 1
ATOM 3290 N N . GLY A 1 411 ? -2.096 -4.299 5.062 1.00 97.94 411 GLY A N 1
ATOM 3291 C CA . GLY A 1 411 ? -1.510 -3.452 4.022 1.00 97.94 411 GLY A CA 1
ATOM 3292 C C . GLY A 1 411 ? -1.204 -4.241 2.749 1.00 97.94 411 GLY A C 1
ATOM 3293 O O . GLY A 1 411 ? -0.663 -5.346 2.833 1.00 97.94 411 GLY A O 1
ATOM 3294 N N . PHE A 1 412 ? -1.501 -3.646 1.596 1.00 98.31 412 PHE A N 1
ATOM 3295 C CA . PHE A 1 412 ? -1.086 -4.111 0.272 1.00 98.31 412 PHE A CA 1
ATOM 3296 C C . PHE A 1 412 ? -0.333 -2.976 -0.432 1.00 98.31 412 PHE A C 1
ATOM 3298 O O . PHE A 1 412 ? -0.785 -1.831 -0.418 1.00 98.31 412 PHE A O 1
ATOM 3305 N N . LEU A 1 413 ? 0.838 -3.279 -0.997 1.00 98.06 413 LEU A N 1
ATOM 3306 C CA . LEU A 1 413 ? 1.809 -2.268 -1.430 1.00 98.06 413 LEU A CA 1
ATOM 3307 C C . LEU A 1 413 ? 1.293 -1.404 -2.589 1.00 98.06 413 LEU A C 1
ATOM 3309 O O . LEU A 1 413 ? 1.524 -0.195 -2.601 1.00 98.06 413 LEU A O 1
ATOM 3313 N N . TRP A 1 414 ? 0.603 -2.023 -3.550 1.00 97.88 414 TRP A N 1
ATOM 3314 C CA . TRP A 1 414 ? 0.121 -1.344 -4.752 1.00 97.88 414 TRP A CA 1
ATOM 3315 C C . TRP A 1 414 ? -1.243 -0.655 -4.543 1.00 97.88 414 TRP A C 1
ATOM 3317 O O . TRP A 1 414 ? -1.450 0.438 -5.072 1.00 97.88 414 TRP A O 1
ATOM 3327 N N . ASP A 1 415 ? -2.137 -1.204 -3.712 1.00 98.44 415 ASP A N 1
ATOM 3328 C CA . ASP A 1 415 ? -3.393 -0.545 -3.322 1.00 98.44 415 ASP A CA 1
ATOM 3329 C C . ASP A 1 415 ? -3.144 0.787 -2.593 1.00 98.44 415 ASP A C 1
ATOM 3331 O O . ASP A 1 415 ? -3.844 1.776 -2.823 1.00 98.44 415 ASP A O 1
ATOM 3335 N N . GLU A 1 416 ? -2.129 0.840 -1.720 1.00 98.62 416 GLU A N 1
ATOM 3336 C CA . GLU A 1 416 ? -1.928 1.973 -0.811 1.00 98.62 416 GLU A CA 1
ATOM 3337 C C . GLU A 1 416 ? -1.702 3.300 -1.552 1.00 98.62 416 GLU A C 1
ATOM 3339 O O . GLU A 1 416 ? -2.234 4.332 -1.145 1.00 98.62 416 GLU A O 1
ATOM 3344 N N . GLY A 1 417 ? -0.989 3.297 -2.684 1.00 98.12 417 GLY A N 1
ATOM 3345 C CA . GLY A 1 417 ? -0.835 4.504 -3.502 1.00 98.12 417 GLY A CA 1
ATOM 3346 C C . GLY A 1 417 ? -2.163 5.043 -4.046 1.00 98.12 417 GLY A C 1
ATOM 3347 O O . GLY A 1 417 ? -2.326 6.257 -4.143 1.00 98.12 417 GLY A O 1
ATOM 3348 N N . PHE A 1 418 ? -3.146 4.181 -4.331 1.00 98.50 418 PHE A N 1
ATOM 3349 C CA . PHE A 1 418 ? -4.493 4.613 -4.718 1.00 98.50 418 PHE A CA 1
ATOM 3350 C C . PHE A 1 418 ? -5.321 5.080 -3.515 1.00 98.50 418 PHE A C 1
ATOM 3352 O O . PHE A 1 418 ? -6.025 6.086 -3.616 1.00 98.50 418 PHE A O 1
ATOM 3359 N N . HIS A 1 419 ? -5.210 4.407 -2.364 1.00 98.50 419 HIS A N 1
ATOM 3360 C CA . HIS A 1 419 ? -5.869 4.830 -1.122 1.00 98.50 419 HIS A CA 1
ATOM 3361 C C . HIS A 1 419 ? -5.419 6.220 -0.665 1.00 98.50 419 HIS A C 1
ATOM 3363 O O . HIS A 1 419 ? -6.231 7.032 -0.217 1.00 98.50 419 HIS A O 1
ATOM 3369 N N . LEU A 1 420 ? -4.121 6.500 -0.773 1.00 98.50 420 LEU A N 1
ATOM 3370 C CA . LEU A 1 420 ? -3.529 7.733 -0.275 1.00 98.50 420 LEU A CA 1
ATOM 3371 C C . LEU A 1 420 ? -3.805 8.945 -1.174 1.00 98.50 420 LEU A C 1
ATOM 3373 O O . LEU A 1 420 ? -3.769 10.056 -0.658 1.00 98.50 420 LEU A O 1
ATOM 3377 N N . LEU A 1 421 ? -4.138 8.778 -2.461 1.00 96.56 421 LEU A N 1
ATOM 3378 C CA . LEU A 1 421 ? -4.418 9.898 -3.379 1.00 96.56 421 LEU A CA 1
ATOM 3379 C C . LEU A 1 421 ? -5.478 10.886 -2.838 1.00 96.56 421 LEU A C 1
ATOM 3381 O O . LEU A 1 421 ? -5.143 12.054 -2.644 1.00 96.56 421 LEU A O 1
ATOM 3385 N N . PRO A 1 422 ? -6.723 10.476 -2.514 1.00 95.62 422 PRO A N 1
ATOM 3386 C CA . PRO A 1 422 ? -7.710 11.388 -1.928 1.00 95.62 422 PRO A CA 1
ATOM 3387 C C . PRO A 1 422 ? -7.382 11.783 -0.478 1.00 95.62 422 PRO A C 1
ATOM 3389 O O . PRO A 1 422 ? -7.888 12.793 0.008 1.00 95.62 422 PRO A O 1
ATOM 3392 N N . ILE A 1 423 ? -6.552 11.014 0.238 1.00 97.19 423 ILE A N 1
ATOM 3393 C CA . ILE A 1 423 ? -6.106 11.385 1.590 1.00 97.19 423 ILE A CA 1
ATOM 3394 C C . ILE A 1 423 ? -5.062 12.511 1.509 1.00 97.19 423 ILE A C 1
ATOM 3396 O O . ILE A 1 423 ? -5.086 13.396 2.354 1.00 97.19 423 ILE A O 1
ATOM 3400 N N . ALA A 1 424 ? -4.227 12.565 0.468 1.00 96.00 424 ALA A N 1
ATOM 3401 C CA . ALA A 1 424 ? -3.191 13.584 0.270 1.00 96.00 424 ALA A CA 1
ATOM 3402 C C . ALA A 1 424 ? -3.750 15.003 0.035 1.00 96.00 424 ALA A C 1
ATOM 3404 O O . ALA A 1 424 ? -3.076 15.989 0.334 1.00 96.00 424 ALA A O 1
ATOM 3405 N N . ASP A 1 425 ? -4.986 15.120 -0.459 1.00 92.88 425 ASP A N 1
ATOM 3406 C CA . ASP A 1 425 ? -5.708 16.398 -0.565 1.00 92.88 425 ASP A CA 1
ATOM 3407 C C . ASP A 1 425 ? -6.339 16.838 0.767 1.00 92.88 425 ASP A C 1
ATOM 3409 O O . ASP A 1 425 ? -6.556 18.027 1.010 1.00 92.88 425 ASP A O 1
ATOM 3413 N N . TRP A 1 426 ? -6.624 15.884 1.653 1.00 94.31 426 TRP A N 1
ATOM 3414 C CA . TRP A 1 426 ? -7.189 16.130 2.977 1.00 94.31 426 TRP A CA 1
ATOM 3415 C C . TRP A 1 426 ? -6.110 16.401 4.028 1.00 94.31 426 TRP A C 1
ATOM 3417 O O . TRP A 1 426 ? -6.261 17.322 4.832 1.00 94.31 426 TRP A O 1
ATOM 3427 N N . ASP A 1 427 ? -5.062 15.581 4.046 1.00 94.94 427 ASP A N 1
ATOM 3428 C CA . ASP A 1 427 ? -4.050 15.455 5.095 1.00 94.94 427 ASP A CA 1
ATOM 3429 C C . ASP A 1 427 ? -2.773 14.832 4.501 1.00 94.94 427 ASP A C 1
ATOM 3431 O O . ASP A 1 427 ? -2.527 13.627 4.589 1.00 94.94 427 ASP A O 1
ATOM 3435 N N . ILE A 1 428 ? -1.978 15.668 3.825 1.00 95.06 428 ILE A N 1
ATOM 3436 C CA . ILE A 1 428 ? -0.726 15.246 3.182 1.00 95.06 428 ILE A CA 1
ATOM 3437 C C . ILE A 1 428 ? 0.263 14.703 4.221 1.00 95.06 428 ILE A C 1
ATOM 3439 O O . ILE A 1 428 ? 0.903 13.684 3.972 1.00 95.06 428 ILE A O 1
ATOM 3443 N N . ASP A 1 429 ? 0.325 15.312 5.407 1.00 94.38 429 ASP A N 1
ATOM 3444 C CA . ASP A 1 429 ? 1.215 14.909 6.499 1.00 94.38 429 ASP A CA 1
ATOM 3445 C C . ASP A 1 429 ? 0.938 13.462 6.957 1.00 94.38 429 ASP A C 1
ATOM 3447 O O . ASP A 1 429 ? 1.875 12.673 7.106 1.00 94.38 429 ASP A O 1
ATOM 3451 N N . LEU A 1 430 ? -0.338 13.071 7.091 1.00 95.81 430 LEU A N 1
ATOM 3452 C CA . LEU A 1 430 ? -0.735 11.681 7.341 1.00 95.81 430 LEU A CA 1
ATOM 3453 C C . LEU A 1 430 ? -0.255 10.733 6.232 1.00 95.81 430 LEU A C 1
ATOM 3455 O O . LEU A 1 430 ? 0.249 9.649 6.533 1.00 95.81 430 LEU A O 1
ATOM 3459 N N . THR A 1 431 ? -0.380 11.120 4.957 1.00 97.31 431 THR A N 1
ATOM 3460 C CA . THR A 1 431 ? 0.086 10.258 3.855 1.00 97.31 431 THR A CA 1
ATOM 3461 C C . THR A 1 431 ? 1.602 10.078 3.852 1.00 97.31 431 THR A C 1
ATOM 3463 O O . THR A 1 431 ? 2.080 8.976 3.590 1.00 97.31 431 THR A O 1
ATOM 3466 N N . LEU A 1 432 ? 2.364 11.112 4.224 1.00 96.12 432 LEU A N 1
ATOM 3467 C CA . LEU A 1 432 ? 3.820 11.043 4.346 1.00 96.12 432 LEU A CA 1
ATOM 3468 C C . LEU A 1 432 ? 4.247 10.122 5.502 1.00 96.12 432 LEU A C 1
ATOM 3470 O O . LEU A 1 432 ? 5.152 9.309 5.329 1.00 96.12 432 LEU A O 1
ATOM 3474 N N . GLU A 1 433 ? 3.554 10.144 6.646 1.00 95.94 433 GLU A N 1
ATOM 3475 C CA . GLU A 1 433 ? 3.782 9.175 7.734 1.00 95.94 433 GLU A CA 1
ATOM 3476 C C . GLU A 1 433 ? 3.455 7.721 7.329 1.00 95.94 433 GLU A C 1
ATOM 3478 O O . GLU A 1 433 ? 4.160 6.801 7.751 1.00 95.94 433 GLU A O 1
ATOM 3483 N N . ILE A 1 434 ? 2.446 7.492 6.478 1.00 98.19 434 ILE A N 1
ATOM 3484 C CA . ILE A 1 434 ? 2.120 6.152 5.953 1.00 98.19 434 ILE A CA 1
ATOM 3485 C C . ILE A 1 434 ? 3.170 5.683 4.932 1.00 98.19 434 ILE A C 1
ATOM 3487 O O . ILE A 1 434 ? 3.707 4.584 5.075 1.00 98.19 434 ILE A O 1
ATOM 3491 N N . VAL A 1 435 ? 3.543 6.522 3.956 1.00 98.25 435 VAL A N 1
ATOM 3492 C CA . VAL A 1 435 ? 4.630 6.244 2.991 1.00 98.25 435 VAL A CA 1
ATOM 3493 C C . VAL A 1 435 ? 5.928 5.902 3.733 1.00 98.25 435 VAL A C 1
ATOM 3495 O O . VAL A 1 435 ? 6.570 4.889 3.453 1.00 98.25 435 VAL A O 1
ATOM 3498 N N . LYS A 1 436 ? 6.285 6.695 4.746 1.00 96.75 436 LYS A N 1
ATOM 3499 C CA . LYS A 1 436 ? 7.425 6.455 5.640 1.00 96.75 436 LYS A CA 1
ATOM 3500 C C . LYS A 1 436 ? 7.310 5.131 6.400 1.00 96.75 436 LYS A C 1
ATOM 3502 O O . LYS A 1 436 ? 8.322 4.447 6.547 1.00 96.75 436 LYS A O 1
ATOM 3507 N N . SER A 1 437 ? 6.111 4.735 6.839 1.00 97.94 437 SER A N 1
ATOM 3508 C CA . SER A 1 437 ? 5.890 3.431 7.476 1.00 97.94 437 SER A CA 1
ATOM 3509 C C . SER A 1 437 ? 6.095 2.260 6.512 1.00 97.94 437 SER A C 1
ATOM 3511 O O . SER A 1 437 ? 6.670 1.257 6.926 1.00 97.94 437 SER A O 1
ATOM 3513 N N . TRP A 1 438 ? 5.694 2.380 5.245 1.00 98.69 438 TRP A N 1
ATOM 3514 C CA . TRP A 1 438 ? 5.977 1.369 4.218 1.00 98.69 438 TRP A CA 1
ATOM 3515 C C . TRP A 1 438 ? 7.472 1.275 3.903 1.00 98.69 438 TRP A C 1
ATOM 3517 O O . TRP A 1 438 ? 8.052 0.192 3.956 1.00 98.69 438 TRP A O 1
ATOM 3527 N N . PHE A 1 439 ? 8.150 2.408 3.706 1.00 98.19 439 PHE A N 1
ATOM 3528 C CA . PHE A 1 439 ? 9.605 2.444 3.510 1.00 98.19 439 PHE A CA 1
ATOM 3529 C C . PHE A 1 439 ? 10.425 2.127 4.782 1.00 98.19 439 PHE A C 1
ATOM 3531 O O . PHE A 1 439 ? 11.657 2.152 4.741 1.00 98.19 439 PHE A O 1
ATOM 3538 N N . ASN A 1 440 ? 9.790 1.808 5.915 1.00 97.06 440 ASN A N 1
ATOM 3539 C CA . ASN A 1 440 ? 10.440 1.205 7.089 1.00 97.06 440 ASN A CA 1
ATOM 3540 C C . ASN A 1 440 ? 10.392 -0.335 7.083 1.00 97.06 440 ASN A C 1
ATOM 3542 O O . ASN A 1 440 ? 11.114 -0.952 7.859 1.00 97.06 440 ASN A O 1
ATOM 3546 N N . LEU A 1 441 ? 9.592 -0.951 6.204 1.00 98.00 441 LEU A N 1
ATOM 3547 C CA . LEU A 1 441 ? 9.570 -2.402 5.968 1.00 98.00 441 LEU A CA 1
ATOM 3548 C C . LEU A 1 441 ? 10.604 -2.858 4.927 1.00 98.00 441 LEU A C 1
ATOM 3550 O O . LEU A 1 441 ? 10.787 -4.057 4.732 1.00 98.00 441 LEU A O 1
ATOM 3554 N N . MET A 1 442 ? 11.239 -1.906 4.239 1.00 98.12 442 MET A N 1
ATOM 3555 C CA . MET A 1 442 ? 12.207 -2.162 3.177 1.00 98.12 442 MET A CA 1
ATOM 3556 C C . MET A 1 442 ? 13.497 -2.782 3.724 1.00 98.12 442 MET A C 1
ATOM 3558 O O . MET A 1 442 ? 14.063 -2.272 4.692 1.00 98.12 442 MET A O 1
ATOM 3562 N N . ASP A 1 443 ? 13.986 -3.835 3.071 1.00 97.19 443 ASP A N 1
ATOM 3563 C CA . ASP A 1 443 ? 15.169 -4.572 3.520 1.00 97.19 443 ASP A CA 1
ATOM 3564 C C . ASP A 1 443 ? 16.522 -3.987 3.043 1.00 97.19 443 ASP A C 1
ATOM 3566 O O . ASP A 1 443 ? 16.644 -2.835 2.591 1.00 97.19 443 ASP A O 1
ATOM 3570 N N . GLU A 1 444 ? 17.5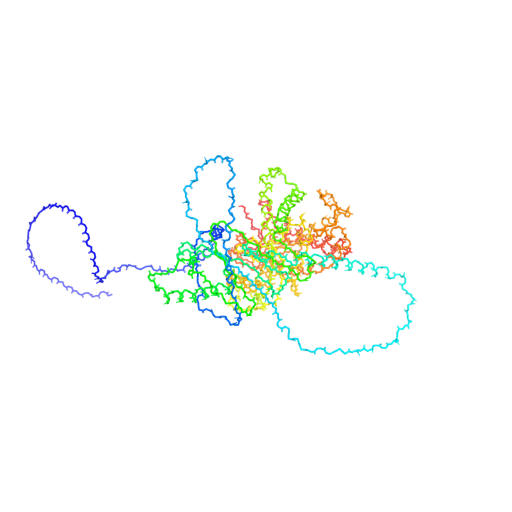93 -4.762 3.240 1.00 96.62 444 GLU A N 1
ATOM 3571 C CA . GLU A 1 444 ? 18.962 -4.351 2.924 1.00 96.62 444 GLU A CA 1
ATOM 3572 C C . GLU A 1 444 ? 19.201 -4.208 1.413 1.00 96.62 444 GLU A C 1
ATOM 3574 O O . GLU A 1 444 ? 19.873 -3.251 1.019 1.00 96.62 444 GLU A O 1
ATOM 3579 N N . ASP A 1 445 ? 18.571 -5.040 0.580 1.00 96.69 445 ASP A N 1
ATOM 3580 C CA . ASP A 1 445 ? 18.648 -4.967 -0.885 1.00 96.69 445 ASP A CA 1
ATOM 3581 C C . ASP A 1 445 ? 17.716 -3.897 -1.470 1.00 96.69 445 ASP A C 1
ATOM 3583 O O . ASP A 1 445 ? 18.101 -3.182 -2.394 1.00 96.69 445 ASP A O 1
ATOM 3587 N N . GLY A 1 446 ? 16.519 -3.729 -0.896 1.00 98.12 446 GLY A N 1
ATOM 3588 C CA . GLY A 1 446 ? 15.519 -2.742 -1.323 1.00 98.12 446 GLY A CA 1
ATOM 3589 C C . GLY A 1 446 ? 14.132 -3.312 -1.612 1.00 98.12 446 GLY A C 1
ATOM 3590 O O . GLY A 1 446 ? 13.274 -2.584 -2.117 1.00 98.12 446 GLY A O 1
ATOM 3591 N N . TRP A 1 447 ? 13.888 -4.581 -1.288 1.00 98.62 447 TRP A N 1
ATOM 3592 C CA . TRP A 1 447 ? 12.578 -5.207 -1.429 1.00 98.62 447 TRP A CA 1
ATOM 3593 C C . TRP A 1 447 ? 11.597 -4.705 -0.365 1.00 98.62 447 TRP A C 1
ATOM 3595 O O . TRP A 1 447 ? 11.981 -4.402 0.766 1.00 98.62 447 TRP A O 1
ATOM 3605 N N . ILE A 1 448 ? 10.314 -4.655 -0.729 1.00 98.50 448 ILE A N 1
ATOM 3606 C CA . ILE A 1 448 ? 9.177 -4.487 0.181 1.00 98.50 448 ILE A CA 1
ATOM 3607 C C . ILE A 1 448 ? 8.152 -5.556 -0.212 1.00 98.50 448 ILE A C 1
ATOM 3609 O O . ILE A 1 448 ? 7.717 -5.591 -1.362 1.00 98.50 448 ILE A O 1
ATOM 3613 N N . GLY A 1 449 ? 7.762 -6.427 0.723 1.00 97.50 449 GLY A N 1
ATOM 3614 C CA . GLY A 1 449 ? 6.770 -7.475 0.452 1.00 97.50 449 GLY A CA 1
ATOM 3615 C C . GLY A 1 449 ? 5.410 -6.901 0.043 1.00 97.50 449 GLY A C 1
ATOM 3616 O O . GLY A 1 449 ? 4.929 -5.956 0.677 1.00 97.50 449 GLY A O 1
ATOM 3617 N N . ARG A 1 450 ? 4.789 -7.480 -0.997 1.00 96.94 450 ARG A N 1
ATOM 3618 C CA . ARG A 1 450 ? 3.532 -6.973 -1.583 1.00 96.94 450 ARG A CA 1
ATOM 3619 C C . ARG A 1 450 ? 2.374 -6.950 -0.586 1.00 96.94 450 ARG A C 1
ATOM 3621 O O . ARG A 1 450 ? 1.550 -6.044 -0.640 1.00 96.94 450 ARG A O 1
ATOM 3628 N N . GLU A 1 451 ? 2.332 -7.911 0.338 1.00 97.44 451 GLU A N 1
ATOM 3629 C CA . GLU A 1 451 ? 1.203 -8.126 1.241 1.00 97.44 451 GLU A CA 1
ATOM 3630 C C . GLU A 1 451 ? 1.668 -8.304 2.696 1.00 97.44 451 GLU A C 1
ATOM 3632 O O . GLU A 1 451 ? 2.456 -9.189 3.034 1.00 97.44 451 GLU A O 1
ATOM 3637 N N . GLN A 1 452 ? 1.192 -7.435 3.589 1.00 97.69 452 GLN A N 1
ATOM 3638 C CA . GLN A 1 452 ? 1.796 -7.240 4.910 1.00 97.69 452 GLN A CA 1
ATOM 3639 C C . GLN A 1 452 ? 1.062 -8.004 6.015 1.00 97.69 452 GLN A C 1
ATOM 3641 O O . GLN A 1 452 ? 0.348 -7.456 6.860 1.00 97.69 452 GLN A O 1
ATOM 3646 N N . ILE A 1 453 ? 1.262 -9.323 6.000 1.00 97.06 453 ILE A N 1
ATOM 3647 C CA . ILE A 1 453 ? 0.592 -10.311 6.857 1.00 97.06 453 ILE A CA 1
ATOM 3648 C C . ILE A 1 453 ? 1.292 -10.417 8.231 1.00 97.06 453 ILE A C 1
ATOM 3650 O O . ILE A 1 453 ? 1.816 -11.461 8.624 1.00 97.06 453 ILE A O 1
ATOM 3654 N N . LEU A 1 454 ? 1.327 -9.305 8.974 1.00 95.88 454 LEU A N 1
ATOM 3655 C CA . LEU A 1 454 ? 2.099 -9.183 10.216 1.00 95.88 454 LEU A CA 1
ATOM 3656 C C . LEU A 1 454 ? 1.441 -9.903 11.412 1.00 95.88 454 LEU A C 1
ATOM 3658 O O . LEU A 1 454 ? 0.506 -9.405 12.047 1.00 95.88 454 LEU A O 1
ATOM 3662 N N . GLY A 1 455 ? 2.008 -11.053 11.774 1.00 92.19 455 GLY A N 1
ATOM 3663 C CA . GLY A 1 455 ? 1.686 -11.842 12.960 1.00 92.19 455 GLY A CA 1
ATOM 3664 C C . GLY A 1 455 ? 0.450 -12.741 12.836 1.00 92.19 455 GLY A C 1
ATOM 3665 O O . GLY A 1 455 ? -0.322 -12.698 11.877 1.00 92.19 455 GLY A O 1
ATOM 3666 N N . ALA A 1 456 ? 0.238 -13.569 13.864 1.00 87.56 456 ALA A N 1
ATOM 3667 C CA . ALA A 1 456 ? -0.794 -14.612 13.877 1.00 87.56 456 ALA A CA 1
ATOM 3668 C C . ALA A 1 456 ? -2.241 -14.108 13.682 1.00 87.56 456 ALA A C 1
ATOM 3670 O O . ALA A 1 456 ? -3.078 -14.855 13.184 1.00 87.56 456 ALA A O 1
ATOM 3671 N N . GLU A 1 457 ? -2.547 -12.857 14.048 1.00 84.00 457 GLU A N 1
ATOM 3672 C CA . GLU A 1 457 ? -3.871 -12.273 13.795 1.00 84.00 457 GLU A CA 1
ATOM 3673 C C . GLU A 1 457 ? -4.100 -12.047 12.292 1.00 84.00 457 GLU A C 1
ATOM 3675 O O . GLU A 1 457 ? -5.123 -12.484 11.773 1.00 84.00 457 GLU A O 1
ATOM 3680 N N . ALA A 1 458 ? -3.135 -11.462 11.575 1.00 88.88 458 ALA A N 1
ATOM 3681 C CA . ALA A 1 458 ? -3.223 -11.278 10.126 1.00 88.88 458 ALA A CA 1
ATOM 3682 C C . ALA A 1 458 ? -3.227 -12.629 9.388 1.00 88.88 458 ALA A C 1
ATOM 3684 O O . ALA A 1 458 ? -4.098 -12.868 8.552 1.00 88.88 458 ALA A O 1
ATOM 3685 N N . ARG A 1 459 ? -2.337 -13.558 9.772 1.00 90.12 459 ARG A N 1
ATOM 3686 C CA . ARG A 1 459 ? -2.282 -14.918 9.198 1.00 90.12 459 ARG A CA 1
ATOM 3687 C C . ARG A 1 459 ? -3.577 -15.719 9.382 1.00 90.12 459 ARG A C 1
ATOM 3689 O O . ARG A 1 459 ? -3.873 -16.578 8.567 1.00 90.12 459 ARG A O 1
ATOM 3696 N N . SER A 1 460 ? -4.405 -15.412 10.387 1.00 83.88 460 SER A N 1
ATOM 3697 C CA . SER A 1 460 ? -5.730 -16.044 10.549 1.00 83.88 460 SER A CA 1
ATOM 3698 C C . SER A 1 460 ? -6.769 -15.651 9.478 1.00 83.88 460 SER A C 1
ATOM 3700 O O . SER A 1 460 ? -7.898 -16.145 9.503 1.00 83.88 460 SER A O 1
ATOM 3702 N N . LYS A 1 461 ? -6.412 -14.751 8.550 1.00 83.44 461 LYS A N 1
ATOM 3703 C CA . LYS A 1 461 ? -7.252 -14.289 7.431 1.00 83.44 461 LYS A CA 1
ATOM 3704 C C . LYS A 1 461 ? -6.590 -14.458 6.059 1.00 83.44 461 LYS A C 1
ATOM 3706 O O . LYS A 1 461 ? -7.002 -13.802 5.108 1.00 83.44 461 LYS A O 1
ATOM 3711 N N . VAL A 1 462 ? -5.588 -15.332 5.960 1.00 87.81 462 VAL A N 1
ATOM 3712 C CA . VAL A 1 462 ? -4.919 -15.675 4.700 1.00 87.81 462 VAL A CA 1
ATOM 3713 C C . VAL A 1 462 ? -4.707 -17.194 4.664 1.00 87.81 462 VAL A C 1
ATOM 3715 O O . VAL A 1 462 ? -4.164 -17.722 5.639 1.00 87.81 462 VAL A O 1
ATOM 3718 N N . PRO A 1 463 ? -5.120 -17.916 3.607 1.00 89.31 463 PRO A N 1
ATOM 3719 C CA . PRO A 1 463 ? -4.736 -19.316 3.404 1.00 89.31 463 PRO A CA 1
ATOM 3720 C C . PRO A 1 463 ? -3.207 -19.486 3.427 1.00 89.31 463 PRO A C 1
ATOM 3722 O O . PRO A 1 463 ? -2.474 -18.551 3.107 1.00 89.31 463 PRO A O 1
ATOM 3725 N N . ALA A 1 464 ? -2.700 -20.635 3.876 1.00 89.00 464 ALA A N 1
ATOM 3726 C CA . ALA A 1 464 ? -1.276 -20.802 4.202 1.00 89.00 464 ALA A CA 1
ATOM 3727 C C . ALA A 1 464 ? -0.357 -20.614 2.980 1.00 89.00 464 ALA A C 1
ATOM 3729 O O . ALA A 1 464 ? 0.702 -20.002 3.078 1.00 89.00 464 ALA A O 1
ATOM 3730 N N . GLU A 1 465 ? -0.823 -21.090 1.834 1.00 85.81 465 GLU A N 1
ATOM 3731 C CA . GLU A 1 465 ? -0.273 -20.971 0.489 1.00 85.81 465 GLU A CA 1
ATOM 3732 C C . GLU A 1 465 ? 0.001 -19.519 0.049 1.00 85.81 465 GLU A C 1
ATOM 3734 O O . GLU A 1 465 ? 0.981 -19.279 -0.654 1.00 85.81 465 GLU A O 1
ATOM 3739 N N . PHE A 1 466 ? -0.777 -18.542 0.531 1.00 90.00 466 PHE A N 1
ATOM 3740 C CA . PHE A 1 466 ? -0.592 -17.115 0.229 1.00 90.00 466 PHE A CA 1
ATOM 3741 C C . PHE A 1 466 ? 0.127 -16.336 1.350 1.00 90.00 466 PHE A C 1
ATOM 3743 O O . PHE A 1 466 ? 0.316 -15.125 1.242 1.00 90.00 466 PHE A O 1
ATOM 3750 N N . GLN A 1 467 ? 0.538 -16.989 2.448 1.00 95.19 467 GLN A N 1
ATOM 3751 C CA . GLN A 1 467 ? 1.220 -16.298 3.555 1.00 95.19 467 GLN A CA 1
ATOM 3752 C C . GLN A 1 467 ? 2.686 -15.966 3.249 1.00 95.19 467 GLN A C 1
ATOM 3754 O O . GLN A 1 467 ? 3.181 -14.936 3.712 1.00 95.19 467 GLN A O 1
ATOM 3759 N N . THR A 1 468 ? 3.379 -16.818 2.492 1.00 97.56 468 THR A N 1
ATOM 3760 C CA . THR A 1 468 ? 4.804 -16.652 2.179 1.00 97.56 468 THR A CA 1
ATOM 3761 C C . THR A 1 468 ? 5.027 -15.528 1.171 1.00 97.56 468 THR A C 1
ATOM 3763 O O . THR A 1 468 ? 4.434 -15.513 0.097 1.00 97.56 468 THR A O 1
ATOM 3766 N N . GLN A 1 469 ? 5.913 -14.596 1.514 1.00 97.69 469 GLN A N 1
ATOM 3767 C CA . GLN A 1 469 ? 6.372 -13.518 0.640 1.00 97.69 469 GLN A CA 1
ATOM 3768 C C . GLN A 1 469 ? 7.765 -13.853 0.064 1.00 97.69 469 GLN A C 1
ATOM 3770 O O . GLN A 1 469 ? 8.578 -14.484 0.741 1.00 97.69 469 GLN A O 1
ATOM 3775 N N . TYR A 1 470 ? 8.058 -13.410 -1.164 1.00 97.44 470 TYR A N 1
ATOM 3776 C CA . TYR A 1 470 ? 9.272 -13.778 -1.911 1.00 97.44 470 TYR A CA 1
ATOM 3777 C C . TYR A 1 470 ? 10.070 -12.521 -2.339 1.00 97.44 470 TYR A C 1
ATOM 3779 O O . TYR A 1 470 ? 9.506 -11.682 -3.045 1.00 97.44 470 TYR A O 1
ATOM 3787 N N . PRO A 1 471 ? 11.364 -12.359 -1.976 1.00 97.25 471 PRO A N 1
ATOM 3788 C CA . PRO A 1 471 ? 12.146 -11.138 -2.253 1.00 97.25 471 PRO A CA 1
ATOM 3789 C C . PRO A 1 471 ? 12.459 -10.810 -3.720 1.00 97.25 471 PRO A C 1
ATOM 3791 O O . PRO A 1 471 ? 12.989 -9.737 -4.010 1.00 97.25 471 PRO A O 1
ATOM 3794 N N . HIS A 1 472 ? 12.158 -11.721 -4.647 1.00 95.62 472 HIS A N 1
ATOM 3795 C CA . HIS A 1 472 ? 12.269 -11.504 -6.093 1.00 95.62 472 HIS A CA 1
ATOM 3796 C C . HIS A 1 472 ? 10.927 -11.096 -6.739 1.00 95.62 472 HIS A C 1
ATOM 3798 O O . HIS A 1 472 ? 10.908 -10.681 -7.897 1.00 95.62 472 HIS A O 1
ATOM 3804 N N . TYR A 1 473 ? 9.812 -11.149 -5.998 1.00 97.06 473 TYR A N 1
ATOM 3805 C CA . TYR A 1 473 ? 8.498 -10.699 -6.463 1.00 97.06 473 TYR A CA 1
ATOM 3806 C C . TYR A 1 473 ? 8.288 -9.209 -6.168 1.00 97.06 473 TYR A C 1
ATOM 3808 O O . TYR A 1 473 ? 8.408 -8.757 -5.024 1.00 97.06 473 TYR A O 1
ATOM 3816 N N . ALA A 1 474 ? 7.944 -8.457 -7.214 1.00 97.56 474 ALA A N 1
ATOM 3817 C CA . ALA A 1 474 ? 7.588 -7.043 -7.155 1.00 97.56 474 ALA A CA 1
ATOM 3818 C C . ALA A 1 474 ? 6.068 -6.821 -7.204 1.00 97.56 474 ALA A C 1
ATOM 3820 O O . ALA A 1 474 ? 5.283 -7.764 -7.310 1.00 97.56 474 ALA A O 1
ATOM 3821 N N . ASN A 1 475 ? 5.657 -5.559 -7.075 1.00 97.94 475 ASN A N 1
ATOM 3822 C CA . ASN A 1 475 ? 4.270 -5.118 -7.213 1.00 97.94 475 ASN A CA 1
ATOM 3823 C C . ASN A 1 475 ? 4.240 -3.631 -7.615 1.00 97.94 475 ASN A C 1
ATOM 3825 O O . ASN A 1 475 ? 5.216 -2.940 -7.310 1.00 97.94 475 ASN A O 1
ATOM 3829 N N . PRO A 1 476 ? 3.203 -3.120 -8.310 1.00 98.56 476 PRO A N 1
ATOM 3830 C CA . PRO A 1 476 ? 3.232 -1.773 -8.878 1.00 98.56 476 PRO A CA 1
ATOM 3831 C C . PRO A 1 476 ? 3.621 -0.676 -7.865 1.00 98.56 476 PRO A C 1
ATOM 3833 O O . PRO A 1 476 ? 3.048 -0.617 -6.775 1.00 98.56 476 PRO A O 1
ATOM 3836 N N . PRO A 1 477 ? 4.575 0.215 -8.200 1.00 98.19 477 PRO A N 1
ATOM 3837 C CA . PRO A 1 477 ? 5.210 1.151 -7.264 1.00 98.19 477 PRO A CA 1
ATOM 3838 C C . PRO A 1 477 ? 4.349 2.401 -6.983 1.00 98.19 477 PRO A C 1
ATOM 3840 O O . PRO A 1 477 ? 4.829 3.535 -7.009 1.00 98.19 477 PRO A O 1
ATOM 3843 N N . THR A 1 478 ? 3.055 2.220 -6.721 1.00 98.62 478 THR A N 1
ATOM 3844 C CA . THR A 1 478 ? 2.043 3.294 -6.663 1.00 98.62 478 THR A CA 1
ATOM 3845 C C . THR A 1 478 ? 2.276 4.318 -5.548 1.00 98.62 478 THR A C 1
ATOM 3847 O O . THR A 1 478 ? 1.824 5.455 -5.667 1.00 98.62 478 THR A O 1
ATOM 3850 N N . LEU A 1 479 ? 3.041 3.988 -4.498 1.00 98.38 479 LEU A N 1
ATOM 3851 C CA . LEU A 1 479 ? 3.465 4.953 -3.470 1.00 98.38 479 LEU A CA 1
ATOM 3852 C C . LEU A 1 479 ? 4.206 6.172 -4.060 1.00 98.38 479 LEU A C 1
ATOM 3854 O O . LEU A 1 479 ? 4.155 7.257 -3.478 1.00 98.38 479 LEU A O 1
ATOM 3858 N N . PHE A 1 480 ? 4.840 6.035 -5.232 1.00 98.00 480 PHE A N 1
ATOM 3859 C CA . PHE A 1 480 ? 5.471 7.157 -5.936 1.00 98.00 480 PHE A CA 1
ATOM 3860 C C . PHE A 1 480 ? 4.455 8.214 -6.410 1.00 98.00 480 PHE A C 1
ATOM 3862 O O . PHE A 1 480 ? 4.821 9.383 -6.500 1.00 98.00 480 PHE A O 1
ATOM 3869 N N . PHE A 1 481 ? 3.172 7.871 -6.601 1.00 97.81 481 PHE A N 1
ATOM 3870 C CA . PHE A 1 481 ? 2.116 8.859 -6.875 1.00 97.81 481 PHE A CA 1
ATOM 3871 C C . PHE A 1 481 ? 1.999 9.906 -5.760 1.00 97.81 481 PHE A C 1
ATOM 3873 O O . PHE A 1 481 ? 1.778 11.084 -6.029 1.00 97.81 481 PHE A O 1
ATOM 3880 N N . ILE A 1 482 ? 2.165 9.484 -4.504 1.00 97.56 482 ILE A N 1
ATOM 3881 C CA . ILE A 1 482 ? 2.045 10.349 -3.322 1.00 97.56 482 ILE A CA 1
ATOM 3882 C C . ILE A 1 482 ? 3.285 11.229 -3.171 1.00 97.56 482 ILE A C 1
ATOM 3884 O O . ILE A 1 482 ? 3.184 12.398 -2.801 1.00 97.56 482 ILE A O 1
ATOM 3888 N N . VAL A 1 483 ? 4.450 10.689 -3.532 1.00 94.75 483 VAL A N 1
ATOM 3889 C CA . VAL A 1 483 ? 5.709 11.434 -3.599 1.00 94.75 483 VAL A CA 1
ATOM 3890 C C . VAL A 1 483 ? 5.634 12.517 -4.685 1.00 94.75 483 VAL A C 1
ATOM 3892 O O . VAL A 1 483 ? 5.877 13.685 -4.385 1.00 94.75 483 VAL A O 1
ATOM 3895 N N . ASP A 1 484 ? 5.192 12.183 -5.902 1.00 94.62 484 ASP A N 1
ATOM 3896 C CA . ASP A 1 484 ? 4.983 13.153 -6.990 1.00 94.62 484 ASP A CA 1
ATOM 3897 C C . ASP A 1 484 ? 3.892 14.190 -6.658 1.00 94.62 484 ASP A C 1
ATOM 3899 O O . ASP A 1 484 ? 4.056 15.377 -6.964 1.00 94.62 484 ASP A O 1
ATOM 3903 N N . ALA A 1 485 ? 2.808 13.793 -5.981 1.00 93.88 485 ALA A N 1
ATOM 3904 C CA . ALA A 1 485 ? 1.779 14.717 -5.502 1.00 93.88 485 ALA A CA 1
ATOM 3905 C C . ALA A 1 485 ? 2.333 15.704 -4.458 1.00 93.88 485 ALA A C 1
ATOM 3907 O O . ALA A 1 485 ? 2.086 16.909 -4.557 1.00 93.88 485 ALA A O 1
ATOM 3908 N N . PHE A 1 486 ? 3.131 15.228 -3.495 1.00 94.94 486 PHE A N 1
ATOM 3909 C CA . PHE A 1 486 ? 3.779 16.080 -2.496 1.00 94.94 486 PHE A CA 1
ATOM 3910 C C . PHE A 1 486 ? 4.760 17.073 -3.135 1.00 94.94 486 PHE A C 1
ATOM 3912 O O . PHE A 1 486 ? 4.679 18.270 -2.861 1.00 94.94 486 PHE A O 1
ATOM 3919 N N . ILE A 1 487 ? 5.623 16.609 -4.046 1.00 92.06 487 ILE A N 1
ATOM 3920 C CA . ILE A 1 487 ? 6.558 17.458 -4.809 1.00 92.06 487 ILE A CA 1
ATOM 3921 C C . ILE A 1 487 ? 5.801 18.519 -5.612 1.00 92.06 487 ILE A C 1
ATOM 3923 O O . ILE A 1 487 ? 6.197 19.685 -5.624 1.00 92.06 487 ILE A O 1
ATOM 3927 N N . SER A 1 488 ? 4.691 18.141 -6.251 1.00 89.88 488 SER A N 1
ATOM 3928 C CA . SER A 1 488 ? 3.868 19.057 -7.047 1.00 89.88 488 SER A CA 1
ATOM 3929 C C . SER A 1 488 ? 3.254 20.168 -6.188 1.00 89.88 488 SER A C 1
ATOM 3931 O O . SER A 1 488 ? 3.341 21.342 -6.555 1.00 89.88 488 SER A O 1
ATOM 3933 N N . LYS A 1 489 ? 2.703 19.821 -5.016 1.00 88.94 489 LYS A N 1
ATOM 3934 C CA . LYS A 1 489 ? 2.167 20.785 -4.037 1.00 88.94 489 LYS A CA 1
ATOM 3935 C C . LYS A 1 489 ? 3.274 21.699 -3.483 1.00 88.94 489 LYS A C 1
ATOM 3937 O O . LYS A 1 489 ? 3.102 22.917 -3.433 1.00 88.94 489 LYS A O 1
ATOM 3942 N N . LEU A 1 490 ? 4.440 21.140 -3.145 1.00 86.44 490 LEU A N 1
ATOM 3943 C CA . LEU A 1 490 ? 5.605 21.873 -2.629 1.00 86.44 490 LEU A CA 1
ATOM 3944 C C . LEU A 1 490 ? 6.183 22.861 -3.667 1.00 86.44 490 LEU A C 1
ATOM 3946 O O . LEU A 1 490 ? 6.483 24.010 -3.343 1.00 86.44 490 LEU A O 1
ATOM 3950 N N . GLY A 1 491 ? 6.280 22.451 -4.936 1.00 78.69 491 GLY A N 1
ATOM 3951 C CA . GLY A 1 491 ? 6.723 23.302 -6.047 1.00 78.69 491 GLY A CA 1
ATOM 3952 C C . GLY A 1 491 ? 5.721 24.401 -6.424 1.00 78.69 491 GLY A C 1
ATOM 3953 O O . GLY A 1 491 ? 6.123 25.517 -6.756 1.00 78.69 491 GLY A O 1
ATOM 3954 N N . ALA A 1 492 ? 4.415 24.130 -6.325 1.00 73.88 492 ALA A N 1
ATOM 3955 C CA . ALA A 1 492 ? 3.379 25.142 -6.534 1.00 73.88 492 ALA A CA 1
ATOM 3956 C C . ALA A 1 492 ? 3.447 26.264 -5.478 1.00 73.88 492 ALA A C 1
ATOM 3958 O O . ALA A 1 492 ? 3.322 27.439 -5.826 1.00 73.88 492 ALA A O 1
ATOM 3959 N N . LEU A 1 493 ? 3.716 25.925 -4.211 1.00 65.31 493 LEU A N 1
ATOM 3960 C CA . LEU A 1 493 ? 3.897 26.904 -3.128 1.00 65.31 493 LEU A CA 1
ATOM 3961 C C . LEU A 1 493 ? 5.181 27.732 -3.277 1.00 65.31 493 LEU A C 1
ATOM 3963 O O . LEU A 1 493 ? 5.162 28.937 -3.030 1.00 65.31 493 LEU A O 1
ATOM 3967 N N . ASN A 1 494 ? 6.265 27.122 -3.763 1.00 60.81 494 ASN A N 1
ATOM 3968 C CA . ASN A 1 494 ? 7.512 27.821 -4.092 1.00 60.81 494 ASN A CA 1
ATOM 3969 C C . ASN A 1 494 ? 7.457 28.592 -5.433 1.00 60.81 494 ASN A C 1
ATOM 3971 O O . ASN A 1 494 ? 8.453 29.191 -5.840 1.00 60.81 494 ASN A O 1
ATOM 3975 N N . GLY A 1 495 ? 6.314 28.594 -6.130 1.00 57.12 495 GLY A N 1
ATOM 3976 C CA . GLY A 1 495 ? 6.102 29.347 -7.371 1.00 57.12 495 GLY A CA 1
ATOM 3977 C C . GLY A 1 495 ? 6.832 28.800 -8.604 1.00 57.12 495 GLY A C 1
ATOM 3978 O O . GLY A 1 495 ? 6.914 29.498 -9.614 1.00 57.12 495 GLY A O 1
ATOM 3979 N N . THR A 1 496 ? 7.362 27.574 -8.548 1.00 52.03 496 THR A N 1
ATOM 3980 C CA . THR A 1 496 ? 8.115 26.942 -9.649 1.00 52.03 496 THR A CA 1
ATOM 3981 C C . THR A 1 496 ? 7.251 26.073 -10.567 1.00 52.03 496 THR A C 1
ATOM 3983 O O . THR A 1 496 ? 7.713 25.679 -11.636 1.00 52.03 496 THR A O 1
ATOM 3986 N N . SER A 1 497 ? 5.998 25.800 -10.188 1.00 48.34 497 SER A N 1
ATOM 3987 C CA . SER A 1 497 ? 5.042 24.983 -10.947 1.00 48.34 497 SER A CA 1
ATOM 3988 C C . SER A 1 497 ? 3.716 25.733 -11.185 1.00 48.34 497 SER A C 1
ATOM 3990 O O . SER A 1 497 ? 3.333 26.550 -10.342 1.00 48.34 497 SER A O 1
ATOM 3992 N N . PRO A 1 498 ? 2.988 25.500 -12.300 1.00 38.38 498 PRO A N 1
ATOM 3993 C CA . PRO A 1 498 ? 1.690 26.129 -12.543 1.00 38.38 498 PRO A CA 1
ATOM 3994 C C . PRO A 1 498 ? 0.666 25.819 -11.440 1.00 38.38 498 PRO A C 1
ATOM 3996 O O . PRO A 1 498 ? 0.493 24.672 -11.037 1.00 38.38 498 PRO A O 1
ATOM 3999 N N . LEU A 1 499 ? -0.051 26.850 -10.987 1.00 38.00 499 LEU A N 1
ATOM 4000 C CA . LEU A 1 499 ? -1.012 26.769 -9.883 1.00 38.00 499 LEU A CA 1
ATOM 4001 C C . LEU A 1 499 ? -2.186 25.815 -10.174 1.00 38.00 499 LEU A C 1
ATOM 4003 O O . LEU A 1 499 ? -3.171 26.193 -10.818 1.00 38.00 499 LEU A O 1
ATOM 4007 N N . ALA A 1 500 ? -2.132 24.615 -9.593 1.00 39.09 500 ALA A N 1
ATOM 4008 C CA . ALA A 1 500 ? -3.336 23.879 -9.221 1.00 39.09 500 ALA A CA 1
ATOM 4009 C C . ALA A 1 500 ? -4.150 24.711 -8.205 1.00 39.09 500 ALA A C 1
ATOM 4011 O O . ALA A 1 500 ? -3.591 25.455 -7.397 1.00 39.09 500 ALA A O 1
ATOM 4012 N N . LYS A 1 501 ? -5.486 24.634 -8.260 1.00 38.19 501 LYS A N 1
ATOM 4013 C CA . LYS A 1 501 ? -6.391 25.528 -7.507 1.00 38.19 501 LYS A CA 1
ATOM 4014 C C . LYS A 1 501 ? -6.594 25.105 -6.043 1.00 38.19 501 LYS A C 1
ATOM 4016 O O . LYS A 1 501 ? -7.730 24.927 -5.607 1.00 38.19 501 LYS A O 1
ATOM 4021 N N . GLU A 1 502 ? -5.525 24.975 -5.269 1.00 46.19 502 GLU A N 1
ATOM 4022 C CA . GLU A 1 502 ? -5.638 24.624 -3.850 1.00 46.19 502 GLU A CA 1
ATOM 4023 C C . GLU A 1 502 ? -5.920 25.847 -2.966 1.00 46.19 502 GLU A C 1
ATOM 4025 O O . GLU A 1 502 ? -5.180 26.831 -2.953 1.00 46.19 502 GLU A O 1
ATOM 4030 N N . LYS A 1 503 ? -7.005 25.772 -2.187 1.00 44.69 503 LYS A N 1
ATOM 4031 C CA . LYS A 1 503 ? -7.318 26.721 -1.110 1.00 44.69 503 LYS A CA 1
ATOM 4032 C C . LYS A 1 503 ? -6.831 26.161 0.224 1.00 44.69 503 LYS A C 1
ATOM 4034 O O . LYS A 1 503 ? -7.634 25.736 1.052 1.00 44.69 503 LYS A O 1
ATOM 4039 N N . LEU A 1 504 ? -5.517 26.170 0.435 1.00 47.28 504 LEU A N 1
ATOM 4040 C CA . LEU A 1 504 ? -4.942 25.869 1.747 1.00 47.28 504 LEU A CA 1
ATOM 4041 C C . LEU A 1 504 ? -5.533 26.810 2.811 1.00 47.28 504 LEU A C 1
ATOM 4043 O O . LEU A 1 504 ? -5.545 28.033 2.647 1.00 47.28 504 LEU A O 1
ATOM 4047 N N . ALA A 1 505 ? -6.040 26.231 3.900 1.00 41.66 505 ALA A N 1
ATOM 4048 C CA . ALA A 1 505 ? -6.542 26.992 5.036 1.00 41.66 505 ALA A CA 1
ATOM 4049 C C . ALA A 1 505 ? -5.385 27.753 5.706 1.00 41.66 505 ALA A C 1
ATOM 4051 O O . ALA A 1 505 ? -4.314 27.193 5.930 1.00 41.66 505 ALA A O 1
ATOM 4052 N N . GLN A 1 506 ? -5.601 29.027 6.041 1.00 40.50 506 GLN A N 1
ATOM 4053 C CA . GLN A 1 506 ? -4.550 29.941 6.520 1.00 40.50 506 GLN A CA 1
ATOM 4054 C C . GLN A 1 506 ? -4.157 29.748 8.001 1.00 40.50 506 GLN A C 1
ATOM 4056 O O . GLN A 1 506 ? -3.503 30.612 8.581 1.00 40.50 506 GLN A O 1
ATOM 4061 N N . GLU A 1 507 ? -4.555 28.639 8.625 1.00 41.62 507 GLU A N 1
ATOM 4062 C CA . GLU A 1 507 ? -4.192 28.295 10.003 1.00 41.62 507 GLU A CA 1
ATOM 4063 C C . GLU A 1 507 ? -3.021 27.302 10.026 1.00 41.62 507 GLU A C 1
ATOM 4065 O O . GLU A 1 507 ? -2.831 26.516 9.095 1.00 41.62 507 GLU A O 1
ATOM 4070 N N . SER A 1 508 ? -2.225 27.329 11.099 1.00 50.50 508 SER A N 1
ATOM 4071 C CA . SER A 1 508 ? -1.117 26.391 11.312 1.00 50.50 508 SER A CA 1
ATOM 4072 C C . SER A 1 508 ? -1.657 24.963 11.414 1.00 50.50 508 SER A C 1
ATOM 4074 O O . SER A 1 508 ? -2.279 24.603 12.416 1.00 50.50 508 SER A O 1
ATOM 4076 N N . SER A 1 509 ? -1.450 24.167 10.369 1.00 69.00 509 SER A N 1
ATOM 4077 C CA . SER A 1 509 ? -2.205 22.937 10.140 1.00 69.00 509 SER A CA 1
ATOM 4078 C C . SER A 1 509 ? -1.318 21.711 10.319 1.00 69.00 509 SER A C 1
ATOM 4080 O O . SER A 1 509 ? -0.401 21.484 9.532 1.00 69.00 509 SER A O 1
ATOM 4082 N N . ILE A 1 510 ? -1.637 20.877 11.314 1.00 80.38 510 ILE A N 1
ATOM 4083 C CA . ILE A 1 510 ? -0.975 19.578 11.556 1.00 80.38 510 ILE A CA 1
ATOM 4084 C C . ILE A 1 510 ? -1.208 18.546 10.436 1.00 80.38 510 ILE A C 1
ATOM 4086 O O . ILE A 1 510 ? -0.692 17.439 10.516 1.00 80.38 510 ILE A O 1
ATOM 4090 N N . TYR A 1 511 ? -2.017 18.907 9.436 1.00 88.12 511 TYR A N 1
ATOM 4091 C CA . TYR A 1 511 ? -2.362 18.091 8.272 1.00 88.12 511 TYR A CA 1
ATOM 4092 C C . TYR A 1 511 ? -1.509 18.434 7.033 1.00 88.12 511 TYR A C 1
ATOM 4094 O O . TYR A 1 511 ? -1.677 17.828 5.977 1.00 88.12 511 TYR A O 1
ATOM 4102 N N . SER A 1 512 ? -0.663 19.470 7.118 1.00 91.44 512 SER A N 1
ATOM 4103 C CA . SER A 1 512 ? 0.135 19.979 5.994 1.00 91.44 512 SER A CA 1
ATOM 4104 C C . SER A 1 512 ? 1.370 20.780 6.439 1.00 91.44 512 SER A C 1
ATOM 4106 O O . SER A 1 512 ? 1.776 21.727 5.757 1.00 91.44 512 SER A O 1
ATOM 4108 N N . ALA A 1 513 ? 1.952 20.473 7.599 1.00 90.94 513 ALA A N 1
ATOM 4109 C CA . ALA A 1 513 ? 3.075 21.211 8.166 1.00 90.94 513 ALA A CA 1
ATOM 4110 C C . ALA A 1 513 ? 4.331 21.132 7.281 1.00 90.94 513 ALA A C 1
ATOM 4112 O O . ALA A 1 513 ? 5.074 22.111 7.211 1.00 90.94 513 ALA A O 1
ATOM 4113 N N . TYR A 1 514 ? 4.529 20.024 6.554 1.00 90.75 514 TYR A N 1
ATOM 4114 C CA . TYR A 1 514 ? 5.629 19.877 5.593 1.00 90.75 514 TYR A CA 1
ATOM 4115 C C . TYR A 1 514 ? 5.460 20.731 4.320 1.00 90.75 514 TYR A C 1
ATOM 4117 O O . TYR A 1 514 ? 6.453 21.062 3.676 1.00 90.75 514 TYR A O 1
ATOM 4125 N N . LEU A 1 515 ? 4.229 21.133 3.973 1.00 89.94 515 LEU A N 1
ATOM 4126 C CA . LEU A 1 515 ? 3.961 22.114 2.908 1.00 89.94 515 LEU A CA 1
ATOM 4127 C C . LEU A 1 515 ? 4.018 23.559 3.423 1.00 89.94 515 LEU A C 1
ATOM 4129 O O . LEU A 1 515 ? 4.495 24.446 2.722 1.00 89.94 515 LEU A O 1
ATOM 4133 N N . GLN A 1 516 ? 3.553 23.806 4.653 1.00 87.25 516 GLN A N 1
ATOM 4134 C CA . GLN A 1 516 ? 3.595 25.135 5.280 1.00 87.25 516 GLN A CA 1
ATOM 4135 C C . GLN A 1 516 ? 5.021 25.592 5.644 1.00 87.25 516 GLN A C 1
ATOM 4137 O O . GLN A 1 516 ? 5.222 26.778 5.905 1.00 87.25 516 GLN A O 1
ATOM 4142 N N . LYS A 1 517 ? 5.994 24.671 5.671 1.00 88.81 517 LYS A N 1
ATOM 4143 C CA . LYS A 1 517 ? 7.407 24.915 5.997 1.00 88.81 517 LYS A CA 1
ATOM 4144 C C . LYS A 1 517 ? 8.311 24.207 4.974 1.00 88.81 517 LYS A C 1
ATOM 4146 O O . LYS A 1 517 ? 8.746 23.079 5.230 1.00 88.81 517 LYS A O 1
ATOM 4151 N N . PRO A 1 518 ? 8.544 24.801 3.786 1.00 85.12 518 PRO A N 1
ATOM 4152 C CA . PRO A 1 518 ? 9.198 24.118 2.670 1.00 85.12 518 PRO A CA 1
ATOM 4153 C C . PRO A 1 518 ? 10.586 23.552 2.991 1.00 85.12 518 PRO A C 1
ATOM 4155 O O . PRO A 1 518 ? 10.953 22.508 2.463 1.00 85.12 518 PRO A O 1
ATOM 4158 N N . GLU A 1 519 ? 11.335 24.182 3.893 1.00 89.12 519 GLU A N 1
ATOM 4159 C CA . GLU A 1 519 ? 12.620 23.705 4.409 1.00 89.12 519 GLU A CA 1
ATOM 4160 C C . GLU A 1 519 ? 12.508 22.344 5.121 1.00 89.12 519 GLU A C 1
ATOM 4162 O O . GLU A 1 519 ? 13.342 21.461 4.914 1.00 89.12 519 GLU A O 1
ATOM 4167 N N . ALA A 1 520 ? 11.428 22.123 5.877 1.00 90.94 520 ALA A N 1
ATOM 4168 C CA . ALA A 1 520 ? 11.136 20.838 6.505 1.00 90.94 520 ALA A CA 1
ATOM 4169 C C . ALA A 1 520 ? 10.660 19.796 5.477 1.00 90.94 520 ALA A C 1
ATOM 4171 O O . ALA A 1 520 ? 11.002 18.619 5.593 1.00 90.94 520 ALA A O 1
ATOM 4172 N N . GLY A 1 521 ? 9.900 20.216 4.458 1.00 92.19 521 GLY A N 1
ATOM 4173 C CA . GLY A 1 521 ? 9.474 19.351 3.352 1.00 92.19 521 GLY A CA 1
ATOM 4174 C C . GLY A 1 521 ? 10.638 18.876 2.471 1.00 92.19 521 GLY A C 1
ATOM 4175 O O . GLY A 1 521 ? 10.702 17.701 2.109 1.00 92.19 521 GLY A O 1
ATOM 4176 N N . LEU A 1 522 ? 11.603 19.756 2.190 1.00 91.81 522 LEU A N 1
ATOM 4177 C CA . LEU A 1 522 ? 12.841 19.419 1.483 1.00 91.81 522 LEU A CA 1
ATOM 4178 C C . LEU A 1 522 ? 13.730 18.479 2.306 1.00 91.81 522 LEU A C 1
ATOM 4180 O O . LEU A 1 522 ? 14.245 17.506 1.759 1.00 91.81 522 LEU A O 1
ATOM 4184 N N . GLN A 1 523 ? 13.861 18.705 3.618 1.00 92.12 523 GLN A N 1
ATOM 4185 C CA . GLN A 1 523 ? 14.592 17.787 4.498 1.00 92.12 523 GLN A CA 1
ATOM 4186 C C . GLN A 1 523 ? 13.918 16.404 4.577 1.00 92.12 523 GLN A C 1
ATOM 4188 O O . GLN A 1 523 ? 14.612 15.391 4.514 1.00 92.12 523 GLN A O 1
ATOM 4193 N N . TYR A 1 524 ? 12.582 16.333 4.619 1.00 92.50 524 TYR A N 1
ATOM 4194 C CA . TYR A 1 524 ? 11.853 15.061 4.518 1.00 92.50 524 TYR A CA 1
ATOM 4195 C C . TYR A 1 524 ? 12.148 14.334 3.191 1.00 92.50 524 TYR A C 1
ATOM 4197 O O . TYR A 1 524 ? 12.422 13.133 3.193 1.00 92.50 524 TYR A O 1
ATOM 4205 N N . LEU A 1 525 ? 12.149 15.044 2.053 1.00 93.88 525 LEU A N 1
ATOM 4206 C CA . LEU A 1 525 ? 12.514 14.453 0.756 1.00 93.88 525 LEU A CA 1
ATOM 4207 C C . LEU A 1 525 ? 13.968 13.966 0.735 1.00 93.88 525 LEU A C 1
ATOM 4209 O O . LEU A 1 525 ? 14.230 12.890 0.208 1.00 93.88 525 LEU A O 1
ATOM 4213 N N . ASN A 1 526 ? 14.894 14.709 1.340 1.00 94.38 526 ASN A N 1
ATOM 4214 C CA . ASN A 1 526 ? 16.302 14.333 1.467 1.00 94.38 526 ASN A CA 1
ATOM 4215 C C . ASN A 1 526 ? 16.504 13.063 2.326 1.00 94.38 526 ASN A C 1
ATOM 4217 O O . ASN A 1 526 ? 17.358 12.235 2.017 1.00 94.38 526 ASN A O 1
ATOM 4221 N N . GLU A 1 527 ? 15.686 12.857 3.364 1.00 94.00 527 GLU A N 1
ATOM 4222 C CA . GLU A 1 527 ? 15.680 11.628 4.175 1.00 94.00 527 GLU A CA 1
ATOM 4223 C C . GLU A 1 527 ? 15.017 10.434 3.459 1.00 94.00 527 GLU A C 1
ATOM 4225 O O . GLU A 1 527 ? 15.446 9.288 3.626 1.00 94.00 527 GLU A O 1
ATOM 4230 N N . LEU A 1 528 ? 13.982 10.679 2.647 1.00 95.75 528 LEU A N 1
ATOM 4231 C CA . LEU A 1 528 ? 13.244 9.637 1.925 1.00 95.75 528 LEU A CA 1
ATOM 4232 C C . LEU A 1 528 ? 13.933 9.204 0.615 1.00 95.75 528 LEU A C 1
ATOM 4234 O O . LEU A 1 528 ? 13.877 8.027 0.251 1.00 95.75 528 LEU A O 1
ATOM 4238 N N . TYR A 1 529 ? 14.604 10.120 -0.089 1.00 97.38 529 TYR A N 1
ATOM 4239 C CA . TYR A 1 529 ? 15.185 9.876 -1.413 1.00 97.38 529 TYR A CA 1
ATOM 4240 C C . TYR A 1 529 ? 16.172 8.692 -1.469 1.00 97.38 529 TYR A C 1
ATOM 4242 O O . TYR A 1 529 ? 16.027 7.870 -2.376 1.00 97.38 529 TYR A O 1
ATOM 4250 N N . PRO A 1 530 ? 17.095 8.483 -0.504 1.00 98.00 530 PRO A N 1
ATOM 4251 C CA . PRO A 1 530 ? 17.957 7.299 -0.494 1.00 98.00 530 PRO A CA 1
ATOM 4252 C C . PRO A 1 530 ? 17.182 5.974 -0.438 1.00 98.00 530 PRO A C 1
ATOM 4254 O O . PRO A 1 530 ? 17.634 4.977 -1.004 1.00 98.00 530 PRO A O 1
ATOM 4257 N N . LYS A 1 531 ? 16.001 5.951 0.200 1.00 98.25 531 LYS A N 1
ATOM 4258 C CA . LYS A 1 531 ? 15.134 4.765 0.233 1.00 98.25 531 LYS A CA 1
ATOM 4259 C C . LYS A 1 531 ? 14.424 4.546 -1.100 1.00 98.25 531 LYS A C 1
ATOM 4261 O O . LYS A 1 531 ? 14.448 3.431 -1.612 1.00 98.25 531 LYS A O 1
ATOM 4266 N N . LEU A 1 532 ? 13.867 5.608 -1.688 1.00 98.44 532 LEU A N 1
ATOM 4267 C CA . LEU A 1 532 ? 13.239 5.562 -3.014 1.00 98.44 532 LEU A CA 1
ATOM 4268 C C . LEU A 1 532 ? 14.243 5.108 -4.085 1.00 98.44 532 LEU A C 1
ATOM 4270 O O . LEU A 1 532 ? 13.937 4.211 -4.869 1.00 98.44 532 LEU A O 1
ATOM 4274 N N . LYS A 1 533 ? 15.465 5.663 -4.068 1.00 98.50 533 LYS A N 1
ATOM 4275 C CA . LYS A 1 533 ? 16.562 5.287 -4.973 1.00 98.50 533 LYS A CA 1
ATOM 4276 C C . LYS A 1 533 ? 16.982 3.826 -4.778 1.00 98.50 533 LYS A C 1
ATOM 4278 O O . LYS A 1 533 ? 17.176 3.130 -5.772 1.00 98.50 533 LYS A O 1
ATOM 4283 N N . LYS A 1 534 ? 17.070 3.327 -3.532 1.00 98.75 534 LYS A N 1
ATOM 4284 C CA . LYS A 1 534 ? 17.350 1.902 -3.270 1.00 98.75 534 LYS A CA 1
ATOM 4285 C C . LYS A 1 534 ? 16.242 1.002 -3.827 1.00 98.75 534 LYS A C 1
ATOM 4287 O O . LYS A 1 534 ? 16.542 0.102 -4.604 1.00 98.75 534 LYS A O 1
ATOM 4292 N N . HIS A 1 535 ? 14.982 1.266 -3.478 1.00 98.75 535 HIS A N 1
ATOM 4293 C CA . HIS A 1 535 ? 13.846 0.456 -3.923 1.00 98.75 535 HIS A CA 1
ATOM 4294 C C . HIS A 1 535 ? 13.746 0.403 -5.453 1.00 98.75 535 HIS A C 1
ATOM 4296 O O . HIS A 1 535 ? 13.613 -0.674 -6.022 1.00 98.75 535 HIS A O 1
ATOM 4302 N N . TYR A 1 536 ? 13.919 1.542 -6.129 1.00 98.69 536 TYR A N 1
ATOM 4303 C CA . TYR A 1 536 ? 14.013 1.613 -7.588 1.00 98.69 536 TYR A CA 1
ATOM 4304 C C . TYR A 1 536 ? 15.150 0.761 -8.164 1.00 98.69 536 TYR A C 1
ATOM 4306 O O . TYR A 1 536 ? 14.920 0.025 -9.118 1.00 98.69 536 TYR A O 1
ATOM 4314 N N . TYR A 1 537 ? 16.362 0.808 -7.599 1.00 98.69 537 TYR A N 1
ATOM 4315 C CA . TYR A 1 537 ? 17.471 -0.004 -8.114 1.00 98.69 537 TYR A CA 1
ATOM 4316 C C . TYR A 1 537 ? 17.328 -1.500 -7.814 1.00 98.69 537 TYR A C 1
ATOM 4318 O O . TYR A 1 537 ? 17.743 -2.312 -8.643 1.00 98.69 537 TYR A O 1
ATOM 4326 N N . TRP A 1 538 ? 16.687 -1.878 -6.703 1.00 98.62 538 TRP A N 1
ATOM 4327 C CA . TRP A 1 538 ? 16.248 -3.256 -6.470 1.00 98.62 538 TRP A CA 1
ATOM 4328 C C . TRP A 1 538 ? 15.238 -3.696 -7.540 1.00 98.62 538 TRP A C 1
ATOM 4330 O O . TRP A 1 538 ? 15.458 -4.708 -8.200 1.00 98.62 538 TRP A O 1
ATOM 4340 N N . PHE A 1 539 ? 14.185 -2.906 -7.765 1.00 98.31 539 PHE A N 1
ATOM 4341 C CA . PHE A 1 539 ? 13.093 -3.194 -8.703 1.00 98.31 539 PHE A CA 1
ATOM 4342 C C . PHE A 1 539 ? 13.617 -3.311 -10.144 1.00 98.31 539 PHE A C 1
ATOM 4344 O O . PHE A 1 539 ? 13.376 -4.306 -10.829 1.00 98.31 539 PHE A O 1
ATOM 4351 N N . ARG A 1 540 ? 14.428 -2.333 -10.572 1.00 98.12 540 ARG A N 1
ATOM 4352 C CA . ARG A 1 540 ? 15.085 -2.284 -11.887 1.00 98.12 540 ARG A CA 1
ATOM 4353 C C . ARG A 1 540 ? 16.011 -3.476 -12.137 1.00 98.12 540 ARG A C 1
ATOM 4355 O O . ARG A 1 540 ? 16.185 -3.879 -13.282 1.00 98.12 540 ARG A O 1
ATOM 4362 N N . LYS A 1 541 ? 16.621 -4.028 -11.083 1.00 98.00 541 LYS A N 1
ATOM 4363 C CA . LYS A 1 541 ? 17.454 -5.234 -11.158 1.00 98.00 541 LYS A CA 1
ATOM 4364 C C . LYS A 1 541 ? 16.585 -6.495 -11.217 1.00 98.00 541 LYS A C 1
ATOM 4366 O O . LYS A 1 541 ? 16.746 -7.285 -12.144 1.00 98.00 541 LYS A O 1
ATOM 4371 N N . SER A 1 542 ? 15.691 -6.688 -10.245 1.00 97.56 542 SER A N 1
ATOM 4372 C CA . SER A 1 542 ? 14.944 -7.940 -10.054 1.00 97.56 542 SER A CA 1
ATOM 4373 C C . SER A 1 542 ? 13.924 -8.216 -11.158 1.00 97.56 542 SER A C 1
ATOM 4375 O O . SER A 1 542 ? 13.720 -9.371 -11.512 1.00 97.56 542 SER A O 1
ATOM 4377 N N . GLN A 1 543 ? 13.324 -7.172 -11.740 1.00 98.31 543 GLN A N 1
ATOM 4378 C CA . GLN A 1 543 ? 12.341 -7.303 -12.822 1.00 98.31 543 GLN A CA 1
ATOM 4379 C C . GLN A 1 543 ? 12.943 -7.063 -14.219 1.00 98.31 543 GLN A C 1
ATOM 4381 O O . GLN A 1 543 ? 12.211 -6.802 -15.172 1.00 98.31 543 GLN A O 1
ATOM 4386 N N . SER A 1 544 ? 14.272 -7.115 -14.375 1.00 97.81 544 SER A N 1
ATOM 4387 C CA . SER A 1 544 ? 14.916 -6.969 -15.691 1.00 97.81 544 SER A CA 1
ATOM 4388 C C . SER A 1 544 ? 14.568 -8.141 -16.625 1.00 97.81 544 SER A C 1
ATOM 4390 O O . SER A 1 544 ? 14.459 -9.288 -16.185 1.00 97.81 544 SER A O 1
ATOM 4392 N N . GLY A 1 545 ? 14.329 -7.843 -17.904 1.00 96.94 545 GLY A N 1
ATOM 4393 C CA . GLY A 1 545 ? 14.071 -8.824 -18.964 1.00 96.94 545 GLY A CA 1
ATOM 4394 C C . GLY A 1 545 ? 15.299 -9.051 -19.850 1.00 96.94 545 GLY A C 1
ATOM 4395 O O . GLY A 1 545 ? 16.291 -8.324 -19.743 1.00 96.94 545 GLY A O 1
ATOM 4396 N N . ASP A 1 546 ? 15.242 -10.049 -20.734 1.00 94.75 546 ASP A N 1
ATOM 4397 C CA . ASP A 1 546 ? 16.332 -10.337 -21.673 1.00 94.75 546 ASP A CA 1
ATOM 4398 C C . ASP A 1 546 ? 16.161 -9.570 -23.002 1.00 94.75 546 ASP A C 1
ATOM 4400 O O . ASP A 1 546 ? 15.123 -9.635 -23.659 1.00 94.75 546 ASP A O 1
ATOM 4404 N N . LEU A 1 547 ? 17.210 -8.838 -23.390 1.00 93.62 547 LEU A N 1
ATOM 4405 C CA . LEU A 1 547 ? 17.330 -8.088 -24.649 1.00 93.62 547 LEU A CA 1
ATOM 4406 C C . LEU A 1 547 ? 18.639 -8.427 -25.394 1.00 93.62 547 LEU A C 1
ATOM 4408 O O . LEU A 1 547 ? 19.217 -7.565 -26.057 1.00 93.62 547 LEU A O 1
ATOM 4412 N N . LYS A 1 548 ? 19.202 -9.619 -25.163 1.00 92.44 548 LYS A N 1
ATOM 4413 C CA . LYS A 1 548 ? 20.539 -10.022 -25.636 1.00 92.44 548 LYS A CA 1
ATOM 4414 C C . LYS A 1 548 ? 20.610 -11.453 -26.152 1.00 92.44 548 LYS A C 1
ATOM 4416 O O . LYS A 1 548 ? 21.475 -11.720 -26.981 1.00 92.44 548 LYS A O 1
ATOM 4421 N N . SER A 1 549 ? 19.760 -12.347 -25.652 1.00 91.31 549 SER A N 1
ATOM 4422 C CA . SER A 1 549 ? 19.716 -13.750 -26.092 1.00 91.31 549 SER A CA 1
ATOM 4423 C C . SER A 1 549 ? 18.847 -13.977 -27.337 1.00 91.31 549 SER A C 1
ATOM 4425 O O . SER A 1 549 ? 18.900 -15.057 -27.906 1.00 91.31 549 SER A O 1
ATOM 4427 N N . TYR A 1 550 ? 18.081 -12.968 -27.767 1.00 90.19 550 TYR A N 1
ATOM 4428 C CA . TYR A 1 550 ? 17.062 -13.051 -28.822 1.00 90.19 550 TYR A CA 1
ATOM 4429 C C . TYR A 1 550 ? 17.173 -11.877 -29.805 1.00 90.19 550 TYR A C 1
ATOM 4431 O O . TYR A 1 550 ? 17.707 -10.828 -29.425 1.00 90.19 550 TYR A O 1
ATOM 4439 N N . ASP A 1 551 ? 16.635 -12.004 -31.025 1.00 90.25 551 ASP A N 1
ATOM 4440 C CA . ASP A 1 551 ? 16.687 -10.912 -32.008 1.00 90.25 551 ASP A CA 1
ATOM 4441 C C . ASP A 1 551 ? 15.619 -9.843 -31.709 1.00 90.25 551 ASP A C 1
ATOM 4443 O O . ASP A 1 551 ? 14.412 -10.058 -31.848 1.00 90.25 551 ASP A O 1
ATOM 4447 N N . ARG A 1 552 ? 16.081 -8.688 -31.218 1.00 92.38 552 ARG A N 1
ATOM 4448 C CA . ARG A 1 552 ? 15.272 -7.547 -30.768 1.00 92.38 552 ARG A CA 1
ATOM 4449 C C . ARG A 1 552 ? 15.992 -6.249 -31.140 1.00 92.38 552 ARG A C 1
ATOM 4451 O O . ARG A 1 552 ? 17.057 -5.969 -30.589 1.00 92.38 552 ARG A O 1
ATOM 4458 N N . ASP A 1 553 ? 15.399 -5.430 -32.009 1.00 91.81 553 ASP A N 1
ATOM 4459 C CA . ASP A 1 553 ? 15.858 -4.046 -32.194 1.00 91.81 553 ASP A CA 1
ATOM 4460 C C . ASP A 1 553 ? 15.363 -3.182 -31.021 1.00 91.81 553 ASP A C 1
ATOM 4462 O O . ASP A 1 553 ? 14.213 -3.287 -30.595 1.00 91.81 553 ASP A O 1
ATOM 4466 N N . ALA A 1 554 ? 16.259 -2.384 -30.443 1.00 95.69 554 ALA A N 1
ATOM 4467 C CA . ALA A 1 554 ? 15.984 -1.551 -29.276 1.00 95.69 554 ALA A CA 1
ATOM 4468 C C . ALA A 1 554 ? 17.065 -0.485 -29.097 1.00 95.69 554 ALA A C 1
ATOM 4470 O O . ALA A 1 554 ? 18.263 -0.786 -29.083 1.00 95.69 554 ALA A O 1
ATOM 4471 N N . PHE A 1 555 ? 16.658 0.755 -28.823 1.00 97.19 555 PHE A N 1
ATOM 4472 C CA . PHE A 1 555 ? 17.575 1.848 -28.499 1.00 97.19 555 PHE A CA 1
ATOM 4473 C C . PHE A 1 555 ? 18.494 1.546 -27.296 1.00 97.19 555 PHE A C 1
ATOM 4475 O O . PHE A 1 555 ? 19.613 2.065 -27.224 1.00 97.19 555 PHE A O 1
ATOM 4482 N N . SER A 1 556 ? 18.058 0.707 -26.347 1.00 96.38 556 SER A N 1
ATOM 4483 C CA . SER A 1 556 ? 18.860 0.283 -25.194 1.00 96.38 556 SER A CA 1
ATOM 4484 C C . SER A 1 556 ? 18.754 -1.211 -24.884 1.00 96.38 556 SER A C 1
ATOM 4486 O O . SER A 1 556 ? 17.716 -1.698 -24.440 1.00 96.38 556 SER A O 1
ATOM 4488 N N . THR A 1 557 ? 19.888 -1.919 -24.928 1.00 94.88 557 THR A N 1
ATOM 4489 C CA . THR A 1 557 ? 20.054 -3.330 -24.504 1.00 94.88 557 THR A CA 1
ATOM 4490 C C . THR A 1 557 ? 20.061 -3.525 -22.972 1.00 94.88 557 THR A C 1
ATOM 4492 O O . THR A 1 557 ? 20.759 -4.391 -22.427 1.00 94.88 557 THR A O 1
ATOM 4495 N N . LYS A 1 558 ? 19.325 -2.666 -22.253 1.00 95.81 558 LYS A N 1
ATOM 4496 C CA . LYS A 1 558 ? 19.204 -2.635 -20.784 1.00 95.81 558 LYS A CA 1
ATOM 4497 C C . LYS A 1 558 ? 17.808 -2.279 -20.266 1.00 95.81 558 LYS A C 1
ATOM 4499 O O . LYS A 1 558 ? 17.501 -2.662 -19.145 1.00 95.81 558 LYS A O 1
ATOM 4504 N N . GLU A 1 559 ? 16.990 -1.541 -21.023 1.00 97.94 559 GLU A N 1
ATOM 4505 C CA . GLU A 1 559 ? 15.685 -1.058 -20.540 1.00 97.94 559 GLU A CA 1
ATOM 4506 C C . GLU A 1 559 ? 14.530 -1.900 -21.102 1.00 97.94 559 GLU A C 1
ATOM 4508 O O . GLU A 1 559 ? 13.699 -1.419 -21.865 1.00 97.94 559 GLU A O 1
ATOM 4513 N N . GLY A 1 560 ? 14.495 -3.178 -20.741 1.00 97.94 560 GLY A N 1
ATOM 4514 C CA . GLY A 1 560 ? 13.351 -4.064 -20.956 1.00 97.94 560 GLY A CA 1
ATOM 4515 C C . GLY A 1 560 ? 13.127 -4.892 -19.699 1.00 97.94 560 GLY A C 1
ATOM 4516 O O . GLY A 1 560 ? 14.075 -5.173 -18.961 1.00 97.94 560 GLY A O 1
ATOM 4517 N N . TYR A 1 561 ? 11.871 -5.226 -19.415 1.00 98.62 561 TYR A N 1
ATOM 4518 C CA . TYR A 1 561 ? 11.461 -5.663 -18.086 1.00 98.62 561 TYR A CA 1
ATOM 4519 C C . TYR A 1 561 ? 10.429 -6.792 -18.143 1.00 98.62 561 TYR A C 1
ATOM 4521 O O . TYR A 1 561 ? 9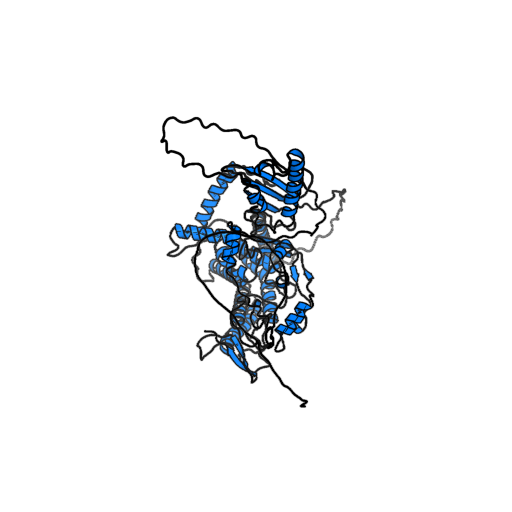.475 -6.707 -18.913 1.00 98.62 561 TYR A O 1
ATOM 4529 N N . ARG A 1 562 ? 10.589 -7.811 -17.289 1.00 98.38 562 ARG A N 1
ATOM 4530 C CA . ARG A 1 562 ? 9.669 -8.950 -17.137 1.00 98.38 562 ARG A CA 1
ATOM 4531 C C . ARG A 1 562 ? 9.268 -9.131 -15.674 1.00 98.38 562 ARG A C 1
ATOM 4533 O O . ARG A 1 562 ? 10.128 -9.226 -14.796 1.00 98.38 562 ARG A O 1
ATOM 4540 N N . TRP A 1 563 ? 7.963 -9.225 -15.427 1.00 98.31 563 TRP A N 1
ATOM 4541 C CA . TRP A 1 563 ? 7.415 -9.544 -14.104 1.00 98.31 563 TRP A CA 1
ATOM 4542 C C . TRP A 1 563 ? 7.827 -10.975 -13.731 1.00 98.31 563 TRP A C 1
ATOM 4544 O O . TRP A 1 563 ? 7.575 -11.902 -14.503 1.00 98.31 563 TRP A O 1
ATOM 4554 N N . ARG A 1 564 ? 8.448 -11.152 -12.560 1.00 97.50 564 ARG A N 1
ATOM 4555 C CA . ARG A 1 564 ? 8.723 -12.475 -11.966 1.00 97.50 564 ARG A CA 1
ATOM 4556 C C . ARG A 1 564 ? 7.490 -13.022 -11.243 1.00 97.50 564 ARG A C 1
ATOM 4558 O O . ARG A 1 564 ? 6.609 -12.249 -10.871 1.00 97.50 564 ARG A O 1
ATOM 4565 N N . GLY A 1 565 ? 7.423 -14.329 -11.012 1.00 94.88 565 GLY A N 1
ATOM 4566 C CA . GLY A 1 565 ? 6.318 -15.001 -10.319 1.00 94.88 565 GLY A CA 1
ATOM 4567 C C . GLY A 1 565 ? 5.103 -15.301 -11.194 1.00 94.88 565 GLY A C 1
ATOM 4568 O O . GLY A 1 565 ? 3.983 -15.343 -10.685 1.00 94.88 565 GLY A O 1
ATOM 4569 N N . ARG A 1 566 ? 5.310 -15.468 -12.505 1.00 94.75 566 ARG A N 1
ATOM 4570 C CA . ARG A 1 566 ? 4.248 -15.789 -13.466 1.00 94.75 566 ARG A CA 1
ATOM 4571 C C . ARG A 1 566 ? 3.929 -17.297 -13.484 1.00 94.75 566 ARG A C 1
ATOM 4573 O O . ARG A 1 566 ? 4.826 -18.127 -13.371 1.00 94.75 566 ARG A O 1
ATOM 4580 N N . THR A 1 567 ? 2.660 -17.645 -13.700 1.00 95.25 567 THR A N 1
ATOM 4581 C CA . THR A 1 567 ? 2.200 -18.980 -14.132 1.00 95.25 567 THR A CA 1
ATOM 4582 C C . THR A 1 567 ? 1.495 -18.882 -15.502 1.00 95.25 567 THR A C 1
ATOM 4584 O O . THR A 1 567 ? 1.318 -17.770 -16.015 1.00 95.25 567 THR A O 1
ATOM 4587 N N . PRO A 1 568 ? 1.072 -19.997 -16.134 1.00 96.00 568 PRO A N 1
ATOM 4588 C CA . PRO A 1 568 ? 0.295 -19.936 -17.374 1.00 96.00 568 PRO A CA 1
ATOM 4589 C C . PRO A 1 568 ? -0.982 -19.098 -17.238 1.00 96.00 568 PRO A C 1
ATOM 4591 O O . PRO A 1 568 ? -1.275 -18.297 -18.122 1.00 96.00 568 PRO A O 1
ATOM 4594 N N . GLN A 1 569 ? -1.690 -19.222 -16.113 1.00 93.94 569 GLN A N 1
ATOM 4595 C CA . GLN A 1 569 ? -2.963 -18.546 -15.853 1.00 93.94 569 GLN A CA 1
ATOM 4596 C C . GLN A 1 569 ? -2.813 -17.153 -15.218 1.00 93.94 569 GLN A C 1
ATOM 4598 O O . GLN A 1 569 ? -3.623 -16.283 -15.516 1.00 93.94 569 GLN A O 1
ATOM 4603 N N . HIS A 1 570 ? -1.816 -16.931 -14.347 1.00 94.56 570 HIS A N 1
ATOM 4604 C CA . HIS A 1 570 ? -1.805 -15.768 -13.448 1.00 94.56 570 HIS A CA 1
ATOM 4605 C C . HIS A 1 570 ? -0.453 -15.050 -13.341 1.00 94.56 570 HIS A C 1
ATOM 4607 O O . HIS A 1 570 ? 0.619 -15.646 -13.472 1.00 94.56 570 HIS A O 1
ATOM 4613 N N . ILE A 1 571 ? -0.501 -13.754 -13.016 1.00 95.44 571 ILE A N 1
ATOM 4614 C CA . ILE A 1 571 ? 0.681 -12.902 -12.825 1.00 95.44 571 ILE A CA 1
ATOM 4615 C C . ILE A 1 571 ? 0.491 -11.898 -11.670 1.00 95.44 571 ILE A C 1
ATOM 4617 O O . ILE A 1 571 ? 0.499 -10.676 -11.839 1.00 95.44 571 ILE A O 1
ATOM 4621 N N . LEU A 1 572 ? 0.359 -12.451 -10.456 1.00 93.75 572 LEU A N 1
ATOM 4622 C CA . LEU A 1 572 ? 0.028 -11.758 -9.191 1.00 93.75 572 LEU A CA 1
ATOM 4623 C C . LEU A 1 572 ? 0.956 -10.580 -8.827 1.00 93.75 572 LEU A C 1
ATOM 4625 O O . LEU A 1 572 ? 0.627 -9.713 -8.009 1.00 93.75 572 LEU A O 1
ATOM 4629 N N . THR A 1 573 ? 2.162 -10.561 -9.389 1.00 96.81 573 THR A N 1
ATOM 4630 C CA . THR A 1 573 ? 3.148 -9.489 -9.214 1.00 96.81 573 THR A CA 1
ATOM 4631 C C . THR A 1 573 ? 2.809 -8.238 -10.013 1.00 96.81 573 THR A C 1
ATOM 4633 O O . THR A 1 573 ? 3.193 -7.152 -9.596 1.00 96.81 573 THR A O 1
ATOM 4636 N N . SER A 1 574 ? 2.003 -8.333 -11.072 1.00 97.50 574 SER A N 1
ATOM 4637 C CA . SER A 1 574 ? 1.530 -7.163 -11.821 1.00 97.50 574 SER A CA 1
ATOM 4638 C C . SER A 1 574 ? 0.410 -6.376 -11.127 1.00 97.50 574 SER A C 1
ATOM 4640 O O . SER A 1 574 ? 0.202 -5.211 -11.455 1.00 97.50 574 SER A O 1
ATOM 4642 N N . GLY A 1 575 ? -0.313 -6.990 -10.179 1.00 95.69 575 GLY A N 1
ATOM 4643 C CA . GLY A 1 575 ? -1.562 -6.441 -9.623 1.00 95.69 575 GLY A CA 1
ATOM 4644 C C . GLY A 1 575 ? -2.760 -6.513 -10.585 1.00 95.69 575 GLY A C 1
ATOM 4645 O O . GLY A 1 575 ? -3.836 -6.016 -10.265 1.00 95.69 575 GLY A O 1
ATOM 4646 N N . LEU A 1 576 ? -2.572 -7.118 -11.761 1.00 95.88 576 LEU A N 1
ATOM 4647 C CA . LEU A 1 576 ? -3.592 -7.439 -12.756 1.00 95.88 576 LEU A CA 1
ATOM 4648 C C . LEU A 1 576 ? -3.587 -8.963 -12.936 1.00 95.88 576 LEU A C 1
ATOM 4650 O O . LEU A 1 576 ? -3.116 -9.489 -13.943 1.00 95.88 576 LEU A O 1
ATOM 4654 N N . ASP A 1 577 ? -4.006 -9.646 -11.872 1.00 91.81 577 ASP A N 1
ATOM 4655 C CA . ASP A 1 577 ? -3.671 -11.041 -11.574 1.00 91.81 577 ASP A CA 1
ATOM 4656 C C . ASP A 1 577 ? -4.052 -12.036 -12.688 1.00 91.81 577 ASP A C 1
ATOM 4658 O O . ASP A 1 577 ? -3.267 -12.947 -12.949 1.00 91.81 577 ASP A O 1
ATOM 4662 N N . ASP A 1 578 ? -5.192 -11.834 -13.357 1.00 94.88 578 ASP A N 1
ATOM 4663 C CA . ASP A 1 578 ? -5.764 -12.650 -14.443 1.00 94.88 578 ASP A CA 1
ATOM 4664 C C . ASP A 1 578 ? -5.741 -11.960 -15.826 1.00 94.88 578 ASP A C 1
ATOM 4666 O O . ASP A 1 578 ? -6.248 -12.507 -16.809 1.00 94.88 578 ASP A O 1
ATOM 4670 N N . TYR A 1 579 ? -5.157 -10.758 -15.939 1.00 96.19 579 TYR A N 1
ATOM 4671 C CA . TYR A 1 579 ? -5.067 -10.062 -17.225 1.00 96.19 579 TYR A CA 1
ATOM 4672 C C . TYR A 1 579 ? -4.224 -10.900 -18.200 1.00 96.19 579 TYR A C 1
ATOM 4674 O O . TYR A 1 579 ? -3.084 -11.226 -17.851 1.00 96.19 579 TYR A O 1
ATOM 4682 N N . PRO A 1 580 ? -4.725 -11.243 -19.407 1.00 95.19 580 PRO A N 1
ATOM 4683 C CA . PRO A 1 580 ? -4.025 -12.169 -20.289 1.00 95.19 580 PRO A CA 1
ATOM 4684 C C . PRO A 1 580 ? -2.614 -11.691 -20.655 1.00 95.19 580 PRO A C 1
ATOM 4686 O O . PRO A 1 580 ? -2.339 -10.498 -20.751 1.00 95.19 580 PRO A O 1
ATOM 4689 N N . ARG A 1 581 ? -1.710 -12.646 -20.866 1.00 96.06 581 ARG A N 1
ATOM 4690 C CA . ARG A 1 581 ? -0.287 -12.446 -21.191 1.00 96.06 581 ARG A CA 1
ATOM 4691 C C . ARG A 1 581 ? 0.108 -13.407 -22.330 1.00 96.06 581 ARG A C 1
ATOM 4693 O O . ARG A 1 581 ? -0.703 -14.278 -22.659 1.00 96.06 581 ARG A O 1
ATOM 4700 N N . PRO A 1 582 ? 1.301 -13.286 -22.950 1.00 95.06 582 PRO A N 1
ATOM 4701 C CA . PRO A 1 582 ? 1.761 -14.212 -23.994 1.00 95.06 582 PRO A CA 1
ATOM 4702 C C . PRO A 1 582 ? 1.633 -15.691 -23.597 1.00 95.06 582 PRO A C 1
ATOM 4704 O O . PRO A 1 582 ? 1.820 -16.026 -22.431 1.00 95.06 582 PRO A O 1
ATOM 4707 N N . GLN A 1 583 ? 1.289 -16.578 -24.534 1.00 94.19 583 GLN A N 1
ATOM 4708 C CA . GLN A 1 583 ? 1.124 -18.014 -24.262 1.00 94.19 583 GLN A CA 1
ATOM 4709 C C . GLN A 1 583 ? 1.908 -18.858 -25.278 1.00 94.19 583 GLN A C 1
ATOM 4711 O O . GLN A 1 583 ? 1.763 -18.596 -26.475 1.00 94.19 583 GLN A O 1
ATOM 4716 N N . PRO A 1 584 ? 2.662 -19.889 -24.843 1.00 93.94 584 PRO A N 1
ATOM 4717 C CA . PRO A 1 584 ? 2.954 -20.248 -23.445 1.00 93.94 584 PRO A CA 1
ATOM 4718 C C . PRO A 1 584 ? 3.831 -19.190 -22.735 1.00 93.94 584 PRO A C 1
ATOM 4720 O O . PRO A 1 584 ? 4.375 -18.315 -23.410 1.00 93.94 584 PRO A O 1
ATOM 4723 N N . PRO A 1 585 ? 3.986 -19.242 -21.395 1.00 96.56 585 PRO A N 1
ATOM 4724 C CA . PRO A 1 585 ? 4.912 -18.363 -20.684 1.00 96.56 585 PRO A CA 1
ATOM 4725 C C . PRO A 1 585 ? 6.365 -18.616 -21.098 1.00 96.56 585 PRO A C 1
ATOM 4727 O O . PRO A 1 585 ? 6.821 -19.759 -21.088 1.00 96.56 585 PRO A O 1
ATOM 4730 N N . HIS A 1 586 ? 7.114 -17.559 -21.401 1.00 96.44 586 HIS A N 1
ATOM 4731 C CA . HIS A 1 586 ? 8.480 -17.662 -21.919 1.00 96.44 586 HIS A CA 1
ATOM 4732 C C . HIS A 1 586 ? 9.468 -16.718 -21.188 1.00 96.44 586 HIS A C 1
ATOM 4734 O O . HIS A 1 586 ? 9.143 -15.547 -20.964 1.00 96.44 586 HIS A O 1
ATOM 4740 N N . PRO A 1 587 ? 10.696 -17.161 -20.829 1.00 96.12 587 PRO A N 1
ATOM 4741 C CA . PRO A 1 587 ? 11.689 -16.329 -20.129 1.00 96.12 587 PRO A CA 1
ATOM 4742 C C . PRO A 1 587 ? 12.011 -14.995 -20.812 1.00 96.12 587 PRO A C 1
ATOM 4744 O O . PRO A 1 587 ? 12.268 -14.000 -20.130 1.00 96.12 587 PRO A O 1
ATOM 4747 N N . GLY A 1 588 ? 11.969 -14.978 -22.148 1.00 96.50 588 GLY A N 1
ATOM 4748 C CA . GLY A 1 588 ? 12.223 -13.812 -22.993 1.00 96.50 588 GLY A CA 1
ATOM 4749 C C . GLY A 1 588 ? 11.055 -12.833 -23.150 1.00 96.50 588 GLY A C 1
ATOM 4750 O O . GLY A 1 588 ? 11.133 -11.977 -24.029 1.00 96.50 588 GLY A O 1
ATOM 4751 N N . GLU A 1 589 ? 9.972 -12.949 -22.376 1.00 97.69 589 GLU A N 1
ATOM 4752 C CA . GLU A 1 589 ? 8.878 -11.961 -22.354 1.00 97.69 589 GLU A CA 1
ATOM 4753 C C . GLU A 1 589 ? 9.330 -10.577 -21.861 1.00 97.69 589 GLU A C 1
ATOM 4755 O O . GLU A 1 589 ? 10.205 -10.463 -21.003 1.00 97.69 589 GLU A O 1
ATOM 4760 N N . LEU A 1 590 ? 8.681 -9.519 -22.354 1.00 98.44 590 LEU A N 1
ATOM 4761 C CA . LEU A 1 590 ? 8.779 -8.153 -21.832 1.00 98.44 590 LEU A CA 1
ATOM 4762 C C . LEU A 1 590 ? 7.364 -7.587 -21.643 1.00 98.44 590 LEU A C 1
ATOM 4764 O O . LEU A 1 590 ? 6.532 -7.688 -22.546 1.00 98.44 590 LEU A O 1
ATOM 4768 N N . HIS A 1 591 ? 7.095 -6.954 -20.500 1.00 98.62 591 HIS A N 1
ATOM 4769 C CA . HIS A 1 591 ? 5.754 -6.487 -20.131 1.00 98.62 591 HIS A CA 1
ATOM 4770 C C . HIS A 1 591 ? 5.611 -4.958 -20.207 1.00 98.62 591 HIS A C 1
ATOM 4772 O O . HIS A 1 591 ? 6.420 -4.207 -19.651 1.00 98.62 591 HIS A O 1
ATOM 4778 N N . VAL A 1 592 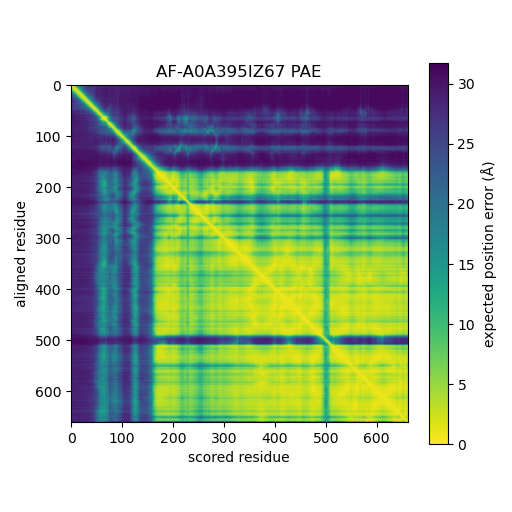? 4.563 -4.493 -20.890 1.00 98.50 592 VAL A N 1
ATOM 4779 C CA . VAL A 1 592 ? 4.361 -3.085 -21.270 1.00 98.50 592 VAL A CA 1
ATOM 4780 C C . VAL A 1 592 ? 3.912 -2.203 -20.101 1.00 98.50 592 VAL A C 1
ATOM 4782 O O . 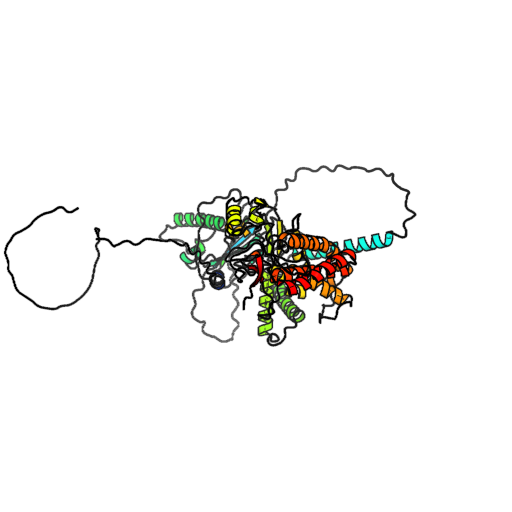VAL A 1 592 ? 4.319 -1.043 -19.974 1.00 98.50 592 VAL A O 1
ATOM 4785 N N . ASP A 1 593 ? 3.121 -2.768 -19.190 1.00 98.44 593 ASP A N 1
ATOM 4786 C CA . ASP A 1 593 ? 2.751 -2.153 -17.916 1.00 98.44 593 ASP A CA 1
ATOM 4787 C C . ASP A 1 593 ? 3.991 -1.960 -17.033 1.00 98.44 593 ASP A C 1
ATOM 4789 O O . ASP A 1 593 ? 4.204 -0.887 -16.470 1.00 98.44 593 ASP A O 1
ATOM 4793 N N . LEU A 1 594 ? 4.863 -2.966 -16.977 1.00 98.69 594 LEU A N 1
ATOM 4794 C CA . LEU A 1 594 ? 6.073 -2.956 -16.164 1.00 98.69 594 LEU A CA 1
ATOM 4795 C C . LEU A 1 594 ? 7.102 -1.907 -16.615 1.00 98.69 594 LEU A C 1
ATOM 4797 O O . LEU A 1 594 ? 7.590 -1.138 -15.784 1.00 98.69 594 LEU A O 1
ATOM 4801 N N . ILE A 1 595 ? 7.407 -1.811 -17.914 1.00 98.69 595 ILE A N 1
ATOM 4802 C CA . ILE A 1 595 ? 8.296 -0.750 -18.425 1.00 98.69 595 ILE A CA 1
ATOM 4803 C C . ILE A 1 595 ? 7.682 0.653 -18.233 1.00 98.69 595 ILE A C 1
ATOM 4805 O O . ILE A 1 595 ? 8.403 1.611 -17.941 1.00 98.69 595 ILE A O 1
ATOM 4809 N N . SER A 1 596 ? 6.350 0.771 -18.277 1.00 98.56 596 SER A N 1
ATOM 4810 C CA . SER A 1 596 ? 5.637 2.017 -17.960 1.00 98.56 596 SER A CA 1
ATOM 4811 C C . SER A 1 596 ? 5.774 2.405 -16.479 1.00 98.56 596 SER A C 1
ATOM 4813 O O . SER A 1 596 ? 6.054 3.569 -16.169 1.00 98.56 596 SER A O 1
ATOM 4815 N N . TRP A 1 597 ? 5.667 1.442 -15.554 1.00 98.69 597 TRP A N 1
ATOM 4816 C CA . TRP A 1 597 ? 5.950 1.651 -14.128 1.00 98.69 597 TRP A CA 1
ATOM 4817 C C . TRP A 1 597 ? 7.402 2.083 -13.887 1.00 98.69 597 TRP A C 1
ATOM 4819 O O . TRP A 1 597 ? 7.645 3.027 -13.130 1.00 98.69 597 TRP A O 1
ATOM 4829 N N . MET A 1 598 ? 8.361 1.462 -14.581 1.00 98.56 598 MET A N 1
ATOM 4830 C CA . MET A 1 598 ? 9.777 1.835 -14.519 1.00 98.56 598 MET A CA 1
ATOM 4831 C C . MET A 1 598 ? 10.027 3.268 -15.004 1.00 98.56 598 MET A C 1
ATOM 4833 O O . MET A 1 598 ? 10.752 4.022 -14.347 1.00 98.56 598 MET A O 1
ATOM 4837 N N . GLY A 1 599 ? 9.393 3.687 -16.103 1.00 98.50 599 GLY A N 1
ATOM 4838 C CA . GLY A 1 599 ? 9.458 5.069 -16.588 1.00 98.50 599 GLY A CA 1
ATOM 4839 C C . GLY A 1 599 ? 8.916 6.077 -15.569 1.00 98.50 599 GLY A C 1
ATOM 4840 O O . GLY A 1 599 ? 9.548 7.105 -15.318 1.00 98.50 599 GLY A O 1
ATOM 4841 N N . MET A 1 600 ? 7.797 5.750 -14.913 1.00 98.19 600 MET A N 1
ATOM 4842 C CA . MET A 1 600 ? 7.206 6.573 -13.851 1.00 98.19 600 MET A CA 1
ATOM 4843 C C . MET A 1 600 ? 8.148 6.725 -12.642 1.00 98.19 600 MET A C 1
ATOM 4845 O O . MET A 1 600 ? 8.429 7.857 -12.242 1.00 98.19 600 MET A O 1
ATOM 4849 N N . MET A 1 601 ? 8.720 5.628 -12.121 1.00 98.38 601 MET A N 1
ATOM 4850 C CA . MET A 1 601 ? 9.697 5.696 -11.018 1.00 98.38 601 MET A CA 1
ATOM 4851 C C . MET A 1 601 ? 10.930 6.529 -11.393 1.00 98.38 601 MET A C 1
ATOM 4853 O O . MET A 1 601 ? 11.369 7.370 -10.607 1.00 98.38 601 MET A O 1
ATOM 4857 N N . THR A 1 602 ? 11.476 6.322 -12.598 1.00 98.69 602 THR A N 1
ATOM 4858 C CA . THR A 1 602 ? 12.679 7.024 -13.081 1.00 98.69 602 THR A CA 1
ATOM 4859 C C . THR A 1 602 ? 12.442 8.532 -13.146 1.00 98.69 602 THR A C 1
ATOM 4861 O O . THR A 1 602 ? 13.246 9.322 -12.644 1.00 98.69 602 THR A O 1
ATOM 4864 N N . LYS A 1 603 ? 11.300 8.937 -13.713 1.00 97.75 603 LYS A N 1
ATOM 4865 C CA . LYS A 1 603 ? 10.867 10.333 -13.802 1.00 97.75 603 LYS A CA 1
ATOM 4866 C C . LYS A 1 603 ? 10.655 10.957 -12.421 1.00 97.75 603 LYS A C 1
ATOM 4868 O O . LYS A 1 603 ? 11.127 12.068 -12.190 1.00 97.75 603 LYS A O 1
ATOM 4873 N N . SER A 1 604 ? 9.992 10.252 -11.503 1.00 97.38 604 SER A N 1
ATOM 4874 C CA . SER A 1 604 ? 9.760 10.731 -10.134 1.00 97.38 604 SER A CA 1
ATOM 4875 C C . SER A 1 604 ? 11.079 10.942 -9.377 1.00 97.38 604 SER A C 1
ATOM 4877 O O . SER A 1 604 ? 11.333 12.035 -8.868 1.00 97.38 604 SER A O 1
ATOM 4879 N N . LEU A 1 605 ? 11.998 9.965 -9.411 1.00 98.12 605 LEU A N 1
ATOM 4880 C CA . LEU A 1 605 ? 13.338 10.120 -8.829 1.00 98.12 605 LEU A CA 1
ATOM 4881 C C . LEU A 1 605 ? 14.107 11.295 -9.436 1.00 98.12 605 LEU A C 1
ATOM 4883 O O . LEU A 1 605 ? 14.720 12.061 -8.698 1.00 98.12 605 LEU A O 1
ATOM 4887 N N . LYS A 1 606 ? 14.047 11.476 -10.761 1.00 97.94 606 LYS A N 1
ATOM 4888 C CA . LYS A 1 606 ? 14.697 12.597 -11.454 1.00 97.94 606 LYS A CA 1
ATOM 4889 C C . LYS A 1 606 ? 14.135 13.945 -10.989 1.00 97.94 606 LYS A C 1
ATOM 4891 O O . LYS A 1 606 ? 14.898 14.893 -10.811 1.00 97.94 606 LYS A O 1
ATOM 4896 N N . ASN A 1 607 ? 12.823 14.033 -10.753 1.00 95.19 607 ASN A N 1
ATOM 4897 C CA . ASN A 1 607 ? 12.181 15.237 -10.220 1.00 95.19 607 ASN A CA 1
ATOM 4898 C C . ASN A 1 607 ? 12.663 15.546 -8.790 1.00 95.19 607 ASN A C 1
ATOM 4900 O O . ASN A 1 607 ? 12.979 16.700 -8.497 1.00 95.19 607 ASN A O 1
ATOM 4904 N N . ILE A 1 608 ? 12.781 14.530 -7.923 1.00 95.12 608 ILE A N 1
ATOM 4905 C CA . ILE A 1 608 ? 13.328 14.692 -6.562 1.00 95.12 608 ILE A CA 1
ATOM 4906 C C . ILE A 1 608 ? 14.794 15.122 -6.621 1.00 95.12 608 ILE A C 1
ATOM 4908 O O . ILE A 1 608 ? 15.164 16.110 -5.995 1.00 95.12 608 ILE A O 1
ATOM 4912 N N . ALA A 1 609 ? 15.619 14.424 -7.405 1.00 96.12 609 ALA A N 1
ATOM 4913 C CA . ALA A 1 609 ? 17.032 14.739 -7.583 1.00 96.12 609 ALA A CA 1
ATOM 4914 C C . ALA A 1 609 ? 17.229 16.178 -8.090 1.00 96.12 609 ALA A C 1
ATOM 4916 O O . ALA A 1 609 ? 18.083 16.899 -7.579 1.00 96.12 609 ALA A O 1
ATOM 4917 N N . GLY A 1 610 ? 16.392 16.635 -9.028 1.00 93.69 610 GLY A N 1
ATOM 4918 C CA . GLY A 1 610 ? 16.389 18.017 -9.511 1.00 93.69 610 GLY A CA 1
ATOM 4919 C C . GLY A 1 610 ? 16.016 19.036 -8.431 1.00 93.69 610 GLY A C 1
ATOM 4920 O O . GLY A 1 610 ? 16.674 20.069 -8.321 1.00 93.69 610 GLY A O 1
ATOM 4921 N N . LEU A 1 611 ? 15.013 18.735 -7.600 1.00 91.44 611 LEU A N 1
ATOM 4922 C CA . LEU A 1 611 ? 14.594 19.591 -6.484 1.00 91.44 611 LEU A CA 1
ATOM 4923 C C . LEU A 1 611 ? 15.635 19.642 -5.347 1.00 91.44 611 LEU A C 1
ATOM 4925 O O . LEU A 1 611 ? 15.800 20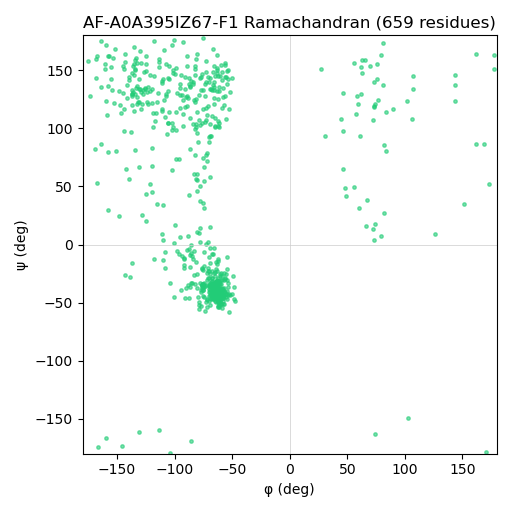.686 -4.720 1.00 91.44 611 LEU A O 1
ATOM 4929 N N . LEU A 1 612 ? 16.357 18.543 -5.109 1.00 92.62 612 LEU A N 1
ATOM 4930 C CA . LEU A 1 612 ? 17.447 18.440 -4.130 1.00 92.62 612 LEU A CA 1
ATOM 4931 C C . LEU A 1 612 ? 18.819 18.895 -4.679 1.00 92.62 612 LEU A C 1
ATOM 4933 O O . LEU A 1 612 ? 19.809 18.865 -3.952 1.00 92.62 612 LEU A O 1
ATOM 4937 N N . GLY A 1 613 ? 18.906 19.315 -5.948 1.00 93.75 613 GLY A N 1
ATOM 4938 C CA . GLY A 1 613 ? 20.149 19.795 -6.572 1.00 93.75 613 GLY A CA 1
ATOM 4939 C C . GLY A 1 613 ? 21.181 18.705 -6.909 1.00 93.75 613 GLY A C 1
ATOM 4940 O O . GLY A 1 613 ? 22.352 19.012 -7.130 1.00 93.75 613 GLY A O 1
ATOM 4941 N N . MET A 1 614 ? 20.770 17.438 -6.960 1.00 96.25 614 MET A N 1
ATOM 4942 C CA . MET A 1 614 ? 21.626 16.269 -7.180 1.00 96.25 614 MET A CA 1
ATOM 4943 C C . MET A 1 614 ? 21.908 16.062 -8.680 1.00 96.25 614 MET A C 1
ATOM 4945 O O . MET A 1 614 ? 21.310 15.205 -9.329 1.00 96.25 614 MET A O 1
ATOM 4949 N N . SER A 1 615 ? 22.814 16.871 -9.243 1.00 97.69 615 SER A N 1
ATOM 4950 C CA . SER A 1 615 ? 23.124 16.927 -10.687 1.00 97.69 615 SER A CA 1
ATOM 4951 C C . SER A 1 615 ? 23.411 15.575 -11.338 1.00 97.69 615 SER A C 1
ATOM 4953 O O . SER A 1 615 ? 22.952 15.310 -12.449 1.00 97.69 615 SER A O 1
ATOM 4955 N N . ASP A 1 616 ? 24.171 14.731 -10.651 1.00 98.12 616 ASP A N 1
ATOM 4956 C CA . ASP A 1 616 ? 24.719 13.498 -11.215 1.00 98.12 616 ASP A CA 1
ATOM 4957 C C . ASP A 1 616 ? 23.618 12.432 -11.323 1.00 98.12 616 ASP A C 1
ATOM 4959 O O . ASP A 1 616 ? 23.478 11.772 -12.352 1.00 98.12 616 ASP A O 1
ATOM 4963 N N . ASP A 1 617 ? 22.752 12.370 -10.307 1.00 98.06 617 ASP A N 1
ATOM 4964 C CA . ASP A 1 617 ? 21.528 11.569 -10.299 1.00 98.06 617 ASP A CA 1
ATOM 4965 C C . ASP A 1 617 ? 20.546 12.037 -11.383 1.00 98.06 617 ASP A C 1
ATOM 4967 O O . ASP A 1 617 ? 19.971 11.210 -12.088 1.00 98.06 617 ASP A O 1
ATOM 4971 N N . VAL A 1 618 ? 20.382 13.352 -11.580 1.00 98.62 618 VAL A N 1
ATOM 4972 C CA . VAL A 1 618 ? 19.555 13.888 -12.678 1.00 98.62 618 VAL A CA 1
ATOM 4973 C C . VAL A 1 618 ? 20.102 13.457 -14.041 1.00 98.62 618 VAL A C 1
ATOM 4975 O O . VAL A 1 618 ? 19.313 13.100 -14.917 1.00 98.62 618 VAL A O 1
ATOM 4978 N N . ALA A 1 619 ? 21.423 13.457 -14.241 1.00 98.62 619 ALA A N 1
ATOM 4979 C CA . ALA A 1 619 ? 22.044 13.038 -15.498 1.00 98.62 619 ALA A CA 1
ATOM 4980 C C . ALA A 1 619 ? 21.907 11.523 -15.753 1.00 98.62 619 ALA A C 1
ATOM 4982 O O . ALA A 1 619 ? 21.554 11.115 -16.865 1.00 98.62 619 ALA A O 1
ATOM 4983 N N . GLU A 1 620 ? 22.120 10.693 -14.726 1.00 98.56 620 GLU A N 1
ATOM 4984 C CA . GLU A 1 620 ? 21.891 9.243 -14.777 1.00 98.56 620 GLU A CA 1
ATOM 4985 C C . GLU A 1 620 ? 20.425 8.932 -15.115 1.00 98.56 620 GLU A C 1
ATOM 4987 O O . GLU A 1 620 ? 20.134 8.264 -16.111 1.00 98.56 620 GLU A O 1
ATOM 4992 N N . LEU A 1 621 ? 19.487 9.479 -14.338 1.00 98.69 621 LEU A N 1
ATOM 4993 C CA . LEU A 1 621 ? 18.061 9.190 -14.474 1.00 98.69 621 LEU A CA 1
ATOM 4994 C C . LEU A 1 621 ? 17.470 9.755 -15.772 1.00 98.69 621 LEU A C 1
ATOM 4996 O O . LEU A 1 621 ? 16.637 9.092 -16.376 1.00 98.69 621 LEU A O 1
ATOM 5000 N N . SER A 1 622 ? 17.938 10.907 -16.270 1.00 98.75 622 SER A N 1
ATOM 5001 C CA . SER A 1 622 ? 17.533 11.414 -17.599 1.00 98.75 622 SER A CA 1
ATOM 5002 C C . SER A 1 622 ? 17.991 10.493 -18.736 1.00 98.75 622 SER A C 1
ATOM 5004 O O . SER A 1 622 ? 17.301 10.363 -19.748 1.00 98.75 622 SER A O 1
ATOM 5006 N N . THR A 1 623 ? 19.145 9.835 -18.579 1.00 98.62 623 THR A N 1
ATOM 5007 C CA . THR A 1 623 ? 19.655 8.868 -19.562 1.00 98.62 623 THR A CA 1
ATOM 5008 C C . THR A 1 623 ? 18.800 7.599 -19.563 1.00 98.62 623 THR A C 1
ATOM 5010 O O . THR A 1 623 ? 18.414 7.126 -20.631 1.00 98.62 623 THR A O 1
ATOM 5013 N N . ILE A 1 624 ? 18.448 7.087 -18.377 1.00 98.75 624 ILE A N 1
ATOM 5014 C CA . ILE A 1 624 ? 17.578 5.909 -18.230 1.00 98.75 624 ILE A CA 1
ATOM 5015 C C . ILE A 1 624 ? 16.150 6.213 -18.711 1.00 98.75 624 ILE A C 1
ATOM 5017 O O . ILE A 1 624 ? 15.593 5.441 -19.480 1.00 98.75 624 ILE A O 1
ATOM 5021 N N . GLU A 1 625 ? 15.578 7.362 -18.343 1.00 98.56 625 GLU A N 1
ATOM 5022 C CA . GLU A 1 625 ? 14.244 7.807 -18.774 1.00 98.56 625 GLU A CA 1
ATOM 5023 C C . GLU A 1 625 ? 14.157 7.943 -20.303 1.00 98.56 625 GLU A C 1
ATOM 5025 O O . GLU A 1 625 ? 13.190 7.486 -20.910 1.00 98.56 625 GLU A O 1
ATOM 5030 N N . THR A 1 626 ? 15.189 8.509 -20.942 1.00 98.62 626 THR A N 1
ATOM 5031 C CA . THR A 1 626 ? 15.269 8.596 -22.411 1.00 98.62 626 THR A CA 1
ATOM 5032 C C . THR A 1 626 ? 15.302 7.209 -23.051 1.00 98.62 626 THR A C 1
ATOM 5034 O O . THR A 1 626 ? 14.635 6.983 -24.059 1.00 98.62 626 THR A O 1
ATOM 5037 N N . ALA A 1 627 ? 16.061 6.277 -22.469 1.00 98.62 627 ALA A N 1
ATOM 5038 C CA . ALA A 1 627 ? 16.166 4.913 -22.966 1.00 98.62 627 ALA A CA 1
ATOM 5039 C C . ALA A 1 627 ? 14.865 4.113 -22.777 1.00 98.62 627 ALA A C 1
ATOM 5041 O O . ALA A 1 627 ? 14.442 3.438 -23.709 1.00 98.62 627 ALA A O 1
ATOM 5042 N N . ILE A 1 628 ? 14.188 4.254 -21.632 1.00 98.69 628 ILE A N 1
ATOM 5043 C CA . ILE A 1 628 ? 12.858 3.678 -21.386 1.00 98.69 628 ILE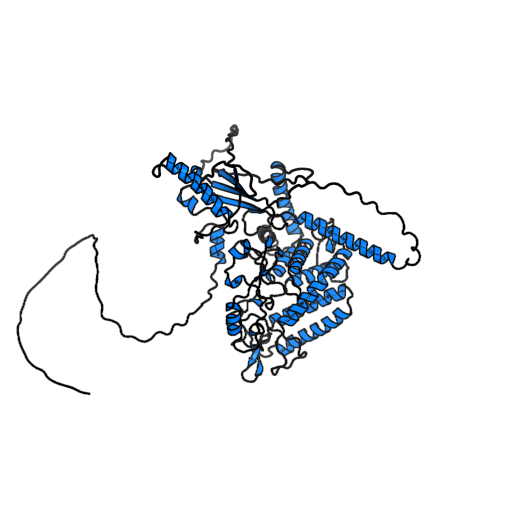 A CA 1
ATOM 5044 C C . ILE A 1 628 ? 11.839 4.226 -22.392 1.00 98.69 628 ILE A C 1
ATOM 5046 O O . ILE A 1 628 ? 11.125 3.448 -23.013 1.00 98.69 628 ILE A O 1
ATOM 5050 N N . HIS A 1 629 ? 11.790 5.546 -22.606 1.00 98.19 629 HIS A N 1
ATOM 5051 C CA . HIS A 1 629 ? 10.849 6.142 -23.560 1.00 98.19 629 HIS A CA 1
ATOM 5052 C C . HIS A 1 629 ? 11.050 5.659 -24.999 1.00 98.19 629 HIS A C 1
ATOM 5054 O O . HIS A 1 629 ? 10.066 5.532 -25.716 1.00 98.19 629 HIS A O 1
ATOM 5060 N N . ARG A 1 630 ? 12.291 5.386 -25.420 1.00 98.50 630 ARG A N 1
ATOM 5061 C CA . ARG A 1 630 ? 12.564 4.795 -26.737 1.00 98.50 630 ARG A CA 1
ATOM 5062 C C . ARG A 1 630 ? 12.165 3.330 -26.796 1.00 98.50 630 ARG A C 1
ATOM 5064 O O . ARG A 1 630 ? 11.382 2.963 -27.657 1.00 98.50 630 ARG A O 1
ATOM 5071 N N . ASN A 1 631 ? 12.596 2.539 -25.820 1.00 98.50 631 ASN A N 1
ATOM 5072 C CA . ASN A 1 631 ? 12.271 1.120 -25.752 1.00 98.50 631 ASN A CA 1
ATOM 5073 C C . ASN A 1 631 ? 10.754 0.842 -25.641 1.00 98.50 631 ASN A C 1
ATOM 5075 O O . ASN A 1 631 ? 10.316 -0.216 -26.073 1.00 98.50 631 ASN A O 1
ATOM 5079 N N . ILE A 1 632 ? 9.937 1.764 -25.113 1.00 98.31 632 ILE A N 1
ATOM 5080 C CA . ILE A 1 632 ? 8.463 1.654 -25.150 1.00 98.31 632 ILE A CA 1
ATOM 5081 C C . ILE A 1 632 ? 7.923 1.703 -26.589 1.00 98.31 632 ILE A C 1
ATOM 5083 O O . ILE A 1 632 ? 7.016 0.941 -26.918 1.00 98.31 632 ILE A O 1
ATOM 5087 N N . ASP A 1 633 ? 8.478 2.555 -27.453 1.00 97.56 633 ASP A N 1
ATOM 508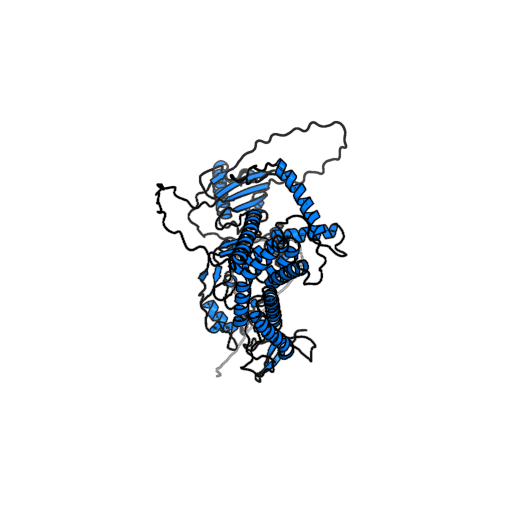8 C CA . ASP A 1 633 ? 8.132 2.550 -28.877 1.00 97.56 633 ASP A CA 1
ATOM 5089 C C . ASP A 1 633 ? 8.743 1.305 -29.551 1.00 97.56 633 ASP A C 1
ATOM 5091 O O . ASP A 1 633 ? 8.016 0.504 -30.135 1.00 97.56 633 ASP A O 1
ATOM 5095 N N . ASP A 1 634 ? 10.059 1.101 -29.408 1.00 97.50 634 ASP A N 1
ATOM 5096 C CA . ASP A 1 634 ? 10.829 0.082 -30.140 1.00 97.50 634 ASP A CA 1
ATOM 5097 C C . ASP A 1 634 ? 10.379 -1.369 -29.845 1.00 97.50 634 ASP A C 1
ATOM 5099 O O . ASP A 1 634 ? 10.363 -2.197 -30.751 1.00 97.50 634 ASP A O 1
ATOM 5103 N N . LEU A 1 635 ? 10.016 -1.690 -28.591 1.00 97.88 635 LEU A N 1
ATOM 5104 C CA . LEU A 1 635 ? 9.743 -3.066 -28.129 1.00 97.88 635 LEU A CA 1
ATOM 5105 C C . LEU A 1 635 ? 8.266 -3.376 -27.860 1.00 97.88 635 LEU A C 1
ATOM 5107 O O . LEU A 1 635 ? 7.956 -4.521 -27.530 1.00 97.88 635 LEU A O 1
ATOM 5111 N N . HIS A 1 636 ? 7.369 -2.386 -27.922 1.00 98.19 636 HIS A N 1
ATOM 5112 C CA . HIS A 1 636 ? 5.967 -2.577 -27.530 1.00 98.19 636 HIS A CA 1
ATOM 5113 C C . HIS A 1 636 ? 4.936 -1.943 -28.477 1.00 98.19 636 HIS A C 1
ATOM 5115 O O . HIS A 1 636 ? 3.762 -2.305 -28.387 1.00 98.19 636 HIS A O 1
ATOM 5121 N N . TRP A 1 637 ? 5.299 -1.021 -29.378 1.00 97.94 637 TRP A N 1
ATOM 5122 C CA . TRP A 1 637 ? 4.319 -0.374 -30.260 1.00 97.94 637 TRP A CA 1
ATOM 5123 C C . TRP A 1 637 ? 3.935 -1.243 -31.467 1.00 97.94 637 TRP A C 1
ATOM 5125 O O . TRP A 1 637 ? 4.714 -1.446 -32.400 1.00 97.94 637 TRP A O 1
ATOM 5135 N N . SER A 1 638 ? 2.676 -1.684 -31.519 1.00 97.19 638 SER A N 1
ATOM 5136 C CA . SER A 1 638 ? 2.145 -2.394 -32.682 1.00 97.19 638 SER A CA 1
ATOM 5137 C C . SER A 1 638 ? 1.659 -1.423 -33.753 1.00 97.19 638 SER A C 1
ATOM 5139 O O . SER A 1 638 ? 0.544 -0.894 -33.700 1.00 97.19 638 SER A O 1
ATOM 5141 N N . GLU A 1 639 ? 2.448 -1.255 -34.818 1.00 95.75 639 GLU A N 1
ATOM 5142 C CA . GLU A 1 639 ? 1.989 -0.561 -36.027 1.00 95.75 639 GLU A CA 1
ATOM 5143 C C . GLU A 1 639 ? 0.735 -1.203 -36.648 1.00 95.75 639 GLU A C 1
ATOM 5145 O O . GLU A 1 639 ? -0.004 -0.514 -37.355 1.00 95.75 639 GLU A O 1
ATOM 5150 N N . LYS A 1 640 ? 0.485 -2.495 -36.406 1.00 95.94 640 LYS A N 1
ATOM 5151 C CA . LYS A 1 640 ? -0.659 -3.232 -36.955 1.00 95.94 640 LYS A CA 1
ATOM 5152 C C . LYS A 1 640 ? -1.947 -2.925 -36.188 1.00 95.94 640 LYS A C 1
ATOM 5154 O O . LYS A 1 640 ? -2.923 -2.512 -36.809 1.00 95.94 640 LYS A O 1
ATOM 5159 N N . GLU A 1 641 ? -1.919 -3.056 -34.861 1.00 96.44 641 GLU A N 1
ATOM 5160 C CA . GLU A 1 641 ? -3.107 -2.897 -34.002 1.00 96.44 641 GLU A CA 1
ATOM 5161 C C . GLU A 1 641 ? -3.308 -1.465 -33.472 1.00 96.44 641 GLU A C 1
ATOM 5163 O O . GLU A 1 641 ? -4.377 -1.132 -32.967 1.00 96.44 641 GLU A O 1
ATOM 5168 N N . LYS A 1 642 ? -2.302 -0.588 -33.621 1.00 96.62 642 LYS A N 1
ATOM 5169 C CA . LYS A 1 642 ? -2.291 0.806 -33.130 1.00 96.62 642 LYS A CA 1
ATOM 5170 C C . LYS A 1 642 ? -2.438 0.939 -31.607 1.00 96.62 642 LYS A C 1
ATOM 5172 O O . LYS A 1 642 ? -2.949 1.946 -31.112 1.00 96.62 642 LYS A O 1
ATOM 5177 N N . CYS A 1 643 ? -1.935 -0.049 -30.877 1.00 97.50 643 CYS A N 1
ATOM 5178 C CA . CYS A 1 643 ? -1.803 -0.060 -29.425 1.00 97.50 643 CYS A CA 1
ATOM 5179 C C . CYS A 1 643 ? -0.380 -0.472 -29.012 1.00 97.50 643 CYS A C 1
ATOM 5181 O O . CYS A 1 643 ? 0.394 -0.975 -29.829 1.00 97.50 643 CYS A O 1
ATOM 5183 N N . TYR A 1 644 ? -0.045 -0.247 -27.740 1.00 98.12 644 TYR A N 1
ATOM 5184 C CA . TYR A 1 644 ? 1.133 -0.858 -27.129 1.00 98.12 644 TYR A CA 1
ATOM 5185 C C . TYR A 1 644 ? 0.756 -2.229 -26.557 1.00 98.12 644 TYR A C 1
ATOM 5187 O O . TYR A 1 644 ? -0.355 -2.394 -26.049 1.00 98.12 644 TYR A O 1
ATOM 5195 N N . CYS A 1 645 ? 1.666 -3.193 -26.652 1.00 98.25 645 CYS A N 1
ATOM 5196 C CA . CYS A 1 645 ? 1.409 -4.610 -26.405 1.00 98.25 645 CYS A CA 1
ATOM 5197 C C . CYS A 1 645 ? 2.523 -5.232 -25.552 1.00 98.25 645 CYS A C 1
ATOM 5199 O O . CYS A 1 645 ? 3.660 -4.758 -25.577 1.00 98.25 645 CYS A O 1
ATOM 5201 N N . ASP A 1 646 ? 2.230 -6.320 -24.838 1.00 98.19 646 ASP A N 1
ATOM 5202 C CA . ASP A 1 646 ? 3.293 -7.161 -24.279 1.00 98.19 646 ASP A CA 1
ATOM 5203 C C . ASP A 1 646 ? 4.087 -7.815 -25.419 1.00 98.19 646 ASP A C 1
ATOM 5205 O O . ASP A 1 646 ? 3.568 -8.022 -26.518 1.00 98.19 646 ASP A O 1
ATOM 5209 N N . ALA A 1 647 ? 5.351 -8.139 -25.163 1.00 97.62 647 ALA A N 1
ATOM 5210 C CA . ALA A 1 647 ? 6.219 -8.792 -26.132 1.00 97.62 647 ALA A CA 1
ATOM 5211 C C . ALA A 1 647 ? 6.665 -10.164 -25.629 1.00 97.62 647 ALA A C 1
ATOM 5213 O O . ALA A 1 647 ? 6.943 -10.348 -24.447 1.00 97.62 647 ALA A O 1
ATOM 5214 N N . THR A 1 648 ? 6.809 -11.106 -26.552 1.00 96.94 648 THR A N 1
ATOM 5215 C CA . THR A 1 648 ? 7.416 -12.419 -26.330 1.00 96.94 648 THR A CA 1
ATOM 5216 C C . THR A 1 648 ? 8.456 -12.691 -27.421 1.00 96.94 648 THR A C 1
ATOM 5218 O O . THR A 1 648 ? 8.962 -11.743 -28.037 1.00 96.94 648 THR A O 1
ATOM 5221 N N . ILE A 1 649 ? 8.815 -13.955 -27.599 1.00 95.50 649 ILE A N 1
ATOM 5222 C CA . ILE A 1 649 ? 9.666 -14.511 -28.646 1.00 95.50 649 ILE A CA 1
ATOM 5223 C C . ILE A 1 649 ? 8.878 -15.621 -29.352 1.00 95.50 649 ILE A C 1
ATOM 5225 O O . ILE A 1 649 ? 8.024 -16.245 -28.720 1.00 95.50 649 ILE A O 1
ATOM 5229 N N . ASP A 1 650 ? 9.128 -15.841 -30.641 1.00 91.50 650 ASP A N 1
ATOM 5230 C CA . ASP A 1 650 ? 8.496 -16.915 -31.416 1.00 91.50 650 ASP A CA 1
ATOM 5231 C C . ASP A 1 650 ? 9.423 -18.118 -31.687 1.00 91.50 650 ASP A C 1
ATOM 5233 O O . ASP A 1 650 ? 10.581 -18.140 -31.268 1.00 91.50 650 ASP A O 1
ATOM 5237 N N . ASP A 1 651 ? 8.903 -19.120 -32.407 1.00 88.75 651 ASP A N 1
ATOM 5238 C CA . ASP A 1 651 ? 9.595 -20.366 -32.783 1.00 88.75 651 ASP A CA 1
ATOM 5239 C C . ASP A 1 651 ? 10.946 -20.165 -33.522 1.00 88.75 651 ASP A C 1
ATOM 5241 O O . ASP A 1 651 ? 11.672 -21.140 -33.738 1.00 88.75 651 ASP A O 1
ATOM 5245 N N . TYR A 1 652 ? 11.278 -18.939 -33.952 1.00 89.75 652 TYR A N 1
ATOM 5246 C CA . TYR A 1 652 ? 12.503 -18.585 -34.680 1.00 89.75 652 TYR A CA 1
ATOM 5247 C C . TYR A 1 652 ? 13.477 -17.714 -33.866 1.00 89.75 652 TYR A C 1
ATOM 5249 O O . TYR A 1 652 ? 14.468 -17.243 -34.420 1.00 89.75 652 TYR A O 1
ATOM 5257 N N . GLU A 1 653 ? 13.221 -17.522 -32.567 1.00 89.00 653 GLU A N 1
ATOM 5258 C CA . GLU A 1 653 ? 13.941 -16.596 -31.675 1.00 89.00 653 GLU A CA 1
ATOM 5259 C C . GLU A 1 653 ? 13.749 -15.095 -32.031 1.00 89.00 653 GLU A C 1
ATOM 5261 O O . GLU A 1 653 ? 14.474 -14.232 -31.520 1.00 89.00 653 GLU A O 1
ATOM 5266 N N . GLU A 1 654 ? 12.741 -14.764 -32.856 1.00 92.44 654 GLU A N 1
ATOM 5267 C CA . GLU A 1 654 ? 12.420 -13.396 -33.296 1.00 92.44 654 GLU A CA 1
ATOM 5268 C C . GLU A 1 654 ? 11.439 -12.670 -32.345 1.00 92.44 654 GLU A C 1
ATOM 5270 O O . GLU A 1 654 ? 10.622 -13.269 -31.638 1.00 92.44 654 GLU A O 1
ATOM 5275 N N . HIS A 1 655 ? 11.504 -11.334 -32.328 1.00 95.50 655 HIS A N 1
ATOM 5276 C CA . HIS A 1 655 ? 10.621 -10.465 -31.543 1.00 95.50 655 HIS A CA 1
ATOM 5277 C C . HIS A 1 655 ? 9.146 -10.520 -31.991 1.00 95.50 655 HIS A C 1
ATOM 5279 O O . HIS A 1 655 ? 8.810 -10.101 -33.101 1.00 95.50 655 HIS A O 1
ATOM 5285 N N . GLN A 1 656 ? 8.237 -10.907 -31.085 1.00 96.06 656 GLN A N 1
ATOM 5286 C CA . GLN A 1 656 ? 6.792 -10.938 -31.348 1.00 96.06 656 GLN A CA 1
ATOM 5287 C C . GLN A 1 656 ? 5.988 -10.080 -30.354 1.00 96.06 656 GLN A C 1
ATOM 5289 O O . GLN A 1 656 ? 6.187 -10.169 -29.144 1.00 96.06 656 GLN A O 1
ATOM 5294 N N . LEU A 1 657 ? 5.028 -9.292 -30.858 1.00 97.31 657 LEU A N 1
ATOM 5295 C CA . LEU A 1 657 ? 4.070 -8.519 -30.051 1.00 97.31 657 LEU A CA 1
ATOM 5296 C C . LEU A 1 657 ? 2.748 -9.277 -29.855 1.00 97.31 657 LEU A C 1
ATOM 5298 O O . LEU A 1 657 ? 2.104 -9.673 -30.828 1.00 97.31 657 LEU A O 1
ATOM 5302 N N . VAL A 1 658 ? 2.300 -9.392 -28.603 1.00 96.38 658 VAL A N 1
ATOM 5303 C CA . VAL A 1 658 ? 1.022 -9.999 -28.207 1.00 96.38 658 VAL A CA 1
ATOM 5304 C C . VAL A 1 658 ? 0.054 -8.900 -27.778 1.00 96.38 658 VAL A C 1
ATOM 5306 O O . VAL A 1 658 ? 0.054 -8.423 -26.644 1.00 96.38 658 VAL A O 1
ATOM 5309 N N . CYS A 1 659 ? -0.767 -8.469 -28.730 1.00 94.94 659 CYS A N 1
ATOM 5310 C CA . CYS A 1 659 ? -1.748 -7.406 -28.546 1.00 94.94 659 CYS A CA 1
ATOM 5311 C C . CYS A 1 659 ? -3.114 -7.982 -28.158 1.00 94.94 659 CYS A C 1
ATOM 5313 O O . CYS A 1 659 ? -3.637 -8.859 -28.844 1.00 94.94 659 CYS A O 1
ATOM 5315 N N . LEU A 1 660 ? -3.697 -7.466 -27.076 1.00 83.19 660 LEU A N 1
ATOM 5316 C CA . LEU A 1 660 ? -4.940 -7.958 -26.480 1.00 83.19 660 LEU A CA 1
ATOM 5317 C C . LEU A 1 660 ? -6.005 -6.861 -26.582 1.00 83.19 660 LEU A C 1
ATOM 5319 O O . LEU A 1 660 ? -5.840 -5.790 -25.997 1.00 83.19 660 LEU A O 1
ATOM 5323 N N . SER A 1 661 ? -7.048 -7.108 -27.382 1.00 55.84 661 SER A N 1
ATOM 5324 C CA . SER A 1 661 ? -8.008 -6.100 -27.866 1.00 55.84 661 SER A CA 1
ATOM 5325 C C . SER A 1 661 ? -9.454 -6.408 -27.492 1.00 55.84 661 SER A C 1
ATOM 5327 O O . SER A 1 661 ? -9.889 -7.526 -27.852 1.00 55.84 661 SER A O 1
#

Radius of gyration: 35.12 Å; Cα contacts (8 Å, |Δi|>4): 857; chains: 1; bounding box: 103×115×81 Å

Nearest PDB structures (foldseek):
  8e4i-assembly1_A  TM=9.479E-01  e=1.722E-53  Thermochaetoides thermophila DSM 1495
  8e4i-assembly2_B  TM=9.484E-01  e=2.667E-53  Thermochaetoides thermophila DSM 1495
  8eq7-assembly2_B  TM=9.435E-01  e=4.130E-53  Thermochaetoides thermophila DSM 1495
  8eud-assembly2_B  TM=9.454E-01  e=9.381E-53  Thermochaetoides thermophila DSM 1495
  8ehp-assembly2_B  TM=8.951E-01  e=2.817E-53  Thermochaetoides thermophila DSM 1495

Foldseek 3Di:
DDDDDDDDDDDDDDDDDDYDDDDDDDDDDDDDDDDDDDDDDDDDDDDDDDPPPPPPPDPVVVVVVCVLVPDDDDDDDPDDDDDDFDAAEAEDDDDDDDPDDPDDPDDDDDPDDDDDPFFKKKKKKKKFFDDDPPDPDDDDDDDDDDDDDDDDDPDDPVPPVPVVVVVVVLVVVLVVLVVVLLVVQQKDQQQLLAPGWIDGLDAPGIIIHIWMWTQRAPVRVVTGTNTSDVLVVVVVVVLVVQLVVQLVVQCVVQNPVGGDRSLPSSDGDRGGDDTRMYIYMDMDTPDDDDDDFDDDPPDPDGDDPVVVVVVVVVCVVVLLVLLVQLDVDDPPCPDPVNSVVVSVVLVSLVSQWHKFWAWAKEAPPPDPLQLQADVVSLVSVVVVVVVPRIDTDDRAMATAGFPDNSQTSWDFQQVRLVSCPSVCSRFLLVLLVRLVRQLRCADPQQAGFRTGQGHPSSVVRDDPSPRYTYRLFAAQNSSLNSLVVLLQLLCVLVVNHPDDPDPPDPDCDSRQVCSVDVSNVLVSLVVCLVSLVSNLVSLLVSFWAQPDPFDFDAPDRRQFGHGGPDDQQFRVSYVPTRDDDDPPDDRRKTDLSSLVSSLSSLVSSLSSCVVNVVVVSVVVSVVNNVRSVRRQCRQFQDPPVRDGFIWDADPVRHIDGDDDD

Sequence (661 aa):
MRLALKGRTNSNGGQDDVRRSREKDEERSGSGEEKKKSQPKKRVEEEEEEDDDDIVVEDDGMAAMQAMMGFGGFGTTQNKQVAGNNVSAVRKEKKTEYRQYMNRVGGFNRPLSPNRNTGAQLLVFKLFQLFPSCNWGNMTPLYLRLPVAALVTVLLSWGTSVHAAEAQDVGILTTEIAREQNNSLLWGAYKPNLYFGVRPRIPKSFTGGLMWAKVDNFVDVQNNFRHTCELLWAAKPHLFSKLKEQIDEYIKTYGEENPPPPYQIYTISHAPDEGNFHLVQKVFQGDFEFDIIFNSASAEKGLTSQEISRLIAQNSKSFFERFIATFDLQPPFNIESLQRFSSHMFSNLIGGLGYFSGDSVVDRSYAEEYEESNEGFWEEAAEARARRQEKLEGPSELFTTVPSRPFFPRGFLWDEGFHLLPIADWDIDLTLEIVKSWFNLMDEDGWIGREQILGAEARSKVPAEFQTQYPHYANPPTLFFIVDAFISKLGALNGTSPLAKEKLAQESSIYSAYLQKPEAGLQYLNELYPKLKKHYYWFRKSQSGDLKSYDRDAFSTKEGYRWRGRTPQHILTSGLDDYPRPQPPHPGELHVDLISWMGMMTKSLKNIAGLLGMSDDVAELSTIETAIHRNIDDLHWSEKEKCYCDATIDDYEEHQLVCLS